Protein AF-Q1MZN0-F1 (afdb_monomer)

Organism: NCBI:txid207949

Radius of gyration: 33.82 Å; Cα contacts (8 Å, |Δi|>4): 1324; chains: 1; bounding box: 73×63×107 Å

Mean predicted aligned error: 15.31 Å

Nearest PDB structures (foldseek):
  4o5p-assembly2_B  TM=6.117E-01  e=3.936E-14  Pseudomonas aeruginosa PAO1
  6sjl-assembly1_D  TM=5.998E-01  e=4.149E-12  Escherichia coli
  5i6r-assembly1_A-2  TM=2.725E-01  e=4.801E+00  Homo sapiens

pLDDT: mean 81.29, std 17.34, range [29.73, 98.81]

InterPro domains:
  IPR018712 T6SS, Phospholipase effector Tle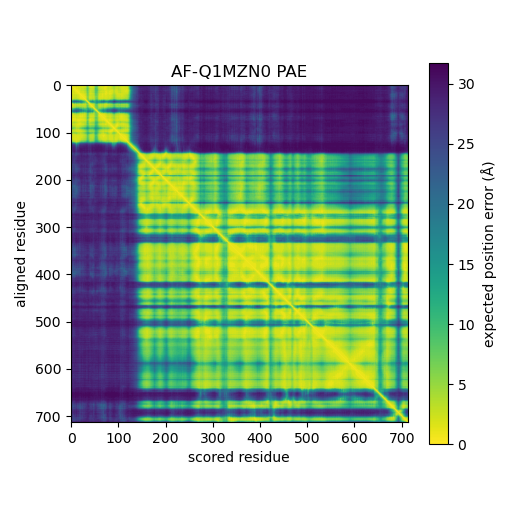1-like, catalytic domain [PF09994] (270-386)
  IPR018712 T6SS, Phospholipase effector Tle1-like, catalytic domain [PF09994] (397-523)

Sequence (713 aa):
MLKLKFPNELEWHDLKSIELPRNALRTIERIHGSKFTTEFIYNAHRHALPNLNNTVHNGYGTIQKQLEDGQVFFINPRTQSPLIDTLELKSDGHVHWTLRAHANDMLRNSLRMAILHTQKPRAYVASSKPTNNQASQSSAQTNKVIEKHQFKIQYKTEPKTEVPKDYQVNLTVFDTTDNRICMRQVVDVYQAGASRVFKLEKGHDFKVYPVREHMMDVREDLSKNRNLNASEANKRIKPLTIESNEKIQGDVTLHTITVHIPPILRMGCFFDGTENDATDPSKYTNVYYLSKSYDDQLTKLKLPESYHSHYVRGVGSEGDPWWSKKINAATGWGAIDRIAGMVFQLEEACKNYLDKYRVYPEIVCLDVFGFSRGATTARHFMNVLKQGYYGFNDASFQKFITPKTFLFSFVGLFDSVGSYGLAGDNDDHGYNFHVQESWMADNGKLVHFVAMNEYRAYFDLQTLFREQRSDFPLDKTKGKLSEIALIGAHSDVGGGYEADTQGVKNTSKNPTQLSVMALHKMYDIAKTNGVPLSPLSVPNIEPGLKNNYQIVEKHIAKKEIRKLWVKWVQFKKYREIIEYKINYYKKWNEEKNASFIRHYENKLPRNNKDIQSLSNKLKALLLDDYDAFVSAWEYLDDYYIHESHGPFNDSIGASADYDETFNHSFIERNVFFKPAVDFDKVNDEKDRVIYRDGRRHTIDIDEFEFVLAKEFK

Secondary structure (DSSP, 8-state):
-EEEE-GGG--TTTGGGBBPHHHHHHHHHHHHSSS--S--EETGGGTTPPPTT---TTHHHHHHHHHHTTSSEEE-TT-SSBSEEEEEE-TTS-EEEEESS---HHHHHHHHHHHHHS-PPPP---------------------PEEEEEEEEEEEE-TT----SS-EEEEEEEETTTTEEEEEEEEETTT--BPPPEEEETT--EEEEEE-TT-HHHHHHHHHHSS-HHHHHTTS--PPPEEEEEEETTTEEEEEEEEEEPPPEEEEEEE--TT--SS-GGG-BHHHHHHHHHHHHHHHTT--TTEEEEEEPPTT-TTS-HHHHHHHHHH-TTHHHHHHHHHHHHHHHHHHHHHHHSS--S-EEEEEEEETHHHHHHHHHHHHHHHT-EE-SSHHHHHHS-TTTEEEEEEEEES-B--SSSTTS---TT------GGGEEEEEEEEEEEESS---TT--EE-SSS--BSS----EEETTEEEEEESS-HHHHHB-PPTT-TT-TT--SSS-HHHHHHHHHHHHHHHHTT---PPP--PPPPHHHHHHHHHHHHHHTSHHHHHHHHHHHHHHHHHHHHHHHHHHHHHHHTTTTHHHHHHHHTTHHHHHHHHHHHHHHHHHHHGGGHHHHHHHHHHHHHHTPPP-STTS---SS------TT--TT--SPPEE-PPP--HHHHHHHH-EEEEETTEEEEE---SSPPEE-----

Structure (mmCIF, N/CA/C/O backbone):
data_AF-Q1MZN0-F1
#
_entry.id   AF-Q1MZN0-F1
#
loop_
_atom_site.group_PDB
_atom_site.id
_atom_site.type_symbol
_atom_site.label_atom_id
_atom_site.label_alt_id
_atom_site.label_comp_id
_atom_site.label_asym_id
_atom_site.label_entity_id
_atom_site.label_seq_id
_atom_site.pdbx_PDB_ins_code
_atom_site.Cartn_x
_atom_site.Cartn_y
_atom_site.Cartn_z
_atom_site.occupancy
_atom_site.B_iso_or_equiv
_atom_site.auth_seq_id
_atom_site.auth_comp_id
_atom_site.auth_asym_id
_atom_site.auth_atom_id
_atom_site.pdbx_PDB_model_num
ATOM 1 N N . MET A 1 1 ? -5.805 6.521 -49.946 1.00 74.06 1 MET A N 1
ATOM 2 C CA . MET A 1 1 ? -6.489 5.418 -49.237 1.00 74.06 1 MET A CA 1
ATOM 3 C C . MET A 1 1 ? -7.088 5.990 -47.967 1.00 74.06 1 MET A C 1
ATOM 5 O O . MET A 1 1 ? -6.422 6.822 -47.363 1.00 74.06 1 MET A O 1
ATOM 9 N N . LEU A 1 2 ? -8.313 5.600 -47.616 1.00 86.88 2 LEU A N 1
ATOM 10 C CA . LEU A 1 2 ? -9.014 6.097 -46.430 1.00 86.88 2 LEU A CA 1
ATOM 11 C C . LEU A 1 2 ? -8.428 5.453 -45.173 1.00 86.88 2 LEU A C 1
ATOM 13 O O . LEU A 1 2 ? -8.181 4.243 -45.168 1.00 86.88 2 LEU A O 1
ATOM 17 N N . LYS A 1 3 ? -8.164 6.244 -44.131 1.00 91.44 3 LYS A N 1
ATOM 18 C CA . LYS A 1 3 ? -7.520 5.752 -42.903 1.00 91.44 3 LYS A CA 1
ATOM 19 C C . LYS A 1 3 ? -8.099 6.424 -41.666 1.00 91.44 3 LYS A C 1
ATOM 21 O O . LYS A 1 3 ? -8.375 7.618 -41.700 1.00 91.44 3 LYS A O 1
ATOM 26 N N . LEU A 1 4 ? -8.197 5.676 -40.574 1.00 89.50 4 LEU A N 1
ATOM 27 C CA . LEU A 1 4 ? -8.342 6.242 -39.235 1.00 89.50 4 LEU A CA 1
ATOM 28 C C . LEU A 1 4 ? -6.968 6.285 -38.561 1.00 89.50 4 LEU A C 1
ATOM 30 O O . LEU A 1 4 ? -6.177 5.339 -38.680 1.00 89.50 4 LEU A O 1
ATOM 34 N N . LYS A 1 5 ? -6.673 7.417 -37.924 1.00 93.12 5 LYS A N 1
ATOM 35 C CA . LYS A 1 5 ? -5.420 7.670 -37.214 1.00 93.12 5 LYS A CA 1
ATOM 36 C C . LYS A 1 5 ? -5.706 8.319 -35.864 1.00 93.12 5 LYS A C 1
ATOM 38 O O . LYS A 1 5 ? -6.548 9.211 -35.775 1.00 93.12 5 LYS A O 1
ATOM 43 N N . PHE A 1 6 ? -4.987 7.900 -34.832 1.00 92.00 6 PHE A N 1
ATOM 44 C CA . PHE A 1 6 ? -4.922 8.642 -33.573 1.00 92.00 6 PHE A CA 1
ATOM 45 C C . PHE A 1 6 ? -4.122 9.950 -33.758 1.00 92.00 6 PHE A C 1
ATOM 47 O O . PHE A 1 6 ? -3.321 10.044 -34.695 1.00 92.00 6 PHE A O 1
ATOM 54 N N . PRO A 1 7 ? -4.284 10.959 -32.879 1.00 88.25 7 PRO A N 1
ATOM 55 C CA . PRO A 1 7 ? -3.594 12.247 -32.994 1.00 88.25 7 PRO A CA 1
ATOM 56 C C . PRO A 1 7 ? -2.069 12.124 -33.128 1.00 88.25 7 PRO A C 1
ATOM 58 O O . PRO A 1 7 ? -1.445 12.854 -33.893 1.00 88.25 7 PRO A O 1
ATOM 61 N N . ASN A 1 8 ? -1.470 11.160 -32.426 1.00 84.00 8 ASN A N 1
ATOM 62 C CA . ASN A 1 8 ? -0.031 10.887 -32.430 1.00 84.00 8 ASN A CA 1
ATOM 63 C C . ASN A 1 8 ? 0.468 10.113 -33.666 1.00 84.00 8 ASN A C 1
ATOM 65 O O . ASN A 1 8 ? 1.674 9.972 -33.847 1.00 84.00 8 ASN A O 1
ATOM 69 N N . GLU A 1 9 ? -0.432 9.605 -34.509 1.00 90.31 9 GLU A N 1
ATOM 70 C CA . GLU A 1 9 ? -0.104 8.907 -35.759 1.00 90.31 9 GLU A CA 1
ATOM 71 C C . GLU A 1 9 ? -0.156 9.840 -36.981 1.00 90.31 9 GLU A C 1
ATOM 73 O O . GLU A 1 9 ? 0.158 9.416 -38.102 1.00 90.31 9 GLU A O 1
ATOM 78 N N . LEU A 1 10 ? -0.601 11.089 -36.791 1.00 91.62 10 LEU A N 1
ATOM 79 C CA . LEU A 1 10 ? -0.727 12.077 -37.855 1.00 91.62 10 LEU A CA 1
ATOM 80 C C . LEU A 1 10 ? 0.644 12.531 -38.358 1.00 91.62 10 LEU A C 1
ATOM 82 O O . LEU A 1 10 ? 1.523 12.933 -37.596 1.00 91.62 10 LEU A O 1
ATOM 86 N N . GLU A 1 11 ? 0.800 12.517 -39.677 1.00 91.81 11 GLU A N 1
ATOM 87 C CA . GLU A 1 11 ? 1.952 13.078 -40.375 1.00 91.81 11 GLU A CA 1
ATOM 88 C C . GLU A 1 11 ? 1.571 14.432 -40.988 1.00 91.81 11 GLU A C 1
ATOM 90 O O . GLU A 1 11 ? 0.397 14.720 -41.225 1.00 91.81 11 GLU A O 1
ATOM 95 N N . TRP A 1 12 ? 2.554 15.286 -41.288 1.00 91.00 12 TRP A N 1
ATOM 96 C CA . TRP A 1 12 ? 2.275 16.642 -41.781 1.00 91.00 12 TRP A CA 1
ATOM 97 C C . TRP A 1 12 ? 1.414 16.674 -43.055 1.00 91.00 12 TRP A C 1
ATOM 99 O O . TRP A 1 12 ? 0.574 17.557 -43.219 1.00 91.00 12 TRP A O 1
ATOM 109 N N . HIS A 1 13 ? 1.583 15.701 -43.955 1.00 89.31 13 HIS A N 1
ATOM 110 C CA . HIS A 1 13 ? 0.761 15.600 -45.165 1.00 89.31 13 HIS A CA 1
ATOM 111 C C . HIS A 1 13 ? -0.687 15.167 -44.887 1.00 89.31 13 HIS A C 1
ATOM 113 O O . HIS A 1 13 ? -1.569 15.457 -45.696 1.00 89.31 13 HIS A O 1
ATOM 119 N N . ASP A 1 14 ? -0.954 14.508 -43.756 1.00 94.25 14 ASP A N 1
ATOM 120 C CA . ASP A 1 14 ? -2.302 14.063 -43.394 1.00 94.25 14 ASP A CA 1
ATOM 121 C C . ASP A 1 14 ? -3.188 15.229 -42.975 1.00 94.25 14 ASP A C 1
ATOM 123 O O . ASP A 1 14 ? -4.385 15.200 -43.242 1.00 94.25 14 ASP A O 1
ATOM 127 N N . LEU A 1 15 ? -2.603 16.273 -42.377 1.00 93.44 15 LEU A N 1
ATOM 128 C CA . LEU A 1 15 ? -3.320 17.422 -41.816 1.00 93.44 15 LEU A CA 1
ATOM 129 C C . LEU A 1 15 ? -4.264 18.087 -42.830 1.00 93.44 15 LEU A C 1
ATOM 131 O O . LEU A 1 15 ? -5.399 18.421 -42.499 1.00 93.44 15 LEU A O 1
ATOM 135 N N . LYS A 1 16 ? -3.833 18.211 -44.092 1.00 91.25 16 LYS A N 1
ATOM 136 C CA . LYS A 1 16 ? -4.647 18.783 -45.185 1.00 91.25 16 LYS A CA 1
ATOM 137 C C . LYS A 1 16 ? -5.747 17.848 -45.697 1.00 91.25 16 LYS A C 1
ATOM 139 O O . LYS A 1 16 ? -6.594 18.269 -46.474 1.00 91.25 16 LYS A O 1
ATOM 144 N N . SER A 1 17 ? -5.708 16.585 -45.289 1.00 94.75 17 SER A N 1
ATOM 145 C CA . SER A 1 17 ? -6.628 15.525 -45.705 1.00 94.75 17 SER A CA 1
ATOM 146 C C . SER A 1 17 ? -7.545 15.061 -44.568 1.00 94.75 17 SER A C 1
ATOM 148 O O . SER A 1 17 ? -8.294 14.103 -44.757 1.00 94.75 17 SER A O 1
ATOM 150 N N . ILE A 1 18 ? -7.490 15.697 -43.389 1.00 95.50 18 ILE A N 1
ATOM 151 C CA . ILE A 1 18 ? -8.414 15.409 -42.286 1.00 95.50 18 ILE A CA 1
ATOM 152 C C . ILE A 1 18 ? -9.803 15.871 -42.707 1.00 95.50 18 ILE A C 1
ATOM 154 O O . ILE A 1 18 ? -10.010 17.049 -42.984 1.00 95.50 18 ILE A O 1
ATOM 158 N N . GLU A 1 19 ? -10.758 14.956 -42.767 1.00 93.94 19 GLU A N 1
ATOM 159 C CA . GLU A 1 19 ? -12.134 15.271 -43.138 1.00 93.94 19 GLU A CA 1
ATOM 160 C C . GLU A 1 19 ? -12.920 15.810 -41.932 1.00 93.94 19 GLU A C 1
ATOM 162 O O . GLU A 1 19 ? -12.687 15.401 -40.795 1.00 93.94 19 GLU A O 1
ATOM 167 N N . LEU A 1 20 ? -13.858 16.737 -42.165 1.00 92.56 20 LEU A N 1
ATOM 168 C CA . LEU A 1 20 ? -14.744 17.249 -41.111 1.00 92.56 20 LEU A CA 1
ATOM 169 C C . LEU A 1 20 ? -15.467 16.092 -40.389 1.00 92.56 20 LEU A C 1
ATOM 171 O O . LEU A 1 20 ? -16.028 15.252 -41.093 1.00 92.56 20 LEU A O 1
ATOM 175 N N . PRO A 1 21 ? -15.564 16.068 -39.042 1.00 91.62 21 PRO A N 1
ATOM 176 C CA . PRO A 1 21 ? -16.130 14.941 -38.284 1.00 91.62 21 PRO A CA 1
ATOM 177 C C . PRO A 1 21 ? -17.491 14.447 -38.792 1.00 91.62 21 PRO A C 1
ATOM 179 O O . PRO A 1 21 ? -17.692 13.254 -39.008 1.00 91.62 21 PRO A O 1
ATOM 182 N N . ARG A 1 22 ? -18.405 15.373 -39.108 1.00 87.19 22 ARG A N 1
ATOM 183 C CA . ARG A 1 22 ? -19.729 15.047 -39.664 1.00 87.19 22 ARG A CA 1
ATOM 184 C C . ARG A 1 22 ? -19.661 14.384 -41.046 1.00 87.19 22 ARG A C 1
ATOM 186 O O . ARG A 1 22 ? -20.478 13.520 -41.358 1.00 87.19 22 ARG A O 1
ATOM 193 N N . ASN A 1 23 ? -18.716 14.798 -41.886 1.00 89.50 23 ASN A N 1
ATOM 194 C CA . ASN A 1 23 ? -18.515 14.221 -43.217 1.00 89.50 23 ASN A CA 1
ATOM 195 C C . ASN A 1 23 ? -17.752 12.896 -43.128 1.00 89.50 23 ASN A C 1
ATOM 197 O O . ASN A 1 23 ? -18.126 11.942 -43.803 1.00 89.50 23 ASN A O 1
ATOM 201 N N . ALA A 1 24 ? -16.765 12.808 -42.234 1.00 90.56 24 ALA A N 1
ATOM 202 C CA . ALA A 1 24 ? -16.055 11.581 -41.909 1.00 90.56 24 ALA A CA 1
ATOM 203 C C . ALA A 1 24 ? -17.027 10.487 -41.456 1.00 90.56 24 ALA A C 1
ATOM 205 O O . ALA A 1 24 ? -17.003 9.400 -42.025 1.00 90.56 24 ALA A O 1
ATOM 206 N N . LEU A 1 25 ? -17.940 10.787 -40.523 1.00 88.06 25 LEU A N 1
ATOM 207 C CA . LEU A 1 25 ? -18.962 9.840 -40.071 1.00 88.06 25 LEU A CA 1
ATOM 208 C C . LEU A 1 25 ? -19.849 9.368 -41.229 1.00 88.06 25 LEU A C 1
ATOM 210 O O . LEU A 1 25 ? -19.981 8.167 -41.432 1.00 88.06 25 LEU A O 1
ATOM 214 N N . ARG A 1 26 ? -20.370 10.284 -42.057 1.00 84.06 26 ARG A N 1
ATOM 215 C CA . ARG A 1 26 ? -21.167 9.925 -43.248 1.00 84.06 26 ARG A CA 1
ATOM 216 C C . ARG A 1 26 ? -20.389 9.061 -44.240 1.00 84.06 26 ARG A C 1
ATOM 218 O O . ARG A 1 26 ? -20.946 8.144 -44.839 1.00 84.06 26 ARG A O 1
ATOM 225 N N . THR A 1 27 ? -19.107 9.357 -44.442 1.00 83.75 27 THR A N 1
ATOM 226 C CA . THR A 1 27 ? -18.225 8.585 -45.322 1.00 83.75 27 THR A CA 1
ATOM 227 C C . THR A 1 27 ? -17.976 7.189 -44.750 1.00 83.75 27 THR A C 1
ATOM 229 O O . THR A 1 27 ? -18.067 6.211 -45.489 1.00 83.75 27 THR A O 1
ATOM 232 N N . ILE A 1 28 ? -17.743 7.079 -43.441 1.00 84.06 28 ILE A N 1
ATOM 233 C CA . ILE A 1 28 ? -17.583 5.814 -42.720 1.00 84.06 28 ILE A CA 1
ATOM 234 C C . ILE A 1 28 ? -18.880 4.995 -42.772 1.00 84.06 28 ILE A C 1
ATOM 236 O O . ILE A 1 28 ? -18.839 3.830 -43.149 1.00 84.06 28 ILE A O 1
ATOM 240 N N . GLU A 1 29 ? -20.038 5.583 -42.481 1.00 78.38 29 GLU A N 1
ATOM 241 C CA . GLU A 1 29 ? -21.351 4.929 -42.574 1.00 78.38 29 GLU A CA 1
ATOM 242 C C . GLU A 1 29 ? -21.649 4.439 -43.993 1.00 78.38 29 GLU A C 1
ATOM 244 O O . GLU A 1 29 ? -22.089 3.308 -44.175 1.00 78.38 29 GLU A O 1
ATOM 249 N N . ARG A 1 30 ? -21.348 5.242 -45.021 1.00 75.50 30 ARG A N 1
ATOM 250 C CA . ARG A 1 30 ? -21.547 4.862 -46.429 1.00 75.50 30 ARG A CA 1
ATOM 251 C C . ARG A 1 30 ? -20.663 3.691 -46.862 1.00 75.50 30 ARG A C 1
ATOM 253 O O . ARG A 1 30 ? -21.090 2.890 -47.688 1.00 75.50 30 ARG A O 1
ATOM 260 N N . ILE A 1 31 ? -19.430 3.629 -46.363 1.00 72.38 31 ILE A N 1
ATOM 261 C CA . ILE A 1 31 ? -18.429 2.628 -46.762 1.00 72.38 31 ILE A CA 1
ATOM 262 C C . ILE A 1 31 ? -18.555 1.342 -45.941 1.00 72.38 31 ILE A C 1
ATOM 264 O O . ILE A 1 31 ? -18.344 0.255 -46.473 1.00 72.38 31 ILE A O 1
ATOM 268 N N . HIS A 1 32 ? -18.917 1.463 -44.662 1.00 67.00 32 HIS A N 1
ATOM 269 C CA . HIS A 1 32 ? -19.000 0.359 -43.704 1.00 67.00 32 HIS A CA 1
ATOM 270 C C . HIS A 1 32 ? -20.438 -0.165 -43.505 1.00 67.00 32 HIS A C 1
ATOM 272 O O . HIS A 1 32 ? -20.629 -1.271 -43.003 1.00 67.00 32 HIS A O 1
ATOM 278 N N . GLY A 1 33 ? -21.460 0.605 -43.894 1.00 55.25 33 GLY A N 1
ATOM 279 C CA . GLY A 1 33 ? -22.874 0.264 -43.746 1.00 55.25 33 GLY A CA 1
ATOM 280 C C . GLY A 1 33 ? -23.406 -0.569 -44.911 1.00 55.25 33 GLY A C 1
ATOM 281 O O . GLY A 1 33 ? -23.912 -0.025 -45.882 1.00 55.25 33 GLY A O 1
ATOM 282 N N . SER A 1 34 ? -23.333 -1.897 -44.792 1.00 49.75 34 SER A N 1
ATOM 283 C CA . SER A 1 34 ? -24.041 -2.948 -45.568 1.00 49.75 34 SER A CA 1
ATOM 284 C C . SER A 1 34 ? -24.072 -2.909 -47.115 1.00 49.75 34 SER A C 1
ATOM 286 O O . SER A 1 34 ? -24.557 -3.863 -47.721 1.00 49.75 34 SER A O 1
ATOM 288 N N . LYS A 1 35 ? -23.516 -1.903 -47.797 1.00 46.31 35 LYS A N 1
ATOM 289 C CA . LYS A 1 35 ? -23.318 -1.903 -49.254 1.00 46.31 35 LYS A CA 1
ATOM 290 C C . LYS A 1 35 ? -21.837 -2.076 -49.562 1.00 46.31 35 LYS A C 1
ATOM 292 O O . LYS A 1 35 ? -21.018 -1.277 -49.123 1.00 46.31 35 LYS A O 1
ATOM 297 N N . PHE A 1 36 ? -21.513 -3.120 -50.328 1.00 46.53 36 PHE A N 1
ATOM 298 C CA . PHE A 1 36 ? -20.169 -3.406 -50.833 1.00 46.53 36 PHE A CA 1
ATOM 299 C C . PHE A 1 36 ? -19.638 -2.211 -51.635 1.00 46.53 36 PHE A C 1
ATOM 301 O O . PHE A 1 36 ? -19.894 -2.077 -52.831 1.00 46.53 36 PHE A O 1
ATOM 308 N N . THR A 1 37 ? -18.897 -1.329 -50.970 1.00 50.34 37 THR A N 1
ATOM 309 C CA . THR A 1 37 ? -18.019 -0.370 -51.637 1.00 50.34 37 THR A CA 1
ATOM 310 C C . THR A 1 37 ? -16.631 -1.002 -51.751 1.00 50.34 37 THR A C 1
ATOM 312 O O . THR A 1 37 ? -16.175 -1.692 -50.844 1.00 50.34 37 THR A O 1
ATOM 315 N N . THR A 1 38 ? -15.952 -0.813 -52.881 1.00 52.66 38 THR A N 1
ATOM 316 C CA . THR A 1 38 ? -14.620 -1.389 -53.145 1.00 52.66 38 THR A CA 1
ATOM 317 C C . THR A 1 38 ? -13.485 -0.677 -52.393 1.00 52.66 38 THR A C 1
ATOM 319 O O . THR A 1 38 ? -12.319 -1.015 -52.584 1.00 52.66 38 THR A O 1
ATOM 322 N N . GLU A 1 39 ? -13.788 0.328 -51.564 1.00 58.97 39 GLU A N 1
ATOM 323 C CA . GLU A 1 39 ? -12.802 1.105 -50.806 1.00 58.97 39 GLU A CA 1
ATOM 324 C C . GLU A 1 39 ? -12.769 0.659 -49.335 1.00 58.97 39 GLU A C 1
ATOM 326 O O . GLU A 1 39 ? -13.761 0.749 -48.623 1.00 58.97 39 GLU A O 1
ATOM 331 N N . PHE A 1 40 ? -11.609 0.195 -48.861 1.00 66.06 40 PHE A N 1
ATOM 332 C CA . PHE A 1 40 ? -11.404 -0.229 -47.471 1.00 66.06 40 PHE A CA 1
ATOM 333 C C . PHE A 1 40 ? -10.891 0.923 -46.590 1.00 66.06 40 PHE A C 1
ATOM 335 O O . PHE A 1 40 ? -10.023 1.694 -47.017 1.00 66.06 40 PHE A O 1
ATOM 342 N N . ILE A 1 41 ? -11.375 1.004 -45.342 1.00 77.50 41 ILE A N 1
ATOM 343 C CA . ILE A 1 41 ? -10.865 1.936 -44.323 1.00 77.50 41 ILE A CA 1
ATOM 344 C C . ILE A 1 41 ? -9.754 1.253 -43.526 1.00 77.50 41 ILE A C 1
ATOM 346 O O . ILE A 1 41 ? -9.992 0.351 -42.722 1.00 77.50 41 ILE A O 1
ATOM 350 N N . TYR A 1 42 ? -8.520 1.711 -43.719 1.00 74.06 42 TYR A N 1
ATOM 351 C CA . TYR A 1 42 ? -7.379 1.188 -42.977 1.00 74.06 42 TYR A CA 1
ATOM 352 C C . TYR A 1 42 ? -7.489 1.524 -41.479 1.00 74.06 42 TYR A C 1
ATOM 354 O O . TYR A 1 42 ? -7.935 2.615 -41.121 1.00 74.06 42 TYR A O 1
ATOM 362 N N . ASN A 1 43 ? -7.047 0.595 -40.622 1.00 74.75 43 ASN A N 1
ATOM 363 C CA . ASN A 1 43 ? -7.132 0.640 -39.152 1.00 74.75 43 ASN A CA 1
ATOM 364 C C . ASN A 1 43 ? -8.538 0.581 -38.531 1.00 74.75 43 ASN A C 1
ATOM 366 O O . ASN A 1 43 ? -8.623 0.614 -37.310 1.00 74.75 43 ASN A O 1
ATOM 370 N N . ALA A 1 44 ? -9.625 0.414 -39.293 1.00 71.81 44 ALA A N 1
ATOM 371 C CA . ALA A 1 44 ? -10.998 0.424 -38.759 1.00 71.81 44 ALA A CA 1
ATOM 372 C C . ALA A 1 44 ? -11.225 -0.463 -37.510 1.00 71.81 44 ALA A C 1
ATOM 374 O O . ALA A 1 44 ? -11.883 -0.044 -36.560 1.00 71.81 44 ALA A O 1
ATOM 375 N N . HIS A 1 45 ? -10.600 -1.645 -37.467 1.00 67.38 45 HIS A N 1
ATOM 376 C CA . HIS A 1 45 ? -10.661 -2.585 -36.340 1.00 67.38 45 HIS A CA 1
ATOM 377 C C . HIS A 1 45 ? -10.103 -2.037 -35.008 1.00 67.38 45 HIS A C 1
ATOM 379 O O . HIS A 1 45 ? -10.446 -2.560 -33.954 1.00 67.38 45 HIS A O 1
ATOM 385 N N . ARG A 1 46 ? -9.256 -0.997 -35.036 1.00 74.19 46 ARG A N 1
ATOM 386 C CA . ARG A 1 46 ? -8.648 -0.363 -33.848 1.00 74.19 46 ARG A CA 1
ATOM 387 C C . ARG A 1 46 ? -9.533 0.716 -33.218 1.00 74.19 46 ARG A C 1
ATOM 389 O O . ARG A 1 46 ? -9.219 1.181 -32.130 1.00 74.19 46 ARG A O 1
ATOM 396 N N . HIS A 1 47 ? -10.609 1.122 -33.895 1.00 72.62 47 HIS A N 1
ATOM 397 C CA . HIS A 1 47 ? -11.405 2.305 -33.544 1.00 72.62 47 HIS A CA 1
ATOM 398 C C . HIS A 1 47 ? -12.885 1.970 -33.314 1.00 72.62 47 HIS A C 1
ATOM 400 O O . HIS A 1 47 ? -13.763 2.759 -33.637 1.00 72.62 47 HIS A O 1
ATOM 406 N N . ALA A 1 48 ? -13.168 0.770 -32.797 1.00 64.88 48 ALA A N 1
ATOM 407 C CA . ALA A 1 48 ? -14.514 0.336 -32.408 1.00 64.88 48 ALA A CA 1
ATOM 408 C C . ALA A 1 48 ? -15.593 0.412 -33.517 1.00 64.88 48 ALA A C 1
ATOM 410 O O . ALA A 1 48 ? -16.787 0.448 -33.217 1.00 64.88 48 ALA A O 1
ATOM 411 N N . LEU A 1 49 ? -15.202 0.390 -34.800 1.00 65.12 49 LEU A N 1
ATOM 412 C CA . LEU A 1 49 ? -16.160 0.308 -35.904 1.00 65.12 49 LEU A CA 1
ATOM 413 C C . LEU A 1 49 ? -16.835 -1.078 -35.946 1.00 65.12 49 LEU A C 1
ATOM 415 O O . LEU A 1 49 ? -16.150 -2.085 -35.736 1.00 65.12 49 LEU A O 1
ATOM 419 N N . PRO A 1 50 ? -18.152 -1.167 -36.234 1.00 55.94 50 PRO A N 1
ATOM 420 C CA . PRO A 1 50 ? -18.857 -2.446 -36.284 1.00 55.94 50 PRO A CA 1
ATOM 421 C C . PRO A 1 50 ? -18.231 -3.378 -37.329 1.00 55.94 50 PRO A C 1
ATOM 423 O O . PRO A 1 50 ? -18.071 -2.991 -38.485 1.00 55.94 50 PRO A O 1
ATOM 426 N N . ASN A 1 51 ? -17.898 -4.615 -36.954 1.00 54.84 51 ASN A N 1
ATOM 427 C CA . ASN A 1 51 ? -17.543 -5.658 -37.920 1.00 54.84 51 ASN A CA 1
ATOM 428 C C . ASN A 1 51 ? -18.819 -6.402 -38.376 1.00 54.84 51 ASN A C 1
ATOM 430 O O . ASN A 1 51 ? -19.838 -6.354 -37.691 1.00 54.84 51 ASN A O 1
ATOM 434 N N . LEU A 1 52 ? -18.774 -7.092 -39.525 1.00 48.44 52 LEU A N 1
ATOM 435 C CA . LEU A 1 52 ? -19.931 -7.792 -40.125 1.00 48.44 52 LEU A CA 1
ATOM 436 C C . LEU A 1 52 ? -20.603 -8.841 -39.207 1.00 48.44 52 LEU A C 1
ATOM 438 O O . LEU A 1 52 ? -21.693 -9.299 -39.531 1.00 48.44 52 LEU A O 1
ATOM 442 N N . ASN A 1 53 ? -19.986 -9.194 -38.071 1.00 47.56 53 ASN A N 1
ATOM 443 C CA . ASN A 1 53 ? -20.422 -10.269 -37.178 1.00 47.56 53 ASN A CA 1
ATOM 444 C C . ASN A 1 53 ? -20.784 -9.808 -35.750 1.00 47.56 53 ASN A C 1
ATOM 446 O O . ASN A 1 53 ? -21.143 -10.654 -34.935 1.00 47.56 53 ASN A O 1
ATOM 450 N N . ASN A 1 54 ? -20.705 -8.512 -35.419 1.00 46.47 54 ASN A N 1
ATOM 451 C CA . ASN A 1 54 ? -20.968 -8.023 -34.061 1.00 46.47 54 ASN A CA 1
ATOM 452 C C . ASN A 1 54 ? -22.286 -7.246 -33.960 1.00 46.47 54 ASN A C 1
ATOM 454 O O . ASN A 1 54 ? -22.454 -6.181 -34.549 1.00 46.47 54 ASN A O 1
ATOM 458 N N . THR A 1 55 ? -23.176 -7.718 -33.089 1.00 46.03 55 THR A N 1
ATOM 459 C CA . THR A 1 55 ? -24.408 -7.043 -32.651 1.00 46.03 55 THR A CA 1
ATOM 460 C C . THR A 1 55 ? -24.130 -5.979 -31.575 1.00 46.03 55 THR A C 1
ATOM 462 O O . THR A 1 55 ? -24.731 -6.000 -30.502 1.00 46.03 55 THR A O 1
ATOM 465 N N . VAL A 1 56 ? -23.192 -5.051 -31.811 1.00 46.84 56 VAL A N 1
ATOM 466 C CA . VAL A 1 56 ? -23.005 -3.890 -30.917 1.00 46.84 56 VAL A CA 1
ATOM 467 C C . VAL A 1 56 ? -24.005 -2.810 -31.316 1.00 46.84 56 VAL A C 1
ATOM 469 O O . VAL A 1 56 ? -23.902 -2.216 -32.386 1.00 46.84 56 VAL A O 1
ATOM 472 N N . HIS A 1 57 ? -24.973 -2.545 -30.441 1.00 49.97 57 HIS A N 1
ATOM 473 C CA . HIS A 1 57 ? -26.165 -1.750 -30.748 1.00 49.97 57 HIS A CA 1
ATOM 474 C C . HIS A 1 57 ? -25.928 -0.224 -30.898 1.00 49.97 57 HIS A C 1
ATOM 476 O O . HIS A 1 57 ? -26.900 0.508 -31.068 1.00 49.97 57 HIS A O 1
ATOM 482 N N . ASN A 1 58 ? -24.677 0.279 -30.859 1.00 56.66 58 ASN A N 1
ATOM 483 C CA . ASN A 1 58 ? -24.372 1.713 -31.052 1.00 56.66 58 ASN A CA 1
ATOM 484 C C . ASN A 1 58 ? -22.918 2.045 -31.501 1.00 56.66 58 ASN A C 1
ATOM 486 O O . ASN A 1 58 ? -22.326 3.018 -31.038 1.00 56.66 58 ASN A O 1
ATOM 490 N N . GLY A 1 59 ? -22.293 1.250 -32.382 1.00 57.84 59 GLY A N 1
ATOM 491 C CA . GLY A 1 59 ? -20.891 1.492 -32.794 1.00 57.84 59 GLY A CA 1
ATOM 492 C C . GLY A 1 59 ? -20.649 2.824 -33.529 1.00 57.84 59 GLY A C 1
ATOM 493 O O . GLY A 1 59 ? -19.576 3.415 -33.413 1.00 57.84 59 GLY A O 1
ATOM 494 N N . TYR A 1 60 ? -21.661 3.344 -34.234 1.00 72.62 60 TYR A N 1
ATOM 495 C CA . TYR A 1 60 ? -21.571 4.640 -34.915 1.00 72.62 60 TYR A CA 1
ATOM 496 C C . TYR A 1 60 ? -21.615 5.833 -33.946 1.00 72.62 60 TYR A C 1
ATOM 498 O O . TYR A 1 60 ? -20.929 6.820 -34.190 1.00 72.62 60 TYR A O 1
ATOM 506 N N . GLY A 1 61 ? -22.310 5.722 -32.806 1.00 73.12 61 GLY A N 1
ATOM 507 C CA . GLY A 1 61 ? -22.293 6.757 -31.767 1.00 73.12 61 GLY A CA 1
ATOM 508 C C . GLY A 1 61 ? -20.932 6.884 -31.073 1.00 73.12 61 GLY A C 1
ATOM 509 O O . GLY A 1 61 ? -20.468 7.991 -30.806 1.00 73.12 61 GLY A O 1
ATOM 510 N N . THR A 1 62 ? -20.239 5.764 -30.837 1.00 73.06 62 THR A N 1
ATOM 511 C CA . THR A 1 62 ? -18.893 5.772 -30.238 1.00 73.06 62 THR A CA 1
ATOM 512 C C . THR A 1 62 ? -17.863 6.422 -31.159 1.00 73.06 62 THR A C 1
ATOM 514 O O . THR A 1 62 ? -17.123 7.299 -30.715 1.00 73.06 62 THR A O 1
ATOM 517 N N . ILE A 1 63 ? -17.826 6.045 -32.444 1.00 82.31 63 ILE A N 1
ATOM 518 C CA . ILE A 1 63 ? -16.893 6.673 -33.392 1.00 82.31 63 ILE A CA 1
ATOM 519 C C . ILE A 1 63 ? -17.273 8.131 -33.679 1.00 82.31 63 ILE A C 1
ATOM 521 O O . ILE A 1 63 ? -16.383 8.954 -33.874 1.00 82.31 63 ILE A O 1
ATOM 525 N N . GLN A 1 64 ? -18.566 8.480 -33.653 1.00 87.31 64 GLN A N 1
ATOM 526 C CA . GLN A 1 64 ? -19.012 9.866 -33.773 1.00 87.31 64 GLN A CA 1
ATOM 527 C C . GLN A 1 64 ? -18.385 10.734 -32.680 1.00 87.31 64 GLN A C 1
ATOM 529 O O . GLN A 1 64 ? -17.722 11.713 -33.013 1.00 87.31 64 GLN A O 1
ATOM 534 N N . LYS A 1 65 ? -18.504 10.335 -31.405 1.00 83.00 65 LYS A N 1
ATOM 535 C CA . LYS A 1 65 ? -17.901 11.075 -30.285 1.00 83.00 65 LYS A CA 1
ATOM 536 C C . LYS A 1 65 ? -16.374 11.170 -30.423 1.00 83.00 65 LYS A C 1
ATOM 538 O O . LYS A 1 65 ? -15.805 12.243 -30.281 1.00 83.00 65 LYS A O 1
ATOM 543 N N . GLN A 1 66 ? -15.703 10.080 -30.806 1.00 87.75 66 GLN A N 1
ATOM 544 C CA . GLN A 1 66 ? -14.246 10.082 -31.011 1.00 87.75 66 GLN A CA 1
ATOM 545 C C . GLN A 1 66 ? -13.779 11.030 -32.128 1.00 87.75 66 GLN A C 1
ATOM 547 O O . GLN A 1 66 ? -12.713 11.636 -32.005 1.00 87.75 66 GLN A O 1
ATOM 552 N N . LEU A 1 67 ? -14.549 11.153 -33.213 1.00 91.06 67 LEU A N 1
ATOM 553 C CA . LEU A 1 67 ? -14.275 12.097 -34.301 1.00 91.06 67 LEU A CA 1
ATOM 554 C C . LEU A 1 67 ? -14.588 13.542 -33.884 1.00 91.06 67 LEU A C 1
ATOM 556 O O . LEU A 1 67 ? -13.855 14.454 -34.261 1.00 91.06 67 LEU A O 1
ATOM 560 N N . GLU A 1 68 ? -15.669 13.753 -33.129 1.00 89.81 68 GLU A N 1
ATOM 561 C CA . GLU A 1 68 ? -16.103 15.069 -32.644 1.00 89.81 68 GLU A CA 1
ATOM 562 C C . GLU A 1 68 ? -15.163 15.650 -31.582 1.00 89.81 68 GLU A C 1
ATOM 564 O O . GLU A 1 68 ? -14.931 16.853 -31.618 1.00 89.81 68 GLU A O 1
ATOM 569 N N . ASP A 1 69 ? -14.570 14.816 -30.720 1.00 88.81 69 ASP A N 1
ATOM 570 C CA . ASP A 1 69 ? -13.641 15.228 -29.653 1.00 88.81 69 ASP A CA 1
ATOM 571 C C . ASP A 1 69 ? -12.165 15.187 -30.088 1.00 88.81 69 ASP A C 1
ATOM 573 O O . ASP A 1 69 ? -11.261 15.544 -29.332 1.00 88.81 69 ASP A O 1
ATOM 577 N N . GLY A 1 70 ? -11.888 14.740 -31.317 1.00 88.62 70 GLY A N 1
ATOM 578 C CA . GLY A 1 70 ? -10.530 14.644 -31.854 1.00 88.62 70 GLY A CA 1
ATOM 579 C C . GLY A 1 70 ? -9.690 13.527 -31.239 1.00 88.62 70 GLY A C 1
ATOM 580 O O . GLY A 1 70 ? -8.465 13.600 -31.276 1.00 88.62 70 GLY A O 1
ATOM 581 N N . GLN A 1 71 ? -10.312 12.485 -30.687 1.00 90.00 71 GLN A N 1
ATOM 582 C CA . GLN A 1 71 ? -9.614 11.277 -30.232 1.00 90.00 71 GLN A CA 1
ATOM 583 C C . GLN A 1 71 ? -9.144 10.420 -31.414 1.00 90.00 71 GLN A C 1
ATOM 585 O O . GLN A 1 71 ? -8.164 9.685 -31.305 1.00 90.00 71 GLN A O 1
ATOM 590 N N . VAL A 1 72 ? -9.835 10.514 -32.553 1.00 92.75 72 VAL A N 1
ATOM 591 C CA . VAL A 1 72 ? -9.485 9.853 -33.813 1.00 92.75 72 VAL A CA 1
ATOM 592 C C . VAL A 1 72 ? -9.720 10.833 -34.961 1.00 92.75 72 VAL A C 1
ATOM 594 O O . VAL A 1 72 ? -10.698 11.573 -34.967 1.00 92.75 72 VAL A O 1
ATOM 597 N N . PHE A 1 73 ? -8.846 10.815 -35.965 1.00 94.50 73 PHE A N 1
ATOM 598 C CA . PHE A 1 73 ? -8.979 11.602 -37.187 1.00 94.50 73 PHE A CA 1
ATOM 599 C C . PHE A 1 73 ? -9.165 10.691 -38.398 1.00 94.50 73 PHE A C 1
ATOM 601 O O . PHE A 1 73 ? -8.442 9.707 -38.584 1.00 94.50 73 PHE A O 1
ATOM 608 N N . PHE A 1 74 ? -10.127 11.040 -39.252 1.00 94.62 74 PHE A N 1
ATOM 609 C CA . PHE A 1 74 ? -10.352 10.350 -40.516 1.00 94.62 74 PHE A CA 1
ATOM 610 C C . PHE A 1 74 ? -9.619 11.057 -41.654 1.00 94.62 74 PHE A C 1
ATOM 612 O O . PHE A 1 74 ? -9.881 12.221 -41.960 1.00 94.62 74 PHE A O 1
ATOM 619 N N . ILE A 1 75 ? -8.692 10.336 -42.281 1.00 95.62 75 ILE A N 1
ATOM 620 C CA . ILE A 1 75 ? -7.852 10.838 -43.364 1.00 95.62 75 ILE A CA 1
ATOM 621 C C . ILE A 1 75 ? -8.454 10.416 -44.693 1.00 95.62 75 ILE A C 1
ATOM 623 O O . ILE A 1 75 ? -8.421 9.239 -45.072 1.00 95.62 75 ILE A O 1
ATOM 627 N N . ASN A 1 76 ? -8.952 11.406 -45.425 1.00 93.69 76 ASN A N 1
ATOM 628 C CA . ASN A 1 76 ? -9.482 11.252 -46.764 1.00 93.69 76 ASN A CA 1
ATOM 629 C C . ASN A 1 76 ? -8.702 12.148 -47.738 1.00 93.69 76 ASN A C 1
ATOM 631 O O . ASN A 1 76 ? -9.013 13.330 -47.875 1.00 93.69 76 ASN A O 1
ATOM 635 N N . PRO A 1 77 ? -7.723 11.591 -48.480 1.00 89.25 77 PRO A N 1
ATOM 636 C CA . PRO A 1 77 ? -6.924 12.352 -49.446 1.00 89.25 77 PRO A CA 1
ATOM 637 C C . PRO A 1 77 ? -7.724 12.987 -50.593 1.00 89.25 77 PRO A C 1
ATOM 639 O O . PRO A 1 77 ? -7.166 13.764 -51.361 1.00 89.25 77 PRO A O 1
ATOM 642 N N . ARG A 1 78 ? -9.004 12.622 -50.757 1.00 87.94 78 ARG A N 1
ATOM 643 C CA . ARG A 1 78 ? -9.917 13.184 -51.763 1.00 87.94 78 ARG A CA 1
ATOM 644 C C . ARG A 1 78 ? -10.976 14.107 -51.147 1.00 87.94 78 ARG A C 1
ATOM 646 O O . ARG A 1 78 ? -11.939 14.444 -51.834 1.00 87.94 78 ARG A O 1
ATOM 653 N N . THR A 1 79 ? -10.853 14.482 -49.869 1.00 88.69 79 THR A N 1
ATOM 654 C CA . THR A 1 79 ? -11.839 15.357 -49.224 1.00 88.69 79 THR A CA 1
ATOM 655 C C . THR A 1 79 ? -11.917 16.709 -49.935 1.00 88.69 79 THR A C 1
ATOM 657 O O . THR A 1 79 ? -10.909 17.376 -50.151 1.00 88.69 79 THR A O 1
ATOM 660 N N . GLN A 1 80 ? -13.132 17.127 -50.292 1.00 84.62 80 GLN A N 1
ATOM 661 C CA . GLN A 1 80 ? -13.410 18.476 -50.804 1.00 84.62 80 GLN A CA 1
ATOM 662 C C . GLN A 1 80 ? -13.719 19.465 -49.667 1.00 84.62 80 GLN A C 1
ATOM 664 O O . GLN A 1 80 ? -13.972 20.645 -49.898 1.00 84.62 80 GLN A O 1
ATOM 669 N N . SER A 1 81 ? -13.759 18.984 -48.422 1.00 85.75 81 SER A N 1
ATOM 670 C CA . SER A 1 81 ? -14.060 19.775 -47.228 1.00 85.75 81 SER A CA 1
ATOM 671 C C . SER A 1 81 ? -13.175 19.314 -46.068 1.00 85.75 81 SER A C 1
ATOM 673 O O . SER A 1 81 ? -13.654 18.612 -45.168 1.00 85.75 81 SER A O 1
ATOM 675 N N . PRO A 1 82 ? -11.873 19.647 -46.108 1.00 93.00 82 PRO A N 1
ATOM 676 C CA . PRO A 1 82 ? -10.974 19.353 -45.005 1.00 93.00 82 PRO A CA 1
ATOM 677 C C . PRO A 1 82 ? -11.380 20.136 -43.749 1.00 93.00 82 PRO A C 1
ATOM 679 O O . PRO A 1 82 ? -11.942 21.229 -43.831 1.00 93.00 82 PRO A O 1
ATOM 682 N N . LEU A 1 83 ? -11.108 19.560 -42.578 1.00 94.19 83 LEU A N 1
ATOM 683 C CA . LEU A 1 83 ? -11.337 20.188 -41.278 1.00 94.19 83 LEU A CA 1
ATOM 684 C C . LEU A 1 83 ? -10.493 21.461 -41.128 1.00 94.19 83 LEU A C 1
ATOM 686 O O . LEU A 1 83 ? -11.003 22.490 -40.683 1.00 94.19 83 LEU A O 1
ATOM 690 N N . ILE A 1 84 ? -9.224 21.390 -41.536 1.00 94.06 84 ILE A N 1
ATOM 691 C CA . ILE A 1 84 ? -8.315 22.535 -41.582 1.00 94.06 84 ILE A CA 1
ATOM 692 C C . ILE A 1 84 ? -8.550 23.298 -42.884 1.00 94.06 84 ILE A C 1
ATOM 694 O O . ILE A 1 84 ? -8.427 22.723 -43.965 1.00 94.06 84 ILE A O 1
ATOM 698 N N . ASP A 1 85 ? -8.870 24.584 -42.771 1.00 90.94 85 ASP A N 1
ATOM 699 C CA . ASP A 1 85 ? -9.112 25.451 -43.925 1.00 90.94 85 ASP A CA 1
ATOM 700 C C . ASP A 1 85 ? -7.801 26.038 -44.454 1.00 90.94 85 ASP A C 1
ATOM 702 O O . ASP A 1 85 ? -7.411 25.790 -45.595 1.00 90.94 85 ASP A O 1
ATOM 706 N N . THR A 1 86 ? -7.057 26.716 -43.580 1.00 89.88 86 THR A N 1
ATOM 707 C CA . THR A 1 86 ? -5.716 27.226 -43.872 1.00 89.88 86 THR A CA 1
ATOM 708 C C . THR A 1 86 ? -4.688 26.444 -43.064 1.00 89.88 86 THR A C 1
ATOM 710 O O . THR A 1 86 ? -4.889 26.214 -41.876 1.00 89.88 86 THR A O 1
ATOM 713 N N . LEU A 1 87 ? -3.575 26.047 -43.689 1.00 92.06 87 LEU A N 1
ATOM 714 C CA . LEU A 1 87 ? -2.406 25.464 -43.018 1.00 92.06 87 LEU A CA 1
ATOM 715 C C . LEU A 1 87 ? -1.132 26.018 -43.656 1.00 92.06 87 LEU A C 1
ATOM 717 O O . LEU A 1 87 ? -0.708 25.564 -44.725 1.00 92.06 87 LEU A O 1
ATOM 721 N N . GLU A 1 88 ? -0.525 26.990 -42.987 1.00 88.38 88 GLU A N 1
ATOM 722 C CA . GLU A 1 88 ? 0.655 27.716 -43.441 1.00 88.38 88 GLU A CA 1
ATOM 723 C C . GLU A 1 88 ? 1.805 27.556 -42.450 1.00 88.38 88 GLU A C 1
ATOM 725 O O . GLU A 1 88 ? 1.681 27.877 -41.269 1.00 88.38 88 GLU A O 1
ATOM 730 N N . LEU A 1 89 ? 2.953 27.101 -42.947 1.00 86.50 89 LEU A N 1
ATOM 731 C CA . LEU A 1 89 ? 4.208 27.136 -42.206 1.00 86.50 89 LEU A CA 1
ATOM 732 C C . LEU A 1 89 ? 4.896 28.476 -42.487 1.00 86.50 89 LEU A C 1
ATOM 734 O O . LEU A 1 89 ? 5.311 28.728 -43.618 1.00 86.50 89 LEU A O 1
ATOM 738 N N . LYS A 1 90 ? 4.985 29.339 -41.476 1.00 82.56 90 LYS A N 1
ATOM 739 C CA . LYS A 1 90 ? 5.684 30.624 -41.557 1.00 82.56 90 LYS A CA 1
ATOM 740 C C . LYS A 1 90 ? 7.202 30.408 -41.516 1.00 82.56 90 LYS A C 1
ATOM 742 O O . LYS A 1 90 ? 7.696 29.374 -41.064 1.00 82.56 90 LYS A O 1
ATOM 747 N N . SER A 1 91 ? 7.951 31.388 -42.018 1.00 72.12 91 SER A N 1
ATOM 748 C CA . SER A 1 91 ? 9.418 31.341 -42.138 1.00 72.12 91 SER A CA 1
ATOM 749 C C . SER A 1 91 ? 10.154 31.248 -40.797 1.00 72.12 91 SER A C 1
ATOM 751 O O . SER A 1 91 ? 11.291 30.795 -40.758 1.00 72.12 91 SER A O 1
ATOM 753 N N . ASP A 1 92 ? 9.505 31.653 -39.709 1.00 70.38 92 ASP A N 1
ATOM 754 C CA . ASP A 1 92 ? 9.978 31.556 -38.322 1.00 70.38 92 ASP A CA 1
ATOM 755 C C . ASP A 1 92 ? 9.673 30.189 -37.668 1.00 70.38 92 ASP A C 1
ATOM 757 O O . ASP A 1 92 ? 9.994 29.965 -36.504 1.00 70.38 92 ASP A O 1
ATOM 761 N N . GLY A 1 93 ? 9.064 29.256 -38.410 1.00 71.00 93 GLY A N 1
ATOM 762 C CA . GLY A 1 93 ? 8.699 27.924 -37.928 1.00 71.00 93 GLY A CA 1
ATOM 763 C C . GLY A 1 93 ? 7.335 27.848 -37.236 1.00 71.00 93 GLY A C 1
ATOM 764 O O . GLY A 1 93 ? 6.892 26.740 -36.906 1.00 71.00 93 GLY A O 1
ATOM 765 N N . HIS A 1 94 ? 6.635 28.974 -37.060 1.00 78.56 94 HIS A N 1
ATOM 766 C CA . HIS A 1 94 ? 5.270 28.978 -36.544 1.00 78.56 94 HIS A CA 1
ATOM 767 C C . HIS A 1 94 ? 4.281 28.462 -37.593 1.00 78.56 94 HIS A C 1
ATOM 769 O O . HIS A 1 94 ? 4.380 28.748 -38.785 1.00 78.56 94 HIS A O 1
ATOM 775 N N . VAL A 1 95 ? 3.293 27.685 -37.144 1.00 85.81 95 VAL A N 1
ATOM 776 C CA . VAL A 1 95 ? 2.233 27.166 -38.015 1.00 85.81 95 VAL A CA 1
ATOM 777 C C . VAL A 1 95 ? 0.975 27.978 -37.792 1.00 85.81 95 VAL A C 1
ATOM 779 O O . VAL A 1 95 ? 0.378 27.919 -36.718 1.00 85.81 95 VAL A O 1
ATOM 782 N N . HIS A 1 96 ? 0.565 28.716 -38.815 1.00 87.56 96 HIS A N 1
ATOM 783 C CA . HIS A 1 96 ? -0.735 29.360 -38.841 1.00 87.56 96 HIS A CA 1
ATOM 784 C C . HIS A 1 96 ? -1.760 28.395 -39.431 1.00 87.56 96 HIS A C 1
ATOM 786 O O . HIS A 1 96 ? -1.553 27.847 -40.514 1.00 87.56 96 HIS A O 1
ATOM 792 N N . TRP A 1 97 ? -2.866 28.185 -38.725 1.00 93.19 97 TRP A N 1
ATOM 793 C CA . TRP A 1 97 ? -3.959 27.373 -39.232 1.00 93.19 97 TRP A CA 1
ATOM 794 C C . TRP A 1 97 ? -5.317 27.875 -38.761 1.00 93.19 97 TRP A C 1
ATOM 796 O O . TRP A 1 97 ? -5.437 28.498 -37.706 1.00 93.19 97 TRP A O 1
ATOM 806 N N . THR A 1 98 ? -6.339 27.588 -39.557 1.00 90.25 98 THR A N 1
ATOM 807 C CA . THR A 1 98 ? -7.740 27.915 -39.277 1.00 90.25 98 THR A CA 1
ATOM 808 C C . THR A 1 98 ? -8.617 26.696 -39.539 1.00 90.25 98 THR A C 1
ATOM 810 O O . THR A 1 98 ? -8.216 25.759 -40.233 1.00 90.25 98 THR A O 1
ATOM 813 N N . LEU A 1 99 ? -9.820 26.685 -38.969 1.00 90.88 99 LEU A N 1
ATOM 814 C CA . LEU A 1 99 ? -10.785 25.604 -39.155 1.00 90.88 99 LEU A CA 1
ATOM 815 C C . LEU A 1 99 ? -11.909 26.035 -40.079 1.00 90.88 99 LEU A C 1
ATOM 817 O O . LEU A 1 99 ? -12.410 27.152 -39.976 1.00 90.88 99 LEU A O 1
ATOM 821 N N . ARG A 1 100 ? -12.347 25.105 -40.926 1.00 84.38 100 ARG A N 1
ATOM 822 C CA . ARG A 1 100 ? -13.451 25.323 -41.865 1.00 84.38 100 ARG A CA 1
ATOM 823 C C . ARG A 1 100 ? -14.823 25.327 -41.183 1.00 84.38 100 ARG A C 1
ATOM 825 O O . ARG A 1 100 ? -15.793 25.829 -41.742 1.00 84.38 100 ARG A O 1
ATOM 832 N N . ALA A 1 101 ? -14.919 24.759 -39.983 1.00 81.88 101 ALA A N 1
ATOM 833 C CA . ALA A 1 101 ? -16.139 24.704 -39.188 1.00 81.88 101 ALA A CA 1
ATOM 834 C C . ALA A 1 101 ? -15.832 24.930 -37.704 1.00 81.88 101 ALA A C 1
ATOM 836 O O . ALA A 1 101 ? -14.687 24.808 -37.265 1.00 81.88 101 ALA A O 1
ATOM 837 N N . HIS A 1 102 ? -16.870 25.239 -36.928 1.00 75.00 102 HIS A N 1
ATOM 838 C CA . HIS A 1 102 ? -16.753 25.295 -35.477 1.00 75.00 102 HIS A CA 1
ATOM 839 C C . HIS A 1 102 ? -16.343 23.916 -34.931 1.00 75.00 102 HIS A C 1
ATOM 841 O O . HIS A 1 102 ? -16.968 22.909 -35.262 1.00 75.00 102 HIS A O 1
ATOM 847 N N . ALA A 1 103 ? -15.293 23.890 -34.114 1.00 79.50 103 ALA A N 1
ATOM 848 C CA . ALA A 1 103 ? -14.817 22.717 -33.388 1.00 79.50 103 ALA A CA 1
ATOM 849 C C . ALA A 1 103 ? -14.902 22.998 -31.890 1.00 79.50 103 ALA A C 1
ATOM 851 O O . ALA A 1 103 ? -14.589 24.122 -31.473 1.00 79.50 103 ALA A O 1
ATOM 852 N N . ASN A 1 104 ? -15.293 21.978 -31.120 1.00 81.62 104 ASN A N 1
ATOM 853 C CA . ASN A 1 104 ? -15.237 22.024 -29.663 1.00 81.62 104 ASN A CA 1
ATOM 854 C C . ASN A 1 104 ? -13.777 22.144 -29.184 1.00 81.62 104 ASN A C 1
ATOM 856 O O . ASN A 1 104 ? -12.825 21.961 -29.957 1.00 81.62 104 ASN A O 1
ATOM 860 N N . ASP A 1 105 ? -13.598 22.486 -27.912 1.00 77.44 105 ASP A N 1
ATOM 861 C CA . ASP A 1 105 ? -12.267 22.753 -27.368 1.00 77.44 105 ASP A CA 1
ATOM 862 C C . ASP A 1 105 ? -11.390 21.497 -27.341 1.00 77.44 105 ASP A C 1
ATOM 864 O O . ASP A 1 105 ? -10.193 21.593 -27.611 1.00 77.44 105 ASP A O 1
ATOM 868 N N . MET A 1 106 ? -11.978 20.311 -27.149 1.00 71.38 106 MET A N 1
ATOM 869 C CA . MET A 1 106 ? -11.264 19.028 -27.194 1.00 71.38 106 MET A CA 1
ATOM 870 C C . MET A 1 106 ? -10.659 18.754 -28.576 1.00 71.38 106 MET A C 1
ATOM 872 O O . MET A 1 106 ? -9.452 18.541 -28.690 1.00 71.38 106 MET A O 1
ATOM 876 N N . LEU A 1 107 ? -11.450 18.861 -29.645 1.00 86.50 107 LEU A N 1
ATOM 877 C CA . LEU A 1 107 ? -10.995 18.686 -31.024 1.00 86.50 107 LEU A CA 1
ATOM 878 C C . LEU A 1 107 ? -9.964 19.742 -31.408 1.00 86.50 107 LEU A C 1
ATOM 880 O O . LEU A 1 107 ? -8.968 19.429 -32.065 1.00 86.50 107 LEU A O 1
ATOM 884 N N . ARG A 1 108 ? -10.169 20.994 -30.983 1.00 82.00 108 ARG A N 1
ATOM 885 C CA . ARG A 1 108 ? -9.232 22.089 -31.250 1.00 82.00 108 ARG A CA 1
ATOM 886 C C . ARG A 1 108 ? -7.899 21.870 -30.530 1.00 82.00 108 ARG A C 1
ATOM 888 O O . ARG A 1 108 ? -6.852 22.068 -31.147 1.00 82.00 108 ARG A O 1
ATOM 895 N N . ASN A 1 109 ? -7.925 21.430 -29.273 1.00 74.19 109 ASN A N 1
ATOM 896 C CA . ASN A 1 109 ? -6.734 21.113 -28.486 1.00 74.19 109 ASN A CA 1
ATOM 897 C C . ASN A 1 109 ? -6.016 19.882 -29.035 1.00 74.19 109 ASN A C 1
ATOM 899 O O . ASN A 1 109 ? -4.813 19.946 -29.279 1.00 74.19 109 ASN A O 1
ATOM 903 N N . SER A 1 110 ? -6.742 18.803 -29.326 1.00 87.00 110 SER A N 1
ATOM 904 C CA . SER A 1 110 ? -6.181 17.597 -29.936 1.00 87.00 110 SER A CA 1
ATOM 905 C C . SER A 1 110 ? -5.501 17.911 -31.270 1.00 87.00 110 SER A C 1
ATOM 907 O O . SER A 1 110 ? -4.349 17.536 -31.492 1.00 87.00 110 SER A O 1
ATOM 909 N N . LEU A 1 111 ? -6.152 18.697 -32.134 1.00 88.12 111 LEU A N 1
ATOM 910 C CA . LEU A 1 111 ? -5.574 19.101 -33.411 1.00 88.12 111 LEU A CA 1
ATOM 911 C C . LEU A 1 111 ? -4.373 20.040 -33.235 1.00 88.12 111 LEU A C 1
ATOM 913 O O . LEU A 1 111 ? -3.377 19.899 -33.943 1.00 88.12 111 LEU A O 1
ATOM 917 N N . ARG A 1 112 ? -4.419 20.963 -32.266 1.00 84.88 112 ARG A N 1
ATOM 918 C CA . ARG A 1 112 ? -3.284 21.827 -31.911 1.00 84.88 112 ARG A CA 1
ATOM 919 C C . ARG A 1 112 ? -2.072 20.999 -31.489 1.00 84.88 112 ARG A C 1
ATOM 921 O O . ARG A 1 112 ? -0.971 21.260 -31.973 1.00 84.88 112 ARG A O 1
ATOM 928 N N . MET A 1 113 ? -2.276 19.999 -30.634 1.00 79.31 113 MET A N 1
ATOM 929 C CA . MET A 1 113 ? -1.220 19.091 -30.185 1.00 79.31 113 MET A CA 1
ATOM 930 C C . MET A 1 113 ? -0.708 18.227 -31.338 1.00 79.31 113 MET A C 1
ATOM 932 O O . MET A 1 113 ? 0.501 18.121 -31.533 1.00 79.31 113 MET A O 1
ATOM 936 N N . ALA A 1 114 ? -1.599 17.685 -32.169 1.00 85.50 114 ALA A N 1
ATOM 937 C CA . ALA A 1 114 ? -1.209 16.926 -33.351 1.00 85.50 114 ALA A CA 1
ATOM 938 C C . ALA A 1 114 ? -0.345 17.767 -34.306 1.00 85.50 114 ALA A C 1
ATOM 940 O O . ALA A 1 114 ? 0.750 17.347 -34.672 1.00 85.50 114 ALA A O 1
ATOM 941 N N . ILE A 1 115 ? -0.763 18.992 -34.646 1.00 86.75 115 ILE A N 1
ATOM 942 C CA . ILE A 1 115 ? 0.010 19.912 -35.500 1.00 86.75 115 ILE A CA 1
ATOM 943 C C . ILE A 1 115 ? 1.368 20.246 -34.866 1.00 86.75 115 ILE A C 1
ATOM 945 O O . ILE A 1 115 ? 2.382 20.300 -35.569 1.00 86.75 115 ILE A O 1
ATOM 949 N N . LEU A 1 116 ? 1.419 20.441 -33.545 1.00 79.06 116 LEU A N 1
ATOM 950 C CA . LEU A 1 116 ? 2.663 20.709 -32.825 1.00 79.06 116 LEU A CA 1
ATOM 951 C C . LEU A 1 116 ? 3.660 19.547 -32.962 1.00 79.06 116 LEU A C 1
ATOM 953 O O . LEU A 1 116 ? 4.835 19.795 -33.248 1.00 79.06 116 LEU A O 1
ATOM 957 N N . HIS A 1 117 ? 3.177 18.311 -32.807 1.00 74.62 117 HIS A N 1
ATOM 958 C CA . HIS A 1 117 ? 3.980 17.085 -32.800 1.00 74.62 117 HIS A CA 1
ATOM 959 C C . HIS A 1 117 ? 4.257 16.494 -34.187 1.00 74.62 117 HIS A C 1
ATOM 961 O O . HIS A 1 117 ? 5.207 15.724 -34.339 1.00 74.62 117 HIS A O 1
ATOM 967 N N . THR A 1 118 ? 3.480 16.861 -35.208 1.00 85.06 118 THR A N 1
ATOM 968 C CA . THR A 1 118 ? 3.762 16.446 -36.586 1.00 85.06 118 THR A CA 1
ATOM 969 C C . THR A 1 118 ? 5.098 17.017 -37.070 1.00 85.06 118 THR A C 1
ATOM 971 O O . THR A 1 118 ? 5.428 18.194 -36.873 1.00 85.06 118 THR A O 1
ATOM 974 N N . GLN A 1 119 ? 5.893 16.177 -37.734 1.00 84.44 119 GLN A N 1
ATOM 975 C CA . GLN A 1 119 ? 7.174 16.592 -38.296 1.00 84.44 119 GLN A CA 1
ATOM 976 C C . GLN A 1 119 ? 6.956 17.500 -39.515 1.00 84.44 119 GLN A C 1
ATOM 978 O O . GLN A 1 119 ? 6.533 17.044 -40.576 1.00 84.44 119 GLN A O 1
ATOM 983 N N . LYS A 1 120 ? 7.269 18.790 -39.361 1.00 85.75 120 LYS A N 1
ATOM 984 C CA . LYS A 1 120 ? 7.093 19.826 -40.390 1.00 85.75 120 LYS A CA 1
ATOM 985 C C . LYS A 1 120 ? 8.092 19.637 -41.549 1.00 85.75 120 LYS A C 1
ATOM 987 O O . LYS A 1 120 ? 9.238 19.247 -41.301 1.00 85.75 120 LYS A O 1
ATOM 992 N N . PRO A 1 121 ? 7.711 19.926 -42.806 1.00 77.38 121 PRO A N 1
ATOM 993 C CA . PRO A 1 121 ? 8.606 19.839 -43.953 1.00 77.38 121 PRO A CA 1
ATOM 994 C C . PRO A 1 121 ? 9.711 20.890 -43.821 1.00 77.38 121 PRO A C 1
ATOM 996 O O . PRO A 1 121 ? 9.441 22.058 -43.548 1.00 77.38 121 PRO A O 1
ATOM 999 N N . ARG A 1 122 ? 10.969 20.481 -44.006 1.00 64.81 122 ARG A N 1
ATOM 1000 C CA . ARG A 1 122 ? 12.104 21.412 -44.051 1.00 64.81 122 ARG A CA 1
ATOM 1001 C C . ARG A 1 122 ? 12.123 22.112 -45.410 1.00 64.81 122 ARG A C 1
ATOM 1003 O O . ARG A 1 122 ? 11.922 21.459 -46.433 1.00 64.81 122 ARG A O 1
ATOM 1010 N N . ALA A 1 123 ? 12.389 23.419 -45.424 1.00 49.00 123 ALA A N 1
ATOM 1011 C CA . ALA A 1 123 ? 12.676 24.136 -46.661 1.00 49.00 123 ALA A CA 1
ATOM 1012 C C . ALA A 1 123 ? 13.893 23.485 -47.335 1.00 49.00 123 ALA A C 1
ATOM 1014 O O . ALA A 1 123 ? 14.970 23.403 -46.741 1.00 49.00 123 ALA A O 1
ATOM 1015 N N . TYR A 1 124 ? 13.720 22.991 -48.561 1.00 41.53 124 TYR A N 1
ATOM 1016 C CA . TYR A 1 124 ? 14.847 22.585 -49.389 1.00 41.53 124 TYR A CA 1
ATOM 1017 C C . TYR A 1 124 ? 15.620 23.848 -49.773 1.00 41.53 124 TYR A C 1
ATOM 1019 O O . TYR A 1 124 ? 15.238 24.565 -50.693 1.00 41.53 124 TYR A O 1
ATOM 1027 N N . VAL A 1 125 ? 16.715 24.124 -49.067 1.00 36.12 125 VAL A N 1
ATOM 1028 C CA . VAL A 1 125 ? 17.773 24.974 -49.612 1.00 36.12 125 VAL A CA 1
ATOM 1029 C C . VAL A 1 125 ? 18.495 24.114 -50.639 1.00 36.12 125 VAL A C 1
ATOM 1031 O O . VAL A 1 125 ? 19.106 23.102 -50.291 1.00 36.12 125 VAL A O 1
ATOM 1034 N N . ALA A 1 126 ? 18.370 24.474 -51.913 1.00 36.94 126 ALA A N 1
ATOM 1035 C CA . ALA A 1 126 ? 19.147 23.865 -52.978 1.00 36.94 126 ALA A CA 1
ATOM 1036 C C . ALA A 1 126 ? 20.633 24.152 -52.717 1.00 36.94 126 ALA A C 1
ATOM 1038 O O . ALA A 1 126 ? 21.126 25.233 -53.026 1.00 36.94 126 ALA A O 1
ATOM 1039 N N . SER A 1 127 ? 21.353 23.197 -52.126 1.00 32.28 127 SER A N 1
ATOM 1040 C CA . SER A 1 127 ? 22.806 23.196 -52.217 1.00 32.28 127 SER A CA 1
ATOM 1041 C C . SER A 1 127 ? 23.178 22.600 -53.570 1.00 32.28 127 SER A C 1
ATOM 1043 O O . SER A 1 127 ? 22.900 21.439 -53.878 1.00 32.28 127 SER A O 1
ATOM 1045 N N . SER A 1 128 ? 23.775 23.430 -54.418 1.00 37.53 128 SER A N 1
ATOM 1046 C CA . SER A 1 128 ? 24.468 22.987 -55.619 1.00 37.53 128 SER A CA 1
ATOM 1047 C C . SER A 1 128 ? 25.611 22.060 -55.200 1.00 37.53 128 SER A C 1
ATOM 1049 O O . SER A 1 128 ? 26.662 22.517 -54.751 1.00 37.53 128 SER A O 1
ATOM 1051 N N . LYS A 1 129 ? 25.412 20.745 -55.318 1.00 30.31 129 LYS A N 1
ATOM 1052 C CA . LYS A 1 129 ? 26.530 19.800 -55.328 1.00 30.31 129 LYS A CA 1
ATOM 1053 C C . LYS A 1 129 ? 27.281 19.967 -56.653 1.00 30.31 129 LYS A C 1
ATOM 1055 O O . LYS A 1 129 ? 26.624 19.967 -57.694 1.00 30.31 129 LYS A O 1
ATOM 1060 N N . PRO A 1 130 ? 28.621 20.059 -56.658 1.00 32.91 130 PRO A N 1
ATOM 1061 C CA . PRO A 1 130 ? 29.362 19.898 -57.893 1.00 32.91 130 PRO A CA 1
ATOM 1062 C C . PRO A 1 130 ? 29.164 18.463 -58.396 1.00 32.91 130 PRO A C 1
ATOM 1064 O O . PRO A 1 130 ? 29.273 17.492 -57.643 1.00 32.91 130 PRO A O 1
ATOM 1067 N N . THR A 1 131 ? 28.828 18.343 -59.675 1.00 30.23 131 THR A N 1
ATOM 1068 C CA . THR A 1 131 ? 28.809 17.092 -60.430 1.00 30.23 131 THR A CA 1
ATOM 1069 C C . THR A 1 131 ? 30.212 16.500 -60.466 1.00 30.23 131 THR A C 1
ATOM 1071 O O . THR A 1 131 ? 31.027 16.879 -61.303 1.00 30.23 131 THR A O 1
ATOM 1074 N N . ASN A 1 132 ? 30.484 15.532 -59.592 1.00 29.73 132 ASN A N 1
ATOM 1075 C CA . ASN A 1 132 ? 31.507 14.537 -59.875 1.00 29.73 132 ASN A CA 1
ATOM 1076 C C . ASN A 1 132 ? 30.868 13.446 -60.734 1.00 29.73 132 ASN A C 1
ATOM 1078 O O . ASN A 1 132 ? 30.179 12.560 -60.232 1.00 29.73 132 ASN A O 1
ATOM 1082 N N . ASN A 1 133 ? 31.118 13.527 -62.040 1.00 33.66 133 ASN A N 1
ATOM 1083 C CA . ASN A 1 133 ? 31.081 12.365 -62.915 1.00 33.66 133 ASN A CA 1
ATOM 1084 C C . ASN A 1 133 ? 32.145 11.379 -62.419 1.00 33.66 133 ASN A C 1
ATOM 1086 O O . ASN A 1 133 ? 33.309 11.472 -62.800 1.00 33.66 133 ASN A O 1
ATOM 1090 N N . GLN A 1 134 ? 31.759 10.434 -61.565 1.00 32.09 134 GLN A N 1
ATOM 1091 C CA . GLN A 1 134 ? 32.473 9.169 -61.485 1.00 32.09 134 GLN A CA 1
ATOM 1092 C C . GLN A 1 134 ? 31.695 8.161 -62.311 1.00 32.09 134 GLN A C 1
ATOM 1094 O O . GLN A 1 134 ? 30.567 7.789 -61.993 1.00 32.09 134 GLN A O 1
ATOM 1099 N N . ALA A 1 135 ? 32.320 7.792 -63.425 1.00 30.30 135 ALA A N 1
ATOM 1100 C CA . ALA A 1 135 ? 31.926 6.680 -64.255 1.00 30.30 135 ALA A CA 1
ATOM 1101 C C . ALA A 1 135 ? 31.640 5.457 -63.380 1.00 30.30 135 ALA A C 1
ATOM 1103 O O . ALA A 1 135 ? 32.416 5.116 -62.486 1.00 30.30 135 ALA A O 1
ATOM 1104 N N . SER A 1 136 ? 30.538 4.780 -63.683 1.00 33.47 136 SER A N 1
ATOM 1105 C CA . SER A 1 136 ? 30.292 3.407 -63.277 1.00 33.47 136 SER A CA 1
ATOM 1106 C C . SER A 1 136 ? 31.394 2.519 -63.858 1.00 33.47 136 SER A C 1
ATOM 1108 O O . SER A 1 136 ? 31.258 1.970 -64.950 1.00 33.47 136 SER A O 1
ATOM 1110 N N . GLN A 1 137 ? 32.507 2.401 -63.139 1.00 32.25 137 GLN A N 1
ATOM 1111 C CA . GLN A 1 137 ? 33.385 1.253 -63.267 1.00 32.25 137 GLN A CA 1
ATOM 1112 C C . GLN A 1 137 ? 32.734 0.117 -62.489 1.00 32.25 137 GLN A C 1
ATOM 1114 O O . GLN A 1 137 ? 32.537 0.203 -61.278 1.00 32.25 137 GLN A O 1
ATOM 1119 N N . SER A 1 138 ? 32.375 -0.944 -63.208 1.00 35.62 138 SER A N 1
ATOM 1120 C CA . SER A 1 138 ? 32.118 -2.252 -62.626 1.00 35.62 138 SER A CA 1
ATOM 1121 C C . SER A 1 138 ? 33.334 -2.648 -61.788 1.00 35.62 138 SER A C 1
ATOM 1123 O O . SER A 1 138 ? 34.371 -3.032 -62.335 1.00 35.62 138 SER A O 1
ATOM 1125 N N . SER A 1 139 ? 33.237 -2.522 -60.467 1.00 33.16 139 SER A N 1
ATOM 1126 C CA . SER A 1 139 ? 34.206 -3.138 -59.577 1.00 33.16 139 SER A CA 1
ATOM 1127 C C . SER A 1 139 ? 34.004 -4.646 -59.660 1.00 33.16 139 SER A C 1
ATOM 1129 O O . SER A 1 139 ? 32.901 -5.169 -59.489 1.00 33.16 139 SER A O 1
ATOM 1131 N N . ALA A 1 140 ? 35.084 -5.340 -60.002 1.00 34.28 140 ALA A N 1
ATOM 1132 C CA . ALA A 1 140 ? 35.158 -6.786 -59.962 1.00 34.28 140 ALA A CA 1
ATOM 1133 C C . ALA A 1 140 ? 34.632 -7.293 -58.609 1.00 34.28 140 ALA A C 1
ATOM 1135 O O . ALA A 1 140 ? 35.011 -6.768 -57.560 1.00 34.28 140 ALA A O 1
ATOM 1136 N N . GLN A 1 141 ? 33.770 -8.313 -58.636 1.00 39.19 141 GLN A N 1
ATOM 1137 C CA . GLN A 1 141 ? 33.416 -9.096 -57.456 1.00 39.19 141 GLN A CA 1
ATOM 1138 C C . GLN A 1 141 ? 34.696 -9.712 -56.884 1.00 39.19 141 GLN A C 1
ATOM 1140 O O . GLN A 1 141 ? 35.137 -10.782 -57.296 1.00 39.19 141 GLN A O 1
ATOM 1145 N N . THR A 1 142 ? 35.306 -9.034 -55.920 1.00 41.69 142 THR A N 1
ATOM 1146 C CA . THR A 1 142 ? 36.160 -9.697 -54.948 1.00 41.69 142 THR A CA 1
ATOM 1147 C C . THR A 1 142 ? 35.241 -10.563 -54.094 1.00 41.69 142 THR A C 1
ATOM 1149 O O . THR A 1 142 ? 34.234 -10.091 -53.565 1.00 41.69 142 THR A O 1
ATOM 1152 N N . ASN A 1 143 ? 35.535 -11.861 -54.005 1.00 48.06 143 ASN A N 1
ATOM 1153 C CA . ASN A 1 143 ? 34.823 -12.771 -53.111 1.00 48.06 143 ASN A CA 1
ATOM 1154 C C . ASN A 1 143 ? 35.005 -12.278 -51.668 1.00 48.06 143 ASN A C 1
ATOM 1156 O O . ASN A 1 143 ? 36.014 -12.573 -51.027 1.00 48.06 143 ASN A O 1
ATOM 1160 N N . LYS A 1 144 ? 34.049 -11.489 -51.170 1.00 70.75 144 LYS A N 1
ATOM 1161 C CA . LYS A 1 144 ? 34.009 -11.030 -49.781 1.00 70.75 144 LYS A CA 1
ATOM 1162 C C . LYS A 1 144 ? 33.889 -12.262 -48.886 1.00 70.75 144 LYS A C 1
ATO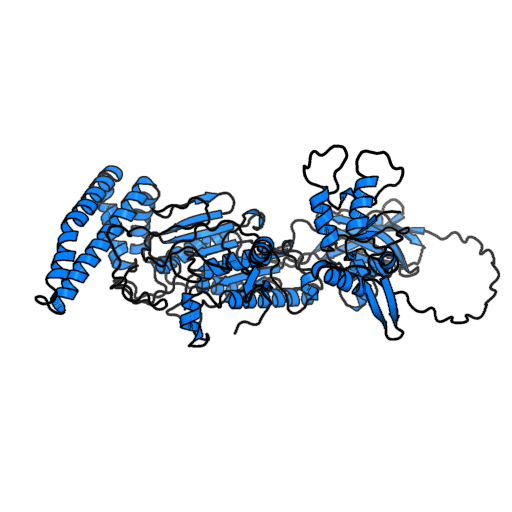M 1164 O O . LYS A 1 144 ? 32.911 -13.005 -48.968 1.00 70.75 144 LYS A O 1
ATOM 1169 N N . VAL A 1 145 ? 34.909 -12.512 -48.069 1.00 82.94 145 VAL A N 1
ATOM 1170 C CA . VAL A 1 145 ? 34.908 -13.627 -47.115 1.00 82.94 145 VAL A CA 1
ATOM 1171 C C . VAL A 1 145 ? 33.931 -13.280 -45.995 1.00 82.94 145 VAL A C 1
ATOM 1173 O O . VAL A 1 145 ? 34.062 -12.230 -45.372 1.00 82.94 145 VAL A O 1
ATOM 1176 N N . ILE A 1 146 ? 32.941 -14.143 -45.762 1.00 90.06 146 ILE A N 1
ATOM 1177 C CA . ILE A 1 146 ? 31.901 -13.941 -44.747 1.00 90.06 146 ILE A CA 1
ATOM 1178 C C . ILE A 1 146 ? 32.215 -14.797 -43.523 1.00 90.06 146 ILE A C 1
ATOM 1180 O O . ILE A 1 146 ? 32.331 -16.017 -43.634 1.00 90.06 146 ILE A O 1
ATOM 1184 N N . GLU A 1 147 ? 32.263 -14.168 -42.356 1.00 92.56 147 GLU A N 1
ATOM 1185 C CA . GLU A 1 147 ? 32.388 -14.824 -41.059 1.00 92.56 147 GLU A CA 1
ATOM 1186 C C . GLU A 1 147 ? 31.007 -15.006 -40.414 1.00 92.56 147 GLU A C 1
ATOM 1188 O O . GLU A 1 147 ? 30.076 -14.214 -40.611 1.00 92.56 147 GLU A O 1
ATOM 1193 N N . LYS A 1 148 ? 30.842 -16.108 -39.676 1.00 94.81 148 LYS A N 1
ATOM 1194 C CA . LYS A 1 148 ? 29.607 -16.438 -38.958 1.00 94.81 148 LYS A CA 1
ATOM 1195 C C . LYS A 1 148 ? 29.824 -16.246 -37.468 1.00 94.81 148 LYS A C 1
ATOM 1197 O O . LYS A 1 148 ? 30.795 -16.750 -36.912 1.00 94.81 148 LYS A O 1
ATOM 1202 N N . HIS A 1 149 ? 28.870 -15.590 -36.828 1.00 96.12 149 HIS A N 1
ATOM 1203 C CA . HIS A 1 149 ? 28.947 -15.210 -35.427 1.00 96.12 149 HIS A CA 1
ATOM 1204 C C . HIS A 1 149 ? 27.665 -15.604 -34.701 1.00 96.12 149 HIS A C 1
ATOM 1206 O O . HIS A 1 149 ? 26.581 -15.608 -35.289 1.00 96.12 149 HIS A O 1
ATOM 1212 N N . GLN A 1 150 ? 27.777 -15.920 -33.420 1.00 95.56 150 GLN A N 1
ATOM 1213 C CA . GLN A 1 150 ? 26.654 -16.250 -32.548 1.00 95.56 150 GLN A CA 1
ATOM 1214 C C . GLN A 1 150 ? 26.956 -15.760 -31.133 1.00 95.56 150 GLN A C 1
ATOM 1216 O O . GLN A 1 150 ? 28.122 -15.650 -30.771 1.00 95.56 150 GLN A O 1
ATOM 1221 N N . PHE A 1 151 ? 25.937 -15.486 -30.320 1.00 96.12 151 PHE A N 1
ATOM 1222 C CA . PHE A 1 151 ? 26.122 -15.141 -28.912 1.00 96.12 151 PHE A CA 1
ATOM 1223 C C . PHE A 1 151 ? 25.675 -16.265 -27.991 1.00 96.12 151 PHE A C 1
ATOM 1225 O O . PHE A 1 151 ? 24.573 -16.779 -28.152 1.00 96.12 151 PHE A O 1
ATOM 1232 N N . LYS A 1 152 ? 26.486 -16.578 -26.984 1.00 94.94 152 LYS A N 1
ATOM 1233 C CA . LYS A 1 152 ? 26.054 -17.255 -25.762 1.00 94.94 152 LYS A CA 1
ATOM 1234 C C . LYS A 1 152 ? 25.667 -16.181 -24.753 1.00 94.94 152 LYS A C 1
ATOM 1236 O O . LYS A 1 152 ? 26.464 -15.283 -24.482 1.00 94.94 152 LYS A O 1
ATOM 1241 N N . ILE A 1 153 ? 24.444 -16.247 -24.238 1.00 94.75 153 ILE A N 1
ATOM 1242 C CA . ILE A 1 153 ? 23.873 -15.181 -23.409 1.00 94.75 153 ILE A CA 1
ATOM 1243 C C . ILE A 1 153 ? 23.910 -15.627 -21.952 1.00 94.75 153 ILE A C 1
ATOM 1245 O O . ILE A 1 153 ? 23.410 -16.689 -21.602 1.00 94.75 153 ILE A O 1
ATOM 1249 N N . GLN A 1 154 ? 24.531 -14.812 -21.113 1.00 92.88 154 GLN A N 1
ATOM 1250 C CA . GLN A 1 154 ? 24.536 -14.950 -19.664 1.00 92.88 154 GLN A CA 1
ATOM 1251 C C . GLN A 1 154 ? 23.865 -13.733 -19.037 1.00 92.88 154 GLN A C 1
ATOM 1253 O O . GLN A 1 154 ? 23.646 -12.717 -19.704 1.00 92.88 154 GLN A O 1
ATOM 1258 N N . TYR A 1 155 ? 23.567 -13.813 -17.743 1.00 92.62 155 TYR A N 1
ATOM 1259 C CA . TYR A 1 155 ? 23.000 -12.692 -17.013 1.00 92.62 155 TYR A CA 1
ATOM 1260 C C . TYR A 1 155 ? 23.625 -12.504 -15.638 1.00 92.62 155 TYR A C 1
ATOM 1262 O O . TYR A 1 155 ? 24.139 -13.440 -15.027 1.00 92.62 155 TYR A O 1
ATOM 1270 N N . LYS A 1 156 ? 23.574 -11.259 -15.161 1.00 92.00 156 LYS A N 1
ATOM 1271 C CA . LYS A 1 156 ? 23.966 -10.872 -13.802 1.00 92.00 156 LYS A CA 1
ATOM 1272 C C . LYS A 1 156 ? 22.903 -9.959 -13.202 1.00 92.00 156 LYS A C 1
ATOM 1274 O O . LYS A 1 156 ? 22.353 -9.104 -13.896 1.00 92.00 156 LYS A O 1
ATOM 1279 N N . THR A 1 157 ? 22.664 -10.128 -11.908 1.00 91.12 157 THR A N 1
ATOM 1280 C CA . THR A 1 157 ? 21.778 -9.294 -11.087 1.00 91.12 157 THR A CA 1
ATOM 1281 C C . THR A 1 157 ? 22.584 -8.655 -9.959 1.00 91.12 157 THR A C 1
ATOM 1283 O O . THR A 1 157 ? 23.670 -9.130 -9.611 1.00 91.12 157 THR A O 1
ATOM 1286 N N . GLU A 1 158 ? 22.068 -7.577 -9.373 1.00 88.19 158 GLU A N 1
ATOM 1287 C CA . GLU A 1 158 ? 22.660 -7.004 -8.163 1.00 88.19 158 GLU A CA 1
ATOM 1288 C C . GLU A 1 158 ? 22.294 -7.873 -6.939 1.00 88.19 158 GLU A C 1
ATOM 1290 O O . GLU A 1 158 ? 21.141 -8.300 -6.808 1.00 88.19 158 GLU A O 1
ATOM 1295 N N . PRO A 1 159 ? 23.239 -8.189 -6.035 1.00 84.56 159 PRO A N 1
ATOM 1296 C CA . PRO A 1 159 ? 22.936 -8.964 -4.835 1.00 84.56 159 PRO A CA 1
ATOM 1297 C C . PRO A 1 159 ? 21.876 -8.286 -3.958 1.00 84.56 159 PRO A C 1
ATOM 1299 O O . PRO A 1 159 ? 21.847 -7.064 -3.853 1.00 84.56 159 PRO A O 1
ATOM 1302 N N . LYS A 1 160 ? 21.052 -9.086 -3.264 1.00 80.44 160 LYS A N 1
ATOM 1303 C CA . LYS A 1 160 ? 19.996 -8.601 -2.348 1.00 80.44 160 LYS A CA 1
ATOM 1304 C C . LYS A 1 160 ? 18.973 -7.659 -3.008 1.00 80.44 160 LYS A C 1
ATOM 1306 O O . LYS A 1 160 ? 18.378 -6.834 -2.321 1.00 80.44 160 LYS A O 1
ATOM 1311 N N . THR A 1 161 ? 18.767 -7.791 -4.316 1.00 84.12 161 THR A N 1
ATOM 1312 C CA . THR A 1 161 ? 17.684 -7.111 -5.028 1.00 84.12 161 THR A CA 1
ATOM 1313 C C . THR A 1 161 ? 16.608 -8.084 -5.469 1.00 84.12 161 THR A C 1
ATOM 1315 O O . THR A 1 161 ? 16.883 -9.239 -5.799 1.00 84.12 161 THR A O 1
ATOM 1318 N N . GLU A 1 162 ? 15.378 -7.591 -5.516 1.00 87.69 162 GLU A N 1
ATOM 1319 C CA . GLU A 1 162 ? 14.321 -8.206 -6.304 1.00 87.69 162 GLU A CA 1
ATOM 1320 C C . GLU A 1 162 ? 14.477 -7.814 -7.775 1.00 87.69 162 GLU A C 1
ATOM 1322 O O . GLU A 1 162 ? 14.743 -6.658 -8.109 1.00 87.69 162 GLU A O 1
ATOM 1327 N N . VAL A 1 163 ? 14.297 -8.790 -8.660 1.00 89.31 163 VAL A N 1
ATOM 1328 C CA . VAL A 1 163 ? 14.389 -8.619 -10.112 1.00 89.31 163 VAL A CA 1
ATOM 1329 C C . VAL A 1 163 ? 13.074 -9.036 -10.772 1.00 89.31 163 VAL A C 1
ATOM 1331 O O . VAL A 1 163 ? 12.325 -9.823 -10.184 1.00 89.31 163 VAL A O 1
ATOM 1334 N N . PRO A 1 164 ? 12.770 -8.527 -11.979 1.00 86.44 164 PRO A N 1
ATOM 1335 C CA . PRO A 1 164 ? 11.618 -8.986 -12.748 1.00 86.44 164 PRO A CA 1
ATOM 1336 C C . PRO A 1 164 ? 11.630 -10.511 -12.931 1.00 86.44 164 PRO A C 1
ATOM 1338 O O . PRO A 1 164 ? 12.686 -11.096 -13.146 1.00 86.44 164 PRO A O 1
ATOM 1341 N N . LYS A 1 165 ? 10.463 -11.163 -12.851 1.00 84.00 165 LYS A N 1
ATOM 1342 C CA . LYS A 1 165 ? 10.354 -12.625 -13.039 1.00 84.00 165 LYS A CA 1
ATOM 1343 C C . LYS A 1 165 ? 10.683 -13.059 -14.467 1.00 84.00 165 LYS A C 1
ATOM 1345 O O . LYS A 1 165 ? 11.285 -14.108 -14.658 1.00 84.00 165 LYS A O 1
ATOM 1350 N N . ASP A 1 166 ? 10.318 -12.214 -15.425 1.00 85.94 166 ASP A N 1
ATOM 1351 C CA . ASP A 1 166 ? 10.604 -12.376 -16.842 1.00 85.94 166 ASP A CA 1
ATOM 1352 C C . ASP A 1 166 ? 11.391 -11.155 -17.310 1.00 85.94 166 ASP A C 1
ATOM 1354 O O . ASP A 1 166 ? 11.123 -10.029 -16.879 1.00 85.94 166 ASP A O 1
ATOM 1358 N N . TYR A 1 167 ? 12.370 -11.359 -18.192 1.00 89.12 167 TYR A N 1
ATOM 1359 C CA . TYR A 1 167 ? 13.198 -10.259 -18.671 1.00 89.12 167 TYR A CA 1
ATOM 1360 C C . TYR A 1 167 ? 13.613 -10.462 -20.125 1.00 89.12 167 TYR A C 1
ATOM 1362 O O . TYR A 1 167 ? 14.550 -11.199 -20.439 1.00 89.12 167 TYR A O 1
ATOM 1370 N N . GLN A 1 168 ? 12.897 -9.793 -21.031 1.00 91.06 168 GLN A N 1
ATOM 1371 C CA . GLN A 1 168 ? 13.131 -9.892 -22.468 1.00 91.06 168 GLN A CA 1
ATOM 1372 C C . GLN A 1 168 ? 13.914 -8.693 -23.002 1.00 91.06 168 GLN A C 1
ATOM 1374 O O . GLN A 1 168 ? 13.612 -7.534 -22.715 1.00 91.06 168 GLN A O 1
ATOM 1379 N N . VAL A 1 169 ? 14.904 -8.972 -23.850 1.00 91.94 169 VAL A N 1
ATOM 1380 C CA . VAL A 1 169 ? 15.678 -7.944 -24.557 1.00 91.94 169 VAL A CA 1
ATOM 1381 C C . VAL A 1 169 ? 15.679 -8.221 -26.056 1.00 91.94 169 VAL A C 1
ATOM 1383 O O . VAL A 1 169 ? 15.736 -9.367 -26.496 1.00 91.94 169 VAL A O 1
ATOM 1386 N N . ASN A 1 170 ? 15.660 -7.170 -26.870 1.00 93.56 170 ASN A N 1
ATOM 1387 C CA . ASN A 1 170 ? 15.932 -7.256 -28.299 1.00 93.56 170 ASN A CA 1
ATOM 1388 C C . ASN A 1 170 ? 17.434 -7.059 -28.529 1.00 93.56 170 ASN A C 1
ATOM 1390 O O . ASN A 1 170 ? 17.919 -5.926 -28.621 1.00 93.56 170 ASN A O 1
ATOM 1394 N N . LEU A 1 171 ? 18.173 -8.168 -28.618 1.00 94.12 171 LEU A N 1
ATOM 1395 C CA . LEU A 1 171 ? 19.588 -8.154 -28.969 1.00 94.12 171 LEU A CA 1
ATOM 1396 C C . LEU A 1 171 ? 19.752 -7.612 -30.383 1.00 94.12 171 LEU A C 1
ATOM 1398 O O . LEU A 1 171 ? 19.416 -8.272 -31.371 1.00 94.12 171 LEU A O 1
ATOM 1402 N N . THR A 1 172 ? 20.268 -6.391 -30.457 1.00 94.50 172 THR A N 1
ATOM 1403 C CA . THR A 1 172 ? 20.473 -5.657 -31.701 1.00 94.50 172 THR A CA 1
ATOM 1404 C C . THR A 1 172 ? 21.966 -5.561 -31.980 1.00 94.50 172 THR A C 1
ATOM 1406 O O . THR A 1 172 ? 22.702 -4.956 -31.204 1.00 94.50 172 THR A O 1
ATOM 1409 N N . VAL A 1 173 ? 22.408 -6.165 -33.081 1.00 94.81 173 VAL A N 1
ATOM 1410 C CA . VAL A 1 173 ? 23.808 -6.167 -33.519 1.00 94.81 173 VAL A CA 1
ATOM 1411 C C . VAL A 1 173 ? 23.979 -5.186 -34.660 1.00 94.81 173 VAL A C 1
ATOM 1413 O O . VAL A 1 173 ? 23.263 -5.261 -35.662 1.00 94.81 173 VAL A O 1
ATOM 1416 N N . PHE A 1 174 ? 24.959 -4.312 -34.504 1.00 92.75 174 PHE A N 1
ATOM 1417 C CA . PHE A 1 174 ? 25.329 -3.266 -35.436 1.00 92.75 174 PHE A CA 1
ATOM 1418 C C . PHE A 1 174 ? 26.722 -3.515 -35.981 1.00 92.75 174 PHE A C 1
ATOM 1420 O O . PHE A 1 174 ? 27.667 -3.559 -35.205 1.00 92.75 174 PHE A O 1
ATOM 1427 N N . ASP A 1 175 ? 26.834 -3.635 -37.299 1.00 92.06 175 ASP A N 1
ATOM 1428 C CA . ASP A 1 175 ? 28.104 -3.517 -38.011 1.00 92.06 175 ASP A CA 1
ATOM 1429 C C . ASP A 1 175 ? 28.516 -2.045 -37.986 1.00 92.06 175 ASP A C 1
ATOM 1431 O O . ASP A 1 175 ? 27.822 -1.186 -38.542 1.00 92.06 175 ASP A O 1
ATOM 1435 N N . THR A 1 176 ? 29.597 -1.751 -37.268 1.00 88.31 176 THR A N 1
ATOM 1436 C CA . THR A 1 176 ? 30.094 -0.384 -37.089 1.00 88.31 176 THR A CA 1
ATOM 1437 C C . THR A 1 176 ? 30.902 0.102 -38.283 1.00 88.31 176 THR A C 1
ATOM 1439 O O . THR A 1 176 ? 31.093 1.307 -38.421 1.00 88.31 176 THR A O 1
ATOM 1442 N N . THR A 1 177 ? 31.342 -0.808 -39.151 1.00 88.25 177 THR A N 1
ATOM 1443 C CA . THR A 1 177 ? 32.082 -0.492 -40.373 1.00 88.25 177 THR A CA 1
ATOM 1444 C C . THR A 1 177 ? 31.124 -0.024 -41.471 1.00 88.25 177 THR A C 1
ATOM 1446 O O . THR A 1 177 ? 31.338 1.031 -42.064 1.00 88.25 177 THR A O 1
ATOM 1449 N N . ASP A 1 178 ? 30.014 -0.741 -41.671 1.00 85.19 178 ASP A N 1
ATOM 1450 C CA . ASP A 1 178 ? 29.001 -0.431 -42.697 1.00 85.19 178 ASP A CA 1
ATOM 1451 C C . ASP A 1 178 ? 27.800 0.375 -42.174 1.00 85.19 178 ASP A C 1
ATOM 1453 O O . ASP A 1 178 ? 26.886 0.708 -42.934 1.00 85.19 178 ASP A O 1
ATOM 1457 N N . ASN A 1 179 ? 27.761 0.664 -40.871 1.00 82.56 179 ASN A N 1
ATOM 1458 C CA . ASN A 1 179 ? 26.661 1.355 -40.195 1.00 82.56 179 ASN A CA 1
ATOM 1459 C C . ASN A 1 179 ? 25.283 0.726 -40.496 1.00 82.56 179 ASN A C 1
ATOM 1461 O O . ASN A 1 179 ? 24.328 1.400 -40.899 1.00 82.56 179 ASN A O 1
ATOM 1465 N N . ARG A 1 180 ? 25.180 -0.598 -40.321 1.00 87.69 180 ARG A N 1
ATOM 1466 C CA . ARG A 1 180 ? 23.951 -1.363 -40.585 1.00 87.69 180 ARG A CA 1
ATOM 1467 C C . ARG A 1 180 ? 23.639 -2.369 -39.487 1.00 87.69 180 ARG A C 1
ATOM 1469 O O . ARG A 1 180 ? 24.517 -2.888 -38.806 1.00 87.69 180 ARG A O 1
ATOM 1476 N N . ILE A 1 181 ? 22.358 -2.693 -39.352 1.00 90.31 181 ILE A N 1
ATOM 1477 C CA . ILE A 1 181 ? 21.888 -3.723 -38.423 1.00 90.31 181 ILE A CA 1
ATOM 1478 C C . ILE A 1 181 ? 22.112 -5.101 -39.051 1.00 90.31 181 ILE A C 1
ATOM 1480 O O . ILE A 1 181 ? 21.542 -5.409 -40.098 1.00 90.31 181 ILE A O 1
ATOM 1484 N N . CYS A 1 182 ? 22.888 -5.951 -38.385 1.00 90.56 182 CYS A N 1
ATOM 1485 C CA . CYS A 1 182 ? 23.159 -7.327 -38.817 1.00 90.56 182 CYS A CA 1
ATOM 1486 C C . CYS A 1 182 ? 22.220 -8.344 -38.170 1.00 90.56 182 CYS A C 1
ATOM 1488 O O . CYS A 1 182 ? 21.928 -9.392 -38.749 1.00 90.56 182 CYS A O 1
ATOM 1490 N N . MET A 1 183 ? 21.714 -8.044 -36.974 1.00 92.94 183 MET A N 1
ATOM 1491 C CA . MET A 1 183 ? 20.794 -8.920 -36.263 1.00 92.94 183 MET A CA 1
ATOM 1492 C C . MET A 1 183 ? 19.872 -8.130 -35.343 1.00 92.94 183 MET A C 1
ATOM 1494 O O . MET A 1 183 ? 20.306 -7.195 -34.681 1.00 92.94 183 MET A O 1
ATOM 1498 N N . ARG A 1 184 ? 18.608 -8.559 -35.273 1.00 92.94 184 ARG A N 1
ATOM 1499 C CA . ARG A 1 184 ? 17.665 -8.231 -34.201 1.00 92.94 184 ARG A CA 1
ATOM 1500 C C . ARG A 1 184 ? 16.959 -9.503 -33.780 1.00 92.94 184 ARG A C 1
ATOM 1502 O O . ARG A 1 184 ? 16.398 -10.192 -34.635 1.00 92.94 184 ARG A O 1
ATOM 1509 N N . GLN A 1 185 ? 17.016 -9.818 -32.498 1.00 93.44 185 GLN A N 1
ATOM 1510 C CA . GLN A 1 185 ? 16.387 -11.004 -31.938 1.00 93.44 185 GLN A CA 1
ATOM 1511 C C . GLN A 1 185 ? 15.874 -10.692 -30.538 1.00 93.44 185 GLN A C 1
ATOM 1513 O O . GLN A 1 185 ? 16.641 -10.249 -29.689 1.00 93.44 185 GLN A O 1
ATOM 1518 N N . VAL A 1 186 ? 14.591 -10.958 -30.296 1.00 93.00 186 VAL A N 1
ATOM 1519 C CA . VAL A 1 186 ? 14.044 -10.975 -28.937 1.00 93.00 186 VAL A CA 1
ATOM 1520 C C . VAL A 1 186 ? 14.523 -12.248 -28.248 1.00 93.00 186 VAL A C 1
ATOM 1522 O O . VAL A 1 186 ? 14.391 -13.337 -28.809 1.00 93.00 186 VAL A O 1
ATOM 1525 N N . VAL A 1 187 ? 15.106 -12.100 -27.066 1.00 90.62 187 VAL A N 1
ATOM 1526 C CA . VAL A 1 187 ? 15.564 -13.204 -26.223 1.00 90.62 187 VAL A CA 1
ATOM 1527 C C . VAL A 1 187 ? 15.021 -13.017 -24.813 1.00 90.62 187 VAL A C 1
ATOM 1529 O O . VAL A 1 187 ? 15.048 -11.905 -24.283 1.00 90.62 187 VAL A O 1
ATOM 1532 N N . ASP A 1 188 ? 14.539 -14.104 -24.219 1.00 90.06 188 ASP A N 1
ATOM 1533 C CA . ASP A 1 188 ? 14.306 -14.188 -22.779 1.00 90.06 188 ASP A CA 1
ATOM 1534 C C . ASP A 1 188 ? 15.644 -14.473 -22.101 1.00 90.06 188 ASP A C 1
ATOM 1536 O O . ASP A 1 188 ? 16.248 -15.521 -22.323 1.00 90.06 188 ASP A O 1
ATOM 1540 N N . VAL A 1 189 ? 16.130 -13.523 -21.311 1.00 90.62 189 VAL A N 1
ATOM 1541 C CA . VAL A 1 189 ? 17.470 -13.566 -20.722 1.00 90.62 189 VAL A CA 1
ATOM 1542 C C . VAL A 1 189 ? 17.627 -14.714 -19.717 1.00 90.62 189 VAL A C 1
ATOM 1544 O O . VAL A 1 189 ? 18.733 -15.236 -19.587 1.00 90.62 189 VAL A O 1
ATOM 1547 N N . TYR A 1 190 ? 16.549 -15.154 -19.058 1.00 87.56 190 TYR A N 1
ATOM 1548 C CA . TYR A 1 190 ? 16.604 -16.271 -18.107 1.00 87.56 190 TYR A CA 1
ATOM 1549 C C . TYR A 1 190 ? 16.688 -17.634 -18.797 1.00 87.56 190 TYR A C 1
ATOM 1551 O O . TYR A 1 190 ? 17.258 -18.573 -18.245 1.00 87.56 190 TYR A O 1
ATOM 1559 N N . GLN A 1 191 ? 16.128 -17.744 -20.003 1.00 84.62 191 GLN A N 1
ATOM 1560 C CA . GLN A 1 191 ? 16.021 -19.006 -20.743 1.00 84.62 191 GLN A CA 1
ATOM 1561 C C . GLN A 1 191 ? 16.963 -19.080 -21.954 1.00 84.62 191 GLN A C 1
ATOM 1563 O O . GLN A 1 191 ? 17.059 -20.116 -22.615 1.00 84.62 191 GLN A O 1
ATOM 1568 N N . ALA A 1 192 ? 17.652 -17.988 -22.287 1.00 74.94 192 ALA A N 1
ATOM 1569 C CA . ALA A 1 192 ? 18.473 -17.910 -23.484 1.00 74.94 192 ALA A CA 1
ATOM 1570 C C . ALA A 1 192 ? 19.725 -18.794 -23.385 1.00 74.94 192 ALA A C 1
ATOM 1572 O O . ALA A 1 192 ? 20.619 -18.547 -22.583 1.00 74.94 192 ALA A O 1
ATOM 1573 N N . GLY A 1 193 ? 19.829 -19.786 -24.276 1.00 74.88 193 GLY A N 1
ATOM 1574 C CA . GLY A 1 193 ? 21.065 -20.548 -24.489 1.00 74.88 193 GLY A CA 1
ATOM 1575 C C . GLY A 1 193 ? 22.021 -19.841 -25.454 1.00 74.88 193 GLY A C 1
ATOM 1576 O O . GLY A 1 193 ? 23.124 -19.437 -25.083 1.00 74.88 193 GLY A O 1
ATOM 1577 N N . ALA A 1 194 ? 21.589 -19.662 -26.704 1.00 86.00 194 ALA A N 1
ATOM 1578 C CA . ALA A 1 194 ? 22.360 -18.963 -27.726 1.00 86.00 194 ALA A CA 1
ATOM 1579 C C . ALA A 1 194 ? 21.460 -18.122 -28.644 1.00 86.00 194 ALA A C 1
ATOM 1581 O O . ALA A 1 194 ? 20.299 -18.459 -28.886 1.00 86.00 194 ALA A O 1
ATOM 1582 N N . SER A 1 195 ? 22.000 -17.031 -29.188 1.00 92.31 195 SER A N 1
ATOM 1583 C CA . SER A 1 195 ? 21.340 -16.252 -30.236 1.00 92.31 195 SER A CA 1
ATOM 1584 C C . SER A 1 195 ? 21.270 -17.042 -31.545 1.00 92.31 195 SER A C 1
ATOM 1586 O O . SER A 1 195 ? 21.919 -18.072 -31.717 1.00 92.31 195 SER A O 1
ATOM 1588 N N . ARG A 1 196 ? 20.541 -16.528 -32.535 1.00 92.88 196 ARG A N 1
ATOM 1589 C CA . ARG A 1 196 ? 20.686 -16.978 -33.922 1.00 92.88 196 ARG A CA 1
ATOM 1590 C C . ARG A 1 196 ? 22.063 -16.585 -34.467 1.00 92.88 196 ARG A C 1
ATOM 1592 O O . ARG A 1 196 ? 22.675 -15.626 -33.992 1.00 92.88 196 ARG A O 1
ATOM 1599 N N . VAL A 1 197 ? 22.521 -17.310 -35.483 1.00 93.25 197 VAL A N 1
ATOM 1600 C CA . VAL A 1 197 ? 23.756 -16.983 -36.205 1.00 93.25 197 VAL A CA 1
ATOM 1601 C C . VAL A 1 197 ? 23.538 -15.735 -37.064 1.00 93.25 197 VAL A C 1
ATOM 1603 O O . VAL A 1 197 ? 22.521 -15.618 -37.753 1.00 93.25 197 VAL A O 1
ATOM 1606 N N . PHE A 1 198 ? 24.504 -14.822 -37.060 1.00 94.56 198 PHE A N 1
ATOM 1607 C CA . PHE A 1 198 ? 24.566 -13.671 -37.957 1.00 94.56 198 PHE A CA 1
ATOM 1608 C C . PHE A 1 198 ? 25.879 -13.666 -38.746 1.00 94.56 198 PHE A C 1
ATOM 1610 O O . PHE A 1 198 ? 26.806 -14.418 -38.446 1.00 94.56 198 PHE A O 1
ATOM 1617 N N . LYS A 1 199 ? 25.917 -12.874 -39.818 1.00 93.75 199 LYS A N 1
ATOM 1618 C CA . LYS A 1 199 ? 27.012 -12.856 -40.792 1.00 93.75 199 LYS A CA 1
ATOM 1619 C C . LYS A 1 199 ? 27.621 -11.461 -40.880 1.00 93.75 199 LYS A C 1
ATOM 1621 O O . LYS A 1 199 ? 26.872 -10.487 -40.976 1.00 93.75 199 LYS A O 1
ATOM 1626 N N . LEU A 1 200 ? 28.946 -11.397 -40.905 1.00 93.06 200 LEU A N 1
ATOM 1627 C CA . LEU A 1 200 ? 29.738 -10.183 -41.100 1.00 93.06 200 LEU A CA 1
ATOM 1628 C C . LEU A 1 200 ? 30.798 -10.426 -42.168 1.00 93.06 200 LEU A C 1
ATOM 1630 O O . LEU A 1 200 ? 31.208 -11.563 -42.398 1.00 93.06 200 LEU A O 1
ATOM 1634 N N . GLU A 1 201 ? 31.217 -9.366 -42.848 1.00 91.56 201 GLU A N 1
ATOM 1635 C CA . GLU A 1 201 ? 32.381 -9.449 -43.724 1.00 91.56 201 GLU A CA 1
ATOM 1636 C C . GLU A 1 201 ? 33.648 -9.527 -42.869 1.00 91.56 201 GLU A C 1
ATOM 1638 O O . GLU A 1 201 ? 33.742 -8.911 -41.807 1.00 91.56 201 GLU A O 1
ATOM 1643 N N . LYS A 1 202 ? 34.621 -10.322 -43.315 1.00 88.00 202 LYS A N 1
ATOM 1644 C CA . LYS A 1 202 ? 35.871 -10.526 -42.588 1.00 88.00 202 LYS A CA 1
ATOM 1645 C C . LYS A 1 202 ? 36.581 -9.191 -42.340 1.00 88.00 202 LYS A C 1
ATOM 1647 O O . LYS A 1 202 ? 36.888 -8.472 -43.287 1.00 88.00 202 LYS A O 1
ATOM 1652 N N . GLY A 1 203 ? 36.889 -8.912 -41.073 1.00 85.44 203 GLY A N 1
ATOM 1653 C CA . GLY A 1 203 ? 37.544 -7.675 -40.636 1.00 85.44 203 GLY A CA 1
ATOM 1654 C C . GLY A 1 203 ? 36.594 -6.518 -40.312 1.00 85.44 203 GLY A C 1
ATOM 1655 O O . GLY A 1 203 ? 37.077 -5.445 -39.968 1.00 85.44 203 GLY A O 1
ATOM 1656 N N . HIS A 1 204 ? 35.273 -6.712 -40.411 1.00 92.50 204 HIS A N 1
ATOM 1657 C CA . HIS A 1 204 ? 34.303 -5.736 -39.913 1.00 92.50 204 HIS A CA 1
ATOM 1658 C C . HIS A 1 204 ? 34.162 -5.830 -38.395 1.00 92.50 204 HIS A C 1
ATOM 1660 O O . HIS A 1 204 ? 34.146 -6.922 -37.821 1.00 92.50 204 HIS A O 1
ATOM 1666 N N . ASP A 1 205 ? 33.974 -4.672 -37.770 1.00 92.00 205 ASP A N 1
ATOM 1667 C CA . ASP A 1 205 ? 33.693 -4.568 -36.346 1.00 92.00 205 ASP A CA 1
ATOM 1668 C C . ASP A 1 205 ? 32.189 -4.490 -36.093 1.00 92.00 205 ASP A C 1
ATOM 1670 O O . ASP A 1 205 ? 31.401 -4.035 -36.930 1.00 92.00 205 ASP A O 1
ATOM 1674 N N . PHE A 1 206 ? 31.772 -4.916 -34.902 1.00 94.38 206 PHE A N 1
ATOM 1675 C CA . PHE A 1 206 ? 30.382 -4.808 -34.495 1.00 94.38 206 PHE A CA 1
ATOM 1676 C C . PHE A 1 206 ? 30.214 -4.463 -33.019 1.00 94.38 206 PHE A C 1
ATOM 1678 O O . PHE A 1 206 ? 31.053 -4.755 -32.170 1.00 94.38 206 PHE A O 1
ATOM 1685 N N . LYS A 1 207 ? 29.050 -3.892 -32.710 1.00 95.25 207 LYS A N 1
ATOM 1686 C CA . LYS A 1 207 ? 28.543 -3.694 -31.350 1.00 95.25 207 LYS A CA 1
ATOM 1687 C C . LYS A 1 207 ? 27.221 -4.433 -31.180 1.00 95.25 207 LYS A C 1
ATOM 1689 O O . LYS A 1 207 ? 26.427 -4.525 -32.115 1.00 95.25 207 LYS A O 1
ATOM 1694 N N . VAL A 1 208 ? 26.953 -4.933 -29.978 1.00 95.12 208 VAL A N 1
ATOM 1695 C CA . VAL A 1 208 ? 25.679 -5.575 -29.625 1.00 95.12 208 VAL A CA 1
ATOM 1696 C C . VAL A 1 208 ? 25.031 -4.841 -28.456 1.00 95.12 208 VAL A C 1
ATOM 1698 O O . VAL A 1 208 ? 25.698 -4.510 -27.482 1.00 95.12 208 VAL A O 1
ATOM 1701 N N . TYR A 1 209 ? 23.731 -4.572 -28.556 1.00 94.75 209 TYR A N 1
ATOM 1702 C CA . TYR A 1 209 ? 22.975 -3.785 -27.583 1.00 94.75 209 TYR A CA 1
ATOM 1703 C C . TYR A 1 209 ? 21.733 -4.551 -27.097 1.00 94.75 209 TYR A C 1
ATOM 1705 O O . TYR A 1 209 ? 21.023 -5.131 -27.927 1.00 94.75 209 TYR A O 1
ATOM 1713 N N . PRO A 1 210 ? 21.417 -4.529 -25.787 1.00 93.19 210 PRO A N 1
ATOM 1714 C CA . PRO A 1 210 ? 20.207 -5.131 -25.234 1.00 93.19 210 PRO A CA 1
ATOM 1715 C C . PRO A 1 210 ? 19.065 -4.101 -25.240 1.00 93.19 210 PRO A C 1
ATOM 1717 O O . PRO A 1 210 ? 18.787 -3.450 -24.234 1.00 93.19 210 PRO A O 1
ATOM 1720 N N . VAL A 1 211 ? 18.412 -3.899 -26.388 1.00 91.44 211 VAL A N 1
ATOM 1721 C CA . VAL A 1 211 ? 17.351 -2.883 -26.511 1.00 91.44 211 VAL A CA 1
ATOM 1722 C C . VAL A 1 211 ? 16.042 -3.433 -25.946 1.00 91.44 211 VAL A C 1
ATOM 1724 O O . VAL A 1 211 ? 15.533 -4.433 -26.445 1.00 91.44 211 VAL A O 1
ATOM 1727 N N . ARG A 1 212 ? 15.467 -2.783 -24.934 1.00 88.19 212 ARG A N 1
ATOM 1728 C CA . ARG A 1 212 ? 14.201 -3.217 -24.315 1.00 88.19 212 ARG A CA 1
ATOM 1729 C C . ARG A 1 212 ? 12.989 -2.497 -24.892 1.00 88.19 212 ARG A C 1
ATOM 1731 O O . ARG A 1 212 ? 13.119 -1.459 -25.542 1.00 88.19 212 ARG A O 1
ATOM 1738 N N . GLU A 1 213 ? 11.804 -3.059 -24.672 1.00 81.62 213 GLU A N 1
ATOM 1739 C CA . GLU A 1 213 ? 10.560 -2.520 -25.223 1.00 81.62 213 GLU A CA 1
ATOM 1740 C C . GLU A 1 213 ? 10.225 -1.129 -24.663 1.00 81.62 213 GLU A C 1
ATOM 1742 O O . GLU A 1 213 ? 9.901 -0.216 -25.424 1.00 81.62 213 GLU A O 1
ATOM 1747 N N . HIS A 1 214 ? 10.372 -0.934 -23.359 1.00 76.75 214 HIS A N 1
ATOM 1748 C CA . HIS A 1 214 ? 10.101 0.321 -22.648 1.00 76.75 214 HIS A CA 1
ATOM 1749 C C . HIS A 1 214 ? 11.201 1.381 -22.798 1.00 76.75 214 HIS A C 1
ATOM 1751 O O . HIS A 1 214 ? 10.998 2.522 -22.390 1.00 76.75 214 HIS A O 1
ATOM 1757 N N . MET A 1 215 ? 12.350 1.056 -23.406 1.00 84.12 215 MET A N 1
ATOM 1758 C CA . MET A 1 215 ? 13.380 2.043 -23.764 1.00 84.12 215 MET A CA 1
ATOM 1759 C C . MET A 1 215 ? 12.933 2.852 -24.993 1.00 84.12 215 MET A C 1
ATOM 1761 O O . MET A 1 215 ? 13.513 2.749 -26.075 1.00 84.12 215 MET A O 1
ATOM 1765 N N . MET A 1 216 ? 11.836 3.603 -24.869 1.00 80.62 216 MET A N 1
ATOM 1766 C CA . MET A 1 216 ? 11.182 4.242 -26.016 1.00 80.62 216 MET A CA 1
ATOM 1767 C C . MET A 1 216 ? 12.070 5.266 -26.714 1.00 80.62 216 MET A C 1
ATOM 1769 O O . MET A 1 216 ? 12.055 5.331 -27.936 1.00 80.62 216 MET A O 1
ATOM 1773 N N . ASP A 1 217 ? 12.855 6.027 -25.961 1.00 83.31 217 ASP A N 1
ATOM 1774 C CA . ASP A 1 217 ? 13.836 6.977 -26.485 1.00 83.31 217 ASP A CA 1
ATOM 1775 C C . ASP A 1 217 ? 14.946 6.276 -27.286 1.00 83.31 217 ASP A C 1
ATOM 1777 O O . ASP A 1 217 ? 15.268 6.693 -28.397 1.00 83.31 217 ASP A O 1
ATOM 1781 N N . VAL A 1 218 ? 15.450 5.144 -26.786 1.00 88.56 218 VAL A N 1
ATOM 1782 C CA . VAL A 1 218 ? 16.439 4.315 -27.499 1.00 88.56 218 VAL A CA 1
ATOM 1783 C C . VAL A 1 218 ? 15.840 3.696 -28.765 1.00 88.56 218 VAL A C 1
ATOM 1785 O O . VAL A 1 218 ? 16.469 3.648 -29.822 1.00 88.56 218 VAL A O 1
ATOM 1788 N N . ARG A 1 219 ? 14.592 3.222 -28.691 1.00 88.62 219 ARG A N 1
ATOM 1789 C CA . ARG A 1 219 ? 13.870 2.674 -29.848 1.00 88.62 219 ARG A CA 1
ATOM 1790 C C . ARG A 1 219 ? 13.557 3.745 -30.888 1.00 88.62 219 ARG A C 1
ATOM 1792 O O . ARG A 1 219 ? 13.539 3.438 -32.079 1.00 88.62 219 ARG A O 1
ATOM 1799 N N . GLU A 1 220 ? 13.299 4.969 -30.452 1.00 87.25 220 GLU A N 1
ATOM 1800 C CA . GLU A 1 220 ? 13.059 6.118 -31.314 1.00 87.25 220 GLU A CA 1
ATOM 1801 C C . GLU A 1 220 ? 14.331 6.513 -32.074 1.00 87.25 220 GLU A C 1
ATOM 1803 O O . GLU A 1 220 ? 14.263 6.666 -33.294 1.00 87.25 220 GLU A O 1
ATOM 1808 N N . ASP A 1 221 ? 15.487 6.570 -31.402 1.00 88.56 221 ASP A N 1
ATOM 1809 C CA . ASP A 1 221 ? 16.805 6.743 -32.038 1.00 88.56 221 ASP A CA 1
ATOM 1810 C C . ASP A 1 221 ? 17.051 5.652 -33.092 1.00 88.56 221 ASP A C 1
ATOM 1812 O O . ASP A 1 221 ? 17.270 5.940 -34.272 1.00 88.56 221 ASP A O 1
ATOM 1816 N N . LEU A 1 222 ? 16.848 4.389 -32.707 1.00 87.06 222 LEU A N 1
ATOM 1817 C CA . LEU A 1 222 ? 16.981 3.242 -33.601 1.00 87.06 222 LEU A CA 1
ATOM 1818 C C . LEU A 1 222 ? 16.062 3.328 -34.827 1.00 87.06 222 LEU A C 1
ATOM 1820 O O . LEU A 1 222 ? 16.474 3.008 -35.941 1.00 87.06 222 LEU A O 1
ATOM 1824 N N . SER A 1 223 ? 14.808 3.737 -34.636 1.00 86.38 223 SER A N 1
ATOM 1825 C CA . SER A 1 223 ? 13.818 3.818 -35.711 1.00 86.38 223 SER A CA 1
ATOM 1826 C C . SER A 1 223 ? 14.072 4.995 -36.652 1.00 86.38 223 SER A C 1
ATOM 1828 O O . SER A 1 223 ? 13.902 4.849 -37.862 1.00 86.38 223 SER A O 1
ATOM 1830 N N . LYS A 1 224 ? 14.445 6.161 -36.113 1.00 86.94 224 LYS A N 1
ATOM 1831 C CA . LYS A 1 224 ? 14.618 7.397 -36.889 1.00 86.94 224 LYS A CA 1
ATOM 1832 C C . LYS A 1 224 ? 15.984 7.463 -37.561 1.00 86.94 224 LYS A C 1
ATOM 1834 O O . LYS A 1 224 ? 16.068 7.808 -38.736 1.00 86.94 224 LYS A O 1
ATOM 1839 N N . ASN A 1 225 ? 17.038 7.095 -36.838 1.00 83.19 225 ASN A N 1
ATOM 1840 C CA . ASN A 1 225 ? 18.421 7.280 -37.273 1.00 83.19 225 ASN A CA 1
ATOM 1841 C C . ASN A 1 225 ? 19.063 5.991 -37.798 1.00 83.19 225 ASN A C 1
ATOM 1843 O O . ASN A 1 225 ? 20.149 6.039 -38.375 1.00 83.19 225 ASN A O 1
ATOM 1847 N N . ARG A 1 226 ? 18.400 4.837 -37.617 1.00 84.19 226 ARG A N 1
ATOM 1848 C CA . ARG A 1 226 ? 18.923 3.503 -37.964 1.00 84.19 226 ARG A CA 1
ATOM 1849 C C . ARG A 1 226 ? 20.266 3.182 -37.297 1.00 84.19 226 ARG A C 1
ATOM 1851 O O . ARG A 1 226 ? 21.002 2.353 -37.811 1.00 84.19 226 ARG A O 1
ATOM 1858 N N . ASN A 1 227 ? 20.575 3.821 -36.170 1.00 86.25 227 ASN A N 1
ATOM 1859 C CA . ASN A 1 227 ? 21.742 3.579 -35.320 1.00 86.25 227 ASN A CA 1
ATOM 1860 C C . ASN A 1 227 ? 21.387 3.917 -33.858 1.00 86.25 227 ASN A C 1
ATOM 1862 O O . ASN A 1 227 ? 20.234 4.235 -33.576 1.00 86.25 227 ASN A O 1
ATOM 1866 N N . LEU A 1 228 ? 22.347 3.798 -32.939 1.00 88.31 228 LEU A N 1
ATOM 1867 C CA . LEU A 1 228 ? 22.161 4.062 -31.503 1.00 88.31 228 LEU A CA 1
ATOM 1868 C C . LEU A 1 228 ? 23.131 5.125 -30.961 1.00 88.31 228 LEU A C 1
ATOM 1870 O O . LEU A 1 228 ? 23.379 5.184 -29.756 1.00 88.31 228 LEU A O 1
ATOM 1874 N N . ASN A 1 229 ? 23.714 5.951 -31.834 1.00 88.12 229 ASN A N 1
ATOM 1875 C CA . ASN A 1 229 ? 24.787 6.869 -31.452 1.00 88.12 229 ASN A CA 1
ATOM 1876 C C . ASN A 1 229 ? 24.296 7.950 -30.481 1.00 88.12 229 ASN A C 1
ATOM 1878 O O . ASN A 1 229 ? 25.006 8.282 -29.533 1.00 88.12 229 ASN A O 1
ATOM 1882 N N . ALA A 1 230 ? 23.083 8.481 -30.679 1.00 88.62 230 ALA A N 1
ATOM 1883 C CA . ALA A 1 230 ? 22.514 9.476 -29.770 1.00 88.62 230 ALA A CA 1
ATOM 1884 C C . ALA A 1 230 ? 22.179 8.851 -28.407 1.00 88.62 230 ALA A C 1
ATOM 1886 O O . ALA A 1 230 ? 22.455 9.444 -27.364 1.00 88.62 230 ALA A O 1
ATOM 1887 N N . SER A 1 231 ? 21.650 7.628 -28.407 1.00 91.00 231 SER A N 1
ATOM 1888 C CA . SER A 1 231 ? 21.357 6.868 -27.188 1.00 91.00 231 SER A CA 1
ATOM 1889 C C . SER A 1 231 ? 22.621 6.531 -26.393 1.00 91.00 231 SER A C 1
ATOM 1891 O O . SER A 1 231 ? 22.614 6.624 -25.166 1.00 91.00 231 SER A O 1
ATOM 1893 N N . GLU A 1 232 ? 23.712 6.166 -27.072 1.00 90.31 232 GLU A N 1
ATOM 1894 C CA . GLU A 1 232 ? 25.017 5.906 -26.450 1.00 90.31 232 GLU A CA 1
ATOM 1895 C C . GLU A 1 232 ? 25.638 7.203 -25.901 1.00 90.31 232 GLU A C 1
ATOM 1897 O O . GLU A 1 232 ? 26.070 7.232 -24.748 1.00 90.31 232 GLU A O 1
ATOM 1902 N N . ALA A 1 233 ? 25.598 8.302 -26.665 1.00 89.44 233 ALA A N 1
ATOM 1903 C CA . ALA A 1 233 ? 26.103 9.612 -26.237 1.00 89.44 233 ALA A CA 1
ATOM 1904 C C . ALA A 1 233 ? 25.367 10.152 -24.998 1.00 89.44 233 ALA A C 1
ATOM 1906 O O . ALA A 1 233 ? 25.995 10.657 -24.067 1.00 89.44 233 ALA A O 1
ATOM 1907 N N . ASN A 1 234 ? 24.047 9.964 -24.943 1.00 86.06 234 ASN A N 1
ATOM 1908 C CA . ASN A 1 234 ? 23.213 10.337 -23.799 1.00 86.06 234 ASN A CA 1
ATOM 1909 C C . ASN A 1 234 ? 23.247 9.301 -22.661 1.00 86.06 234 ASN A C 1
ATOM 1911 O O . ASN A 1 234 ? 22.467 9.401 -21.715 1.00 86.06 234 ASN A O 1
ATOM 1915 N N . LYS A 1 235 ? 24.129 8.291 -22.744 1.00 86.50 235 LYS A N 1
ATOM 1916 C CA . LYS A 1 235 ? 24.299 7.222 -21.745 1.00 86.50 235 LYS A CA 1
ATOM 1917 C C . LYS A 1 235 ? 23.007 6.452 -21.439 1.00 86.50 235 LYS A C 1
ATOM 1919 O O . LYS A 1 235 ? 22.862 5.910 -20.348 1.00 86.50 235 LYS A O 1
ATOM 1924 N N . ARG A 1 236 ? 22.067 6.393 -22.387 1.00 87.44 236 ARG A N 1
ATOM 1925 C CA . ARG A 1 236 ? 20.784 5.672 -22.269 1.00 87.44 236 ARG A CA 1
ATOM 1926 C C . ARG A 1 236 ? 20.923 4.183 -22.567 1.00 87.44 236 ARG A C 1
ATOM 1928 O O . ARG A 1 236 ? 20.113 3.379 -22.118 1.00 87.44 236 ARG A O 1
ATOM 1935 N N . ILE A 1 237 ? 21.954 3.812 -23.322 1.00 89.69 237 ILE A N 1
ATOM 1936 C CA . ILE A 1 237 ? 22.323 2.424 -23.584 1.00 89.69 237 ILE A CA 1
ATOM 1937 C C . ILE A 1 237 ? 23.839 2.309 -23.756 1.00 89.69 237 ILE A C 1
ATOM 1939 O O . ILE A 1 237 ? 24.504 3.267 -24.145 1.00 89.69 237 ILE A O 1
ATOM 1943 N N . LYS A 1 238 ? 24.387 1.126 -23.480 1.00 90.62 238 LYS A N 1
ATOM 1944 C CA . LYS A 1 238 ? 25.799 0.796 -23.689 1.00 90.62 238 LYS A CA 1
ATOM 1945 C C . LYS A 1 238 ? 25.903 -0.508 -24.487 1.00 90.62 238 LYS A C 1
ATOM 1947 O O . LYS A 1 238 ? 25.072 -1.395 -24.263 1.00 90.62 238 LYS A O 1
ATOM 1952 N N . PRO A 1 239 ? 26.886 -0.656 -25.394 1.00 93.12 239 PRO A N 1
ATOM 1953 C CA . PRO A 1 239 ? 27.161 -1.953 -25.998 1.00 93.12 239 PRO A CA 1
ATOM 1954 C C . PRO A 1 239 ? 27.572 -2.972 -24.925 1.00 93.12 239 PRO A C 1
ATOM 1956 O O . PRO A 1 239 ? 28.283 -2.632 -23.974 1.00 93.12 239 PRO A O 1
ATOM 1959 N N . LEU A 1 240 ? 27.128 -4.220 -25.073 1.00 94.44 240 LEU A N 1
ATOM 1960 C CA . LEU A 1 240 ? 27.565 -5.308 -24.203 1.00 94.44 240 LEU A CA 1
ATOM 1961 C C . LEU A 1 240 ? 29.034 -5.621 -24.473 1.00 94.44 240 LEU A C 1
ATOM 1963 O O . LEU A 1 240 ? 29.485 -5.627 -25.621 1.00 94.44 240 LEU A O 1
ATOM 1967 N N . THR A 1 241 ? 29.761 -5.923 -23.404 1.00 93.19 241 THR A N 1
ATOM 1968 C CA . THR A 1 241 ? 31.128 -6.423 -23.499 1.00 93.19 241 THR A CA 1
ATOM 1969 C C . THR A 1 241 ? 31.101 -7.887 -23.924 1.00 93.19 241 THR A C 1
ATOM 1971 O O . THR A 1 241 ? 30.355 -8.687 -23.359 1.00 93.19 241 THR A O 1
ATOM 1974 N N . ILE A 1 242 ? 31.935 -8.234 -24.901 1.00 93.88 242 ILE A N 1
ATOM 1975 C CA . ILE A 1 242 ? 32.214 -9.625 -25.253 1.00 93.88 242 ILE A CA 1
ATOM 1976 C C . ILE A 1 242 ? 33.260 -10.143 -24.264 1.00 93.88 242 ILE A C 1
ATOM 1978 O O . ILE A 1 242 ? 34.381 -9.641 -24.231 1.00 93.88 242 ILE A O 1
ATOM 1982 N N . GLU A 1 243 ? 32.878 -11.107 -23.431 1.00 93.44 243 GLU A N 1
ATOM 1983 C CA . GLU A 1 243 ? 33.726 -11.639 -22.358 1.00 93.44 243 GLU A CA 1
ATOM 1984 C C . GLU A 1 243 ? 34.708 -12.700 -22.869 1.00 93.44 243 GLU A C 1
ATOM 1986 O O . GLU A 1 243 ? 35.842 -12.784 -22.401 1.00 93.44 243 GLU A O 1
ATOM 1991 N N . SER A 1 244 ? 34.287 -13.512 -23.840 1.00 94.00 244 SER A N 1
ATOM 1992 C CA . SER A 1 244 ? 35.122 -14.546 -24.449 1.00 94.00 244 SER A CA 1
ATOM 1993 C C . SER A 1 244 ? 34.653 -14.891 -25.857 1.00 94.00 244 SER A C 1
ATOM 1995 O O . SER A 1 244 ? 33.506 -14.628 -26.228 1.00 94.00 244 SER A O 1
ATOM 1997 N N . ASN A 1 245 ? 35.556 -15.493 -26.633 1.00 94.69 245 ASN A N 1
ATOM 1998 C CA . ASN A 1 245 ? 35.305 -15.963 -27.990 1.00 94.69 245 ASN A CA 1
ATOM 1999 C C . ASN A 1 245 ? 35.805 -17.400 -28.131 1.00 94.69 245 ASN A C 1
ATOM 2001 O O . ASN A 1 245 ? 36.944 -17.684 -27.760 1.00 94.69 245 ASN A O 1
ATOM 2005 N N . GLU A 1 246 ? 35.002 -18.278 -28.720 1.00 93.81 246 GLU A N 1
ATOM 2006 C CA . GLU A 1 246 ? 35.417 -19.640 -29.061 1.00 93.81 246 GLU A CA 1
ATOM 2007 C C . GLU A 1 246 ? 34.914 -20.049 -30.447 1.00 93.81 246 GLU A C 1
ATOM 2009 O O . GLU A 1 246 ? 33.890 -19.562 -30.928 1.00 93.81 246 GLU A O 1
ATOM 2014 N N . LYS A 1 247 ? 35.648 -20.935 -31.123 1.00 92.06 247 LYS A N 1
ATOM 2015 C CA . LYS A 1 247 ? 35.217 -21.512 -32.400 1.00 92.06 247 LYS A CA 1
ATOM 2016 C C . LYS A 1 247 ? 34.403 -22.772 -32.132 1.00 92.06 247 LYS A C 1
ATOM 2018 O O . LYS A 1 247 ? 34.896 -23.694 -31.489 1.00 92.06 247 LYS A O 1
ATOM 2023 N N . ILE A 1 248 ? 33.181 -22.818 -32.657 1.00 90.69 248 ILE A N 1
ATOM 2024 C CA . ILE A 1 248 ? 32.284 -23.975 -32.550 1.00 90.69 248 ILE A CA 1
ATOM 2025 C C . ILE A 1 248 ? 32.071 -24.640 -33.919 1.00 90.69 248 ILE A C 1
ATOM 2027 O O . ILE A 1 248 ? 32.556 -24.169 -34.953 1.00 90.69 248 ILE A O 1
ATOM 2031 N N . GLN A 1 249 ? 31.347 -25.763 -33.932 1.00 83.00 249 GLN A N 1
ATOM 2032 C CA . GLN A 1 249 ? 31.086 -26.550 -35.139 1.00 83.00 249 GLN A CA 1
ATOM 2033 C C . GLN A 1 249 ? 30.523 -25.681 -36.283 1.00 83.00 249 GLN A C 1
ATOM 2035 O O . GLN A 1 249 ? 29.604 -24.887 -36.091 1.00 83.00 249 GLN A O 1
ATOM 2040 N N . GLY A 1 250 ? 31.069 -25.847 -37.493 1.00 78.25 250 GLY A N 1
ATOM 2041 C CA . GLY A 1 250 ? 30.643 -25.093 -38.680 1.00 78.25 250 GLY A CA 1
ATOM 2042 C C . GLY A 1 250 ? 31.330 -23.734 -38.885 1.00 78.25 250 GLY A C 1
ATOM 2043 O O . GLY A 1 250 ? 30.793 -22.912 -39.634 1.00 78.25 250 GLY A O 1
ATOM 2044 N N . ASP A 1 251 ? 32.488 -23.520 -38.243 1.00 86.06 251 ASP A N 1
ATOM 2045 C CA . ASP A 1 251 ? 33.318 -22.300 -38.308 1.00 86.06 251 ASP A CA 1
ATOM 2046 C C . ASP A 1 251 ? 32.577 -21.028 -37.853 1.00 86.06 251 ASP A C 1
ATOM 2048 O O . ASP A 1 251 ? 32.749 -19.929 -38.382 1.00 86.06 251 ASP A O 1
ATOM 2052 N N . VAL A 1 252 ? 31.708 -21.189 -36.852 1.00 93.69 252 VAL A N 1
ATOM 2053 C CA . VAL A 1 252 ? 31.013 -20.080 -36.192 1.00 93.69 252 VAL A CA 1
ATOM 2054 C C . VAL A 1 252 ? 31.851 -19.621 -35.002 1.00 93.69 252 VAL A C 1
ATOM 2056 O O . VAL A 1 252 ? 32.294 -20.438 -34.194 1.00 93.69 252 VAL A O 1
ATOM 2059 N N . THR A 1 253 ? 32.066 -18.315 -34.883 1.00 95.00 253 THR A N 1
ATOM 2060 C CA . THR A 1 253 ? 32.636 -17.706 -33.679 1.00 95.00 253 THR A CA 1
ATOM 2061 C C . THR A 1 253 ? 31.511 -17.470 -32.671 1.00 95.00 253 THR A C 1
ATOM 2063 O O . THR A 1 253 ? 30.588 -16.695 -32.932 1.00 95.00 253 THR A O 1
ATOM 2066 N N . LEU A 1 254 ? 31.559 -18.155 -31.531 1.00 95.69 254 LEU A N 1
ATOM 2067 C CA . LEU A 1 254 ? 30.635 -17.969 -30.420 1.00 95.69 254 LEU A CA 1
ATOM 2068 C C . LEU A 1 254 ? 31.203 -16.924 -29.455 1.00 95.69 254 LEU A C 1
ATOM 2070 O O . LEU A 1 254 ? 32.291 -17.093 -28.911 1.00 95.69 254 LEU A O 1
ATOM 2074 N N . HIS A 1 255 ? 30.452 -15.850 -29.251 1.00 96.50 255 HIS A N 1
ATOM 2075 C CA . HIS A 1 255 ? 30.773 -14.733 -28.371 1.00 96.50 255 HIS A CA 1
ATOM 2076 C C . HIS A 1 255 ? 29.988 -14.873 -27.065 1.00 96.50 255 HIS A C 1
ATOM 2078 O O . HIS A 1 255 ? 28.757 -14.912 -27.093 1.00 96.50 255 HIS A O 1
ATOM 2084 N N . THR A 1 256 ? 30.652 -14.910 -25.914 1.00 95.94 256 THR A N 1
ATOM 2085 C CA . THR A 1 256 ? 29.945 -14.876 -24.623 1.00 95.94 256 THR A CA 1
ATOM 2086 C C . THR A 1 256 ? 29.676 -13.431 -24.223 1.00 95.94 256 THR A C 1
ATOM 2088 O O . THR A 1 256 ? 30.598 -12.617 -24.181 1.00 95.94 256 THR A O 1
ATOM 2091 N N . ILE A 1 257 ? 28.414 -13.110 -23.937 1.00 95.56 257 ILE A N 1
ATOM 2092 C CA . ILE A 1 257 ? 27.974 -11.789 -23.473 1.00 95.56 257 ILE A CA 1
ATOM 2093 C C . ILE A 1 257 ? 27.167 -11.925 -22.188 1.00 95.56 257 ILE A C 1
ATOM 2095 O O . ILE A 1 257 ? 26.407 -12.880 -22.023 1.00 95.56 257 ILE A O 1
ATOM 2099 N N . THR A 1 258 ? 27.269 -10.922 -21.321 1.00 93.69 258 THR A N 1
ATOM 2100 C CA . THR A 1 258 ? 26.469 -10.836 -20.097 1.00 93.69 258 THR A CA 1
ATOM 2101 C C . THR A 1 258 ? 25.489 -9.675 -20.178 1.00 93.69 258 THR A C 1
ATOM 2103 O O . THR A 1 258 ? 25.887 -8.523 -20.354 1.00 93.69 258 THR A O 1
ATOM 2106 N N . VAL A 1 259 ? 24.200 -9.964 -20.005 1.00 92.12 259 VAL A N 1
ATOM 2107 C CA . VAL A 1 259 ? 23.146 -8.959 -19.855 1.00 92.12 259 VAL A CA 1
ATOM 2108 C C . VAL A 1 259 ? 22.945 -8.655 -18.372 1.00 92.12 259 VAL A C 1
ATOM 2110 O O . VAL A 1 259 ? 22.686 -9.544 -17.563 1.00 92.12 259 VAL A O 1
ATOM 2113 N N . HIS A 1 260 ? 23.046 -7.381 -18.007 1.00 90.25 260 HIS A N 1
ATOM 2114 C CA . HIS A 1 260 ? 22.718 -6.933 -16.658 1.00 90.25 260 HIS A CA 1
ATOM 2115 C C . HIS A 1 260 ? 21.210 -6.718 -16.538 1.00 90.25 260 HIS A C 1
ATOM 2117 O O . HIS A 1 260 ? 20.629 -5.932 -17.292 1.00 90.25 260 HIS A O 1
ATOM 2123 N N . ILE A 1 261 ? 20.589 -7.423 -15.596 1.00 91.38 261 ILE A N 1
ATOM 2124 C CA . ILE A 1 261 ? 19.174 -7.262 -15.267 1.00 91.38 261 ILE A CA 1
ATOM 2125 C C . ILE A 1 261 ? 19.094 -6.257 -14.112 1.00 91.38 261 ILE A C 1
ATOM 2127 O O . ILE A 1 261 ? 19.609 -6.551 -13.028 1.00 91.38 261 ILE A O 1
ATOM 2131 N N . PRO A 1 262 ? 18.518 -5.062 -14.328 1.00 91.25 262 PRO A N 1
ATOM 2132 C CA . PRO A 1 262 ? 18.354 -4.081 -13.277 1.00 91.25 262 PRO A CA 1
ATOM 2133 C C . PRO A 1 262 ? 17.257 -4.548 -12.307 1.00 91.25 262 PRO A C 1
ATOM 2135 O O . PRO A 1 262 ? 16.317 -5.239 -12.715 1.00 91.25 262 PRO A O 1
ATOM 2138 N N . PRO A 1 263 ? 17.365 -4.182 -11.024 1.00 94.00 263 PRO A N 1
ATOM 2139 C CA . PRO A 1 263 ? 16.381 -4.561 -10.020 1.00 94.00 263 PRO A CA 1
ATOM 2140 C C . PRO A 1 263 ? 15.052 -3.834 -10.222 1.00 94.00 263 PRO A C 1
ATOM 2142 O O . PRO A 1 263 ? 14.990 -2.840 -10.942 1.00 94.00 263 PRO A O 1
ATOM 2145 N N . ILE A 1 264 ? 13.984 -4.278 -9.566 1.00 94.25 264 ILE A N 1
ATOM 2146 C CA . ILE A 1 264 ? 12.763 -3.466 -9.466 1.00 94.25 264 ILE A CA 1
ATOM 2147 C C . ILE A 1 264 ? 13.026 -2.229 -8.593 1.00 94.25 264 ILE A C 1
ATOM 2149 O O . ILE A 1 264 ? 13.885 -2.265 -7.710 1.00 94.25 264 ILE A O 1
ATOM 2153 N N . LEU A 1 265 ? 12.268 -1.151 -8.803 1.00 96.81 265 LEU A N 1
ATOM 2154 C CA . LEU A 1 265 ? 12.197 -0.060 -7.829 1.00 96.81 265 LEU A CA 1
ATOM 2155 C C . LEU A 1 265 ? 11.173 -0.454 -6.759 1.00 96.81 265 LEU A C 1
ATOM 2157 O O . LEU A 1 265 ? 10.038 -0.776 -7.104 1.00 96.81 265 LEU A O 1
ATOM 2161 N N . ARG A 1 266 ? 11.547 -0.447 -5.478 1.00 96.69 266 ARG A N 1
ATOM 2162 C CA . ARG A 1 266 ? 10.631 -0.742 -4.368 1.00 96.69 266 ARG A CA 1
ATOM 2163 C C . ARG A 1 266 ? 10.603 0.403 -3.362 1.00 96.69 266 ARG A C 1
ATOM 2165 O O . ARG A 1 266 ? 11.657 0.866 -2.939 1.00 96.69 266 ARG A O 1
ATOM 2172 N N . MET A 1 267 ? 9.417 0.858 -2.964 1.00 97.75 267 MET A N 1
ATOM 2173 C CA . MET A 1 267 ? 9.275 1.996 -2.053 1.00 97.75 267 MET A CA 1
ATOM 2174 C C . MET A 1 267 ? 8.239 1.747 -0.954 1.00 97.75 267 MET A C 1
ATOM 2176 O O . MET A 1 267 ? 7.106 1.364 -1.239 1.00 97.75 267 MET A O 1
ATOM 2180 N N . GLY A 1 268 ? 8.626 2.006 0.298 1.00 98.31 268 GLY A N 1
ATOM 2181 C CA . GLY A 1 268 ? 7.702 2.078 1.430 1.00 98.31 268 GLY A CA 1
ATOM 2182 C C . GLY A 1 268 ? 7.020 3.447 1.506 1.00 98.31 268 GLY A C 1
ATOM 2183 O O . GLY A 1 268 ? 7.699 4.468 1.593 1.00 98.31 268 GLY A O 1
ATOM 2184 N N . CYS A 1 269 ? 5.692 3.482 1.487 1.00 98.50 269 CYS A N 1
ATOM 2185 C CA . CYS A 1 269 ? 4.878 4.697 1.524 1.00 98.50 269 CYS A CA 1
ATOM 2186 C C . CYS A 1 269 ? 4.038 4.711 2.808 1.00 98.50 269 CYS A C 1
ATOM 2188 O O . CYS A 1 269 ? 3.071 3.958 2.910 1.00 98.50 269 CYS A O 1
ATOM 2190 N N . PHE A 1 270 ? 4.381 5.554 3.782 1.00 97.94 270 PHE A N 1
ATOM 2191 C CA . PHE A 1 270 ? 3.757 5.553 5.112 1.00 97.94 270 PHE A CA 1
ATOM 2192 C C . PHE A 1 270 ? 2.935 6.831 5.336 1.00 97.94 270 PHE A C 1
ATOM 2194 O O . PHE A 1 270 ? 3.496 7.922 5.319 1.00 97.94 270 PHE A O 1
ATOM 2201 N N . PHE A 1 271 ? 1.622 6.700 5.548 1.00 95.25 271 PHE A N 1
ATOM 2202 C CA . PHE A 1 271 ? 0.681 7.811 5.748 1.00 95.25 271 PHE A CA 1
ATOM 2203 C C . PHE A 1 271 ? 0.100 7.792 7.167 1.00 95.25 271 PHE A C 1
ATOM 2205 O O . PHE A 1 271 ? -0.727 6.938 7.494 1.00 95.25 271 PHE A O 1
ATOM 2212 N N . ASP A 1 272 ? 0.514 8.725 8.021 1.00 91.69 272 ASP A N 1
ATOM 2213 C CA . ASP A 1 272 ? 0.095 8.717 9.425 1.00 91.69 272 ASP A CA 1
ATOM 2214 C C . ASP A 1 272 ? -1.319 9.290 9.663 1.00 91.69 272 ASP A C 1
ATOM 2216 O O . ASP A 1 272 ? -1.902 9.961 8.805 1.00 91.69 272 ASP A O 1
ATOM 2220 N N . GLY A 1 273 ? -1.891 9.000 10.834 1.00 80.94 273 GLY A N 1
ATOM 2221 C CA . GLY A 1 273 ? -3.218 9.455 11.252 1.00 80.94 273 GLY A CA 1
ATOM 2222 C C . GLY A 1 273 ? -3.252 10.931 11.653 1.00 80.94 273 GLY A C 1
ATOM 2223 O O . GLY A 1 273 ? -2.232 11.496 12.026 1.00 80.94 273 GLY A O 1
ATOM 2224 N N . THR A 1 274 ? -4.434 11.552 11.608 1.00 72.75 274 THR A N 1
ATOM 2225 C CA . THR A 1 274 ? -4.675 12.970 11.951 1.00 72.75 274 THR A CA 1
ATOM 2226 C C . THR A 1 274 ? -3.954 13.409 13.228 1.00 72.75 274 THR A C 1
ATOM 2228 O O . THR A 1 274 ? -4.008 12.706 14.228 1.00 72.75 274 THR A O 1
ATOM 2231 N N . GLU A 1 275 ? -3.274 14.555 13.163 1.00 71.19 275 GLU A N 1
ATOM 2232 C CA . GLU A 1 275 ? -2.471 15.168 14.234 1.00 71.19 275 GLU A CA 1
ATOM 2233 C C . GLU A 1 275 ? -1.294 14.342 14.782 1.00 71.19 275 GLU A C 1
ATOM 2235 O O . GLU A 1 275 ? -0.605 14.798 15.697 1.00 71.19 275 GLU A O 1
ATOM 2240 N N . ASN A 1 276 ? -0.991 13.184 14.185 1.00 76.12 276 ASN A N 1
ATOM 2241 C CA . ASN A 1 276 ? 0.212 12.421 14.502 1.00 76.12 276 ASN A CA 1
ATOM 2242 C C . ASN A 1 276 ? 1.382 12.861 13.622 1.00 76.12 276 ASN A C 1
ATOM 2244 O O . ASN A 1 276 ? 1.239 13.115 12.417 1.00 76.12 276 ASN A O 1
ATOM 2248 N N . ASP A 1 277 ? 2.558 12.948 14.225 1.00 79.25 277 ASP A N 1
ATOM 2249 C CA . ASP A 1 277 ? 3.808 13.183 13.525 1.00 79.25 277 ASP A CA 1
ATOM 2250 C C . ASP A 1 277 ? 4.987 12.528 14.256 1.00 79.25 277 ASP A C 1
ATOM 2252 O O . ASP A 1 277 ? 4.864 11.960 15.339 1.00 79.25 277 ASP A O 1
ATOM 2256 N N . ALA A 1 278 ? 6.153 12.594 13.619 1.00 81.19 278 ALA A N 1
ATOM 2257 C CA . ALA A 1 278 ? 7.392 12.007 14.108 1.00 81.19 278 ALA A CA 1
ATOM 2258 C C . ALA A 1 278 ? 8.137 12.879 15.139 1.00 81.19 278 ALA A C 1
ATOM 2260 O O . ALA A 1 278 ? 9.217 12.483 15.592 1.00 81.19 278 ALA A O 1
ATOM 2261 N N . THR A 1 279 ? 7.625 14.067 15.473 1.00 79.44 279 THR A N 1
ATOM 2262 C CA . THR A 1 279 ? 8.340 15.045 16.307 1.00 79.44 279 THR A CA 1
ATOM 2263 C C . THR A 1 279 ? 8.121 14.815 17.797 1.00 79.44 279 THR A C 1
ATOM 2265 O O . THR A 1 279 ? 9.026 15.084 18.586 1.00 79.44 279 THR A O 1
ATOM 2268 N N . ASP A 1 280 ? 6.980 14.233 18.168 1.00 76.06 280 ASP A N 1
ATOM 2269 C CA . ASP A 1 280 ? 6.629 13.927 19.550 1.00 76.06 280 ASP A CA 1
ATOM 2270 C C . ASP A 1 280 ? 6.531 12.408 19.776 1.00 76.06 280 ASP A C 1
ATOM 2272 O O . ASP A 1 280 ? 5.600 11.768 19.277 1.00 76.06 280 ASP A O 1
ATOM 2276 N N . PRO A 1 281 ? 7.453 11.807 20.556 1.00 77.50 281 PRO A N 1
ATOM 2277 C CA . PRO A 1 281 ? 7.389 10.394 20.908 1.00 77.50 281 PRO A CA 1
ATOM 2278 C C . PRO A 1 281 ? 6.069 9.969 21.551 1.00 77.50 281 PRO A C 1
ATOM 2280 O O . PRO A 1 281 ? 5.693 8.809 21.403 1.00 77.50 281 PRO A O 1
ATOM 2283 N N . SER A 1 282 ? 5.363 10.878 22.239 1.00 71.69 282 SER A N 1
ATOM 2284 C CA . SER A 1 282 ? 4.046 10.630 22.846 1.00 71.69 282 SER A CA 1
ATOM 2285 C C . SER A 1 282 ? 2.955 10.282 21.822 1.00 71.69 282 SER A C 1
ATOM 2287 O O . SER A 1 282 ? 1.991 9.601 22.160 1.00 71.69 282 SER A O 1
ATOM 2289 N N . LYS A 1 283 ? 3.163 10.663 20.555 1.00 74.19 283 LYS A N 1
ATOM 2290 C CA . LYS A 1 283 ? 2.205 10.531 19.447 1.00 74.19 283 LYS A CA 1
ATOM 2291 C C . LYS A 1 283 ? 2.621 9.497 18.406 1.00 74.19 283 LYS A C 1
ATOM 2293 O O . LYS A 1 283 ? 2.043 9.429 17.323 1.00 74.19 283 LYS A O 1
ATOM 2298 N N . TYR A 1 284 ? 3.642 8.691 18.696 1.00 87.19 284 TYR A N 1
ATOM 2299 C CA . TYR A 1 284 ? 4.099 7.677 17.755 1.00 87.19 284 TYR A CA 1
ATOM 2300 C C . TYR A 1 284 ? 3.022 6.622 17.518 1.00 87.19 284 TYR A C 1
ATOM 2302 O O . TYR A 1 284 ? 2.550 5.937 18.428 1.00 87.19 284 TYR A O 1
ATOM 2310 N N . THR A 1 285 ? 2.663 6.470 16.249 1.00 91.75 285 THR A N 1
ATOM 2311 C CA . THR A 1 285 ? 1.706 5.468 15.798 1.00 91.75 285 THR A CA 1
ATOM 2312 C C . THR A 1 285 ? 2.422 4.217 15.305 1.00 91.75 285 THR A C 1
ATOM 2314 O O . THR A 1 285 ? 3.635 4.185 15.068 1.00 91.75 285 THR A O 1
ATOM 2317 N N . ASN A 1 286 ? 1.651 3.164 15.064 1.00 95.25 286 ASN A N 1
ATOM 2318 C CA . ASN A 1 286 ? 2.148 1.940 14.450 1.00 95.25 286 ASN A CA 1
ATOM 2319 C C . ASN A 1 286 ? 2.709 2.186 13.040 1.00 95.25 286 ASN A C 1
ATOM 2321 O O . ASN A 1 286 ? 3.647 1.500 12.631 1.00 95.25 286 ASN A O 1
ATOM 2325 N N . VAL A 1 287 ? 2.199 3.189 12.314 1.00 96.69 287 VAL A N 1
ATOM 2326 C CA . VAL A 1 287 ? 2.732 3.598 11.004 1.00 96.69 287 VAL A CA 1
ATOM 2327 C C . VAL A 1 287 ? 4.151 4.146 11.148 1.00 96.69 287 VAL A C 1
ATOM 2329 O O . VAL A 1 287 ? 5.028 3.747 10.381 1.00 96.69 287 VAL A O 1
ATOM 2332 N N . TYR A 1 288 ? 4.401 4.984 12.157 1.00 94.81 288 TYR A N 1
ATOM 2333 C CA . TYR A 1 288 ? 5.738 5.499 12.455 1.00 94.81 288 TYR A CA 1
ATOM 2334 C C . TYR A 1 288 ? 6.730 4.381 12.820 1.00 94.81 288 TYR A C 1
ATOM 2336 O O . TYR A 1 288 ? 7.835 4.323 12.279 1.00 94.81 288 TYR A O 1
ATOM 2344 N N . TYR A 1 289 ? 6.352 3.440 13.692 1.00 95.31 289 TYR A N 1
ATOM 2345 C CA . TYR A 1 289 ? 7.250 2.332 14.053 1.00 95.31 289 TYR A CA 1
ATOM 2346 C C . TYR A 1 289 ? 7.579 1.424 12.863 1.00 95.31 289 TYR A C 1
ATOM 2348 O O . TYR A 1 289 ? 8.721 0.975 12.724 1.00 95.31 289 TYR A O 1
ATOM 2356 N N . LEU A 1 290 ? 6.606 1.171 11.981 1.00 97.50 290 LEU A N 1
ATOM 2357 C CA . LEU A 1 290 ? 6.835 0.425 10.743 1.00 97.50 290 LEU A CA 1
ATOM 2358 C C . LEU A 1 290 ? 7.743 1.197 9.781 1.00 97.50 290 LEU A C 1
ATOM 2360 O O . LEU A 1 290 ? 8.640 0.587 9.198 1.00 97.50 290 LEU A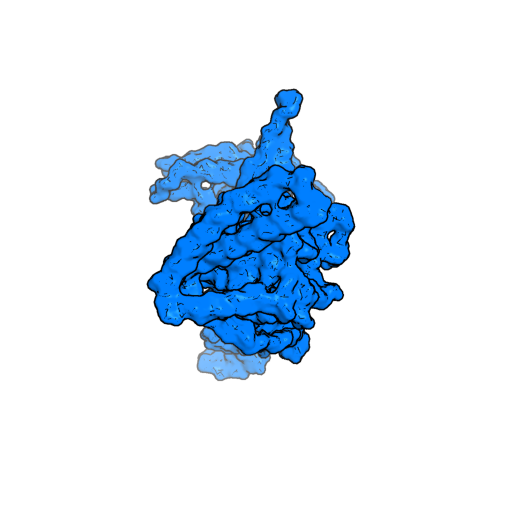 O 1
ATOM 2364 N N . SER A 1 291 ? 7.577 2.519 9.658 1.00 96.75 291 SER A N 1
ATOM 2365 C CA . SER A 1 291 ? 8.450 3.335 8.810 1.00 96.75 291 SER A CA 1
ATOM 2366 C C . SER A 1 291 ? 9.884 3.332 9.332 1.00 96.75 291 SER A C 1
ATOM 2368 O O . SER A 1 291 ? 10.810 3.100 8.563 1.00 96.75 291 SER A O 1
ATOM 2370 N N . LYS A 1 292 ? 10.086 3.465 10.650 1.00 95.38 292 LYS A N 1
ATOM 2371 C CA . LYS A 1 292 ? 11.420 3.370 11.263 1.00 95.38 292 LYS A CA 1
ATOM 2372 C C . LYS A 1 292 ? 12.047 1.996 11.100 1.00 95.38 292 LYS A C 1
ATOM 2374 O O . LYS A 1 292 ? 13.227 1.909 10.778 1.00 95.38 292 LYS A O 1
ATOM 2379 N N . SER A 1 293 ? 11.268 0.929 11.257 1.00 95.81 293 SER A N 1
ATOM 2380 C CA . SER A 1 293 ? 11.735 -0.435 11.001 1.00 95.81 293 SER A CA 1
ATOM 2381 C C . SER A 1 293 ? 12.188 -0.631 9.546 1.00 95.81 293 SER A C 1
ATOM 2383 O O . SER A 1 293 ? 13.202 -1.296 9.305 1.00 95.81 293 SER A O 1
ATOM 2385 N N . TYR A 1 294 ? 11.469 -0.042 8.588 1.00 96.12 294 TYR A N 1
ATOM 2386 C CA . TYR A 1 294 ? 11.814 -0.059 7.167 1.00 96.12 294 TYR A CA 1
ATOM 2387 C C . TYR A 1 294 ? 13.073 0.780 6.881 1.00 96.12 294 TYR A C 1
ATOM 2389 O O . TYR A 1 294 ? 14.013 0.285 6.263 1.00 96.12 294 TYR A O 1
ATOM 2397 N N . ASP A 1 295 ? 13.154 2.014 7.386 1.00 94.12 295 ASP A N 1
ATOM 2398 C CA . ASP A 1 295 ? 14.319 2.903 7.230 1.00 94.12 295 ASP A CA 1
ATOM 2399 C C . ASP A 1 295 ? 15.596 2.279 7.817 1.00 94.12 295 ASP A C 1
ATOM 2401 O O . ASP A 1 295 ? 16.679 2.320 7.221 1.00 94.12 295 ASP A O 1
ATOM 2405 N N . ASP A 1 296 ? 15.473 1.642 8.980 1.00 92.44 296 ASP A N 1
ATOM 2406 C CA . ASP A 1 296 ? 16.552 0.888 9.610 1.00 92.44 296 ASP A CA 1
ATOM 2407 C C . ASP A 1 296 ? 17.004 -0.283 8.734 1.00 92.44 296 ASP A C 1
ATOM 2409 O O . ASP A 1 296 ? 18.198 -0.570 8.653 1.00 92.44 296 ASP A O 1
ATOM 2413 N N . GLN A 1 297 ? 16.081 -0.954 8.042 1.00 89.50 297 GLN A N 1
ATOM 2414 C CA . GLN A 1 297 ? 16.429 -2.010 7.097 1.00 89.50 297 GLN A CA 1
ATOM 2415 C C . GLN A 1 297 ? 17.227 -1.452 5.910 1.00 89.50 297 GLN A C 1
ATOM 2417 O O . GLN A 1 297 ? 18.238 -2.048 5.524 1.00 89.50 297 GLN A O 1
ATOM 2422 N N . LEU A 1 298 ? 16.812 -0.305 5.358 1.00 88.94 298 LEU A N 1
ATOM 2423 C CA . LEU A 1 298 ? 17.523 0.366 4.265 1.00 88.94 298 LEU A CA 1
ATOM 2424 C C . LEU A 1 298 ? 18.956 0.724 4.676 1.00 88.94 298 LEU A C 1
ATOM 2426 O O . LEU A 1 298 ? 19.914 0.381 3.980 1.00 88.94 298 LEU A O 1
ATOM 2430 N N . THR A 1 299 ? 19.106 1.358 5.839 1.00 86.56 299 THR A N 1
ATOM 2431 C CA . THR A 1 299 ? 20.380 1.915 6.313 1.00 86.56 299 THR A CA 1
ATOM 2432 C C . THR A 1 299 ? 21.314 0.865 6.923 1.00 86.56 299 THR A C 1
ATOM 2434 O O . THR A 1 299 ? 22.489 0.795 6.552 1.00 86.56 299 THR A O 1
ATOM 2437 N N . LYS A 1 300 ? 20.824 0.009 7.831 1.00 80.94 300 LYS A N 1
ATOM 2438 C CA . LYS A 1 300 ? 21.652 -0.945 8.596 1.00 80.94 300 LYS A CA 1
ATOM 2439 C C . LYS A 1 300 ? 22.043 -2.172 7.778 1.00 80.94 300 LYS A C 1
ATOM 2441 O O . LYS A 1 300 ? 23.153 -2.678 7.933 1.00 80.94 300 LYS A O 1
ATOM 2446 N N . LEU A 1 301 ? 21.164 -2.648 6.892 1.00 70.00 301 LEU A N 1
ATOM 2447 C CA . LEU A 1 301 ? 21.438 -3.816 6.043 1.00 70.00 301 LEU A CA 1
ATOM 2448 C C . LEU A 1 301 ? 21.900 -3.457 4.628 1.00 70.00 301 LEU A C 1
ATOM 2450 O O . LEU A 1 301 ? 22.194 -4.371 3.846 1.00 70.00 301 LEU A O 1
ATOM 2454 N N . LYS A 1 302 ? 22.064 -2.150 4.362 1.00 79.62 302 LYS A N 1
ATOM 2455 C CA . LYS A 1 302 ? 22.558 -1.573 3.107 1.00 79.62 302 LYS A CA 1
ATOM 2456 C C . LYS A 1 302 ? 21.792 -2.139 1.919 1.00 79.62 302 LYS A C 1
ATOM 2458 O O . LYS A 1 302 ? 22.388 -2.762 1.035 1.00 79.62 302 LYS A O 1
ATOM 2463 N N . LEU A 1 303 ? 20.465 -1.997 1.958 1.00 83.44 303 LEU A N 1
ATOM 2464 C CA . LEU A 1 303 ? 19.668 -2.373 0.800 1.00 83.44 303 LEU A CA 1
ATOM 2465 C C . LEU A 1 303 ? 20.090 -1.521 -0.408 1.00 83.44 303 LEU A C 1
ATOM 2467 O O . LEU A 1 303 ? 20.544 -0.387 -0.232 1.00 83.44 303 LEU A O 1
ATOM 2471 N N . PRO A 1 304 ? 20.003 -2.072 -1.625 1.00 85.88 304 PRO A N 1
ATOM 2472 C CA . PRO A 1 304 ? 20.424 -1.364 -2.827 1.00 85.88 304 PRO A CA 1
ATOM 2473 C C . PRO A 1 304 ? 19.630 -0.074 -3.030 1.00 85.88 304 PRO A C 1
ATOM 2475 O O . PRO A 1 304 ? 18.466 0.001 -2.656 1.00 85.88 304 PRO A O 1
ATOM 2478 N N . GLU A 1 305 ? 20.226 0.910 -3.706 1.00 86.31 305 GLU A N 1
ATOM 2479 C CA . GLU A 1 305 ? 19.597 2.201 -4.062 1.00 86.31 305 GLU A CA 1
ATOM 2480 C C . GLU A 1 305 ? 18.311 2.080 -4.903 1.00 86.31 305 GLU A C 1
ATOM 2482 O O . GLU A 1 305 ? 17.720 3.085 -5.258 1.00 86.31 305 GLU A O 1
ATOM 2487 N N . SER A 1 306 ? 17.875 0.871 -5.267 1.00 93.06 306 SER A N 1
ATOM 2488 C CA . SER A 1 306 ? 16.537 0.640 -5.820 1.00 93.06 306 SER A CA 1
ATOM 2489 C C . SER A 1 306 ? 15.452 0.496 -4.744 1.00 93.06 306 SER A C 1
ATOM 2491 O O . SER A 1 306 ? 14.299 0.253 -5.089 1.00 93.06 306 SER A O 1
ATOM 2493 N N . TYR A 1 307 ? 15.802 0.599 -3.460 1.00 94.88 307 TYR A N 1
ATOM 2494 C CA . TYR A 1 307 ? 14.877 0.575 -2.334 1.00 94.88 307 TYR A CA 1
ATOM 2495 C C . TYR A 1 307 ? 14.811 1.954 -1.676 1.00 94.88 307 TYR A C 1
ATOM 2497 O O . TYR A 1 307 ? 15.833 2.522 -1.297 1.00 94.88 307 TYR A O 1
ATOM 2505 N N . HIS A 1 308 ? 13.596 2.461 -1.502 1.00 96.12 308 HIS A N 1
ATOM 2506 C CA . HIS A 1 308 ? 13.322 3.759 -0.892 1.00 96.12 308 HIS A CA 1
ATOM 2507 C C . HIS A 1 308 ? 12.216 3.647 0.158 1.00 96.12 308 HIS A C 1
ATOM 2509 O O . HIS A 1 308 ? 11.500 2.645 0.245 1.00 96.12 308 HIS A O 1
ATOM 2515 N N . SER A 1 309 ? 12.048 4.698 0.943 1.00 95.88 309 SER A N 1
ATOM 2516 C CA . SER A 1 309 ? 10.920 4.868 1.849 1.00 95.88 309 SER A CA 1
ATOM 2517 C C . SER A 1 309 ? 10.622 6.348 2.022 1.00 95.88 309 SER A C 1
ATOM 2519 O O . SER A 1 309 ? 11.500 7.200 1.870 1.00 95.88 309 SER A O 1
ATOM 2521 N N . HIS A 1 310 ? 9.372 6.654 2.345 1.00 96.19 310 HIS A N 1
ATOM 2522 C CA . HIS A 1 310 ? 9.003 7.977 2.804 1.00 96.19 310 HIS A CA 1
ATOM 2523 C C . HIS A 1 310 ? 7.849 7.914 3.804 1.00 96.19 310 HIS A C 1
ATOM 2525 O O . HIS A 1 310 ? 6.854 7.218 3.586 1.00 96.19 310 HIS A O 1
ATOM 2531 N N . TYR A 1 311 ? 7.998 8.661 4.896 1.00 95.25 311 TYR A N 1
ATOM 2532 C CA . TYR A 1 311 ? 6.978 8.852 5.918 1.00 95.25 311 TYR A CA 1
ATOM 2533 C C . TYR A 1 311 ? 6.337 10.226 5.760 1.00 95.25 311 TYR A C 1
ATOM 2535 O O . TYR A 1 311 ? 7.033 11.237 5.692 1.00 95.25 311 TYR A O 1
ATOM 2543 N N . VAL A 1 312 ? 5.008 10.250 5.749 1.00 90.50 312 VAL A N 1
ATOM 2544 C CA . VAL A 1 312 ? 4.199 11.459 5.662 1.00 90.50 312 VAL A CA 1
ATOM 2545 C C . VAL A 1 312 ? 3.386 11.602 6.943 1.00 90.50 312 VAL A C 1
ATOM 2547 O O . VAL A 1 312 ? 2.555 10.749 7.261 1.00 90.50 312 VAL A O 1
ATOM 2550 N N . ARG A 1 313 ? 3.619 12.706 7.662 1.00 85.06 313 ARG A N 1
ATOM 2551 C CA . ARG A 1 313 ? 2.864 13.078 8.869 1.00 85.06 313 ARG A CA 1
ATOM 2552 C C . ARG A 1 313 ? 1.371 13.250 8.577 1.00 85.06 313 ARG A C 1
ATOM 2554 O O . ARG A 1 313 ? 0.976 13.638 7.472 1.00 85.06 313 ARG A O 1
ATOM 2561 N N . GLY A 1 314 ? 0.539 13.014 9.584 1.00 78.31 314 GLY A N 1
ATOM 2562 C CA . GLY A 1 314 ? -0.913 13.098 9.476 1.00 78.31 314 GLY A CA 1
ATOM 2563 C C . GLY A 1 314 ? -1.451 14.504 9.228 1.00 78.31 314 GLY A C 1
ATOM 2564 O O . GLY A 1 314 ? -0.743 15.499 9.369 1.00 78.31 314 GLY A O 1
ATOM 2565 N N . VAL A 1 315 ? -2.714 14.596 8.802 1.00 72.94 315 VAL A N 1
ATOM 2566 C CA . VAL A 1 315 ? -3.428 15.874 8.591 1.00 72.94 315 VAL A CA 1
ATOM 2567 C C . VAL A 1 315 ? -3.597 16.612 9.919 1.00 72.94 315 VAL A C 1
ATOM 2569 O O . VAL A 1 315 ? -4.037 15.993 10.876 1.00 72.94 315 VAL A O 1
ATOM 2572 N N . GLY A 1 316 ? -3.268 17.908 9.997 1.00 64.69 316 GLY A N 1
ATOM 2573 C CA . GLY A 1 316 ? -3.437 18.720 11.215 1.00 64.69 316 GLY A CA 1
ATOM 2574 C C . GLY A 1 316 ? -2.214 18.784 12.146 1.00 64.69 316 GLY A C 1
ATOM 2575 O O . GLY A 1 316 ? -2.225 19.557 13.106 1.00 64.69 316 GLY A O 1
ATOM 2576 N N . SER A 1 317 ? -1.144 18.037 11.859 1.00 66.19 317 SER A N 1
ATOM 2577 C CA . SER A 1 317 ? 0.064 17.960 12.700 1.00 66.19 317 SER A CA 1
ATOM 2578 C C . SER A 1 317 ? 0.892 19.257 12.727 1.00 66.19 317 SER A C 1
ATOM 2580 O O . SER A 1 317 ? 0.603 20.230 12.020 1.00 66.19 317 SER A O 1
ATOM 2582 N N . GLU A 1 318 ? 1.933 19.312 13.566 1.00 60.06 318 GLU A N 1
ATOM 2583 C CA . GLU A 1 318 ? 2.821 20.479 13.656 1.00 60.06 318 GLU A CA 1
ATOM 2584 C C . GLU A 1 318 ? 3.452 20.817 12.286 1.00 60.06 318 GLU A C 1
ATOM 2586 O O . GLU A 1 318 ? 3.760 19.926 11.497 1.00 60.06 318 GLU A O 1
ATOM 2591 N N . GLY A 1 319 ? 3.522 22.113 11.943 1.00 55.66 319 GLY A N 1
ATOM 2592 C CA . GLY A 1 319 ? 3.891 22.603 10.602 1.00 55.66 319 GLY A CA 1
ATOM 2593 C C . GLY A 1 319 ? 2.720 22.991 9.681 1.00 55.66 319 GLY A C 1
ATOM 2594 O O . GLY A 1 319 ? 2.906 23.826 8.796 1.00 55.66 319 GLY A O 1
ATOM 2595 N N . ASP A 1 320 ? 1.499 22.490 9.915 1.00 59.34 320 ASP A N 1
ATOM 2596 C CA . ASP A 1 320 ? 0.315 22.959 9.172 1.00 59.34 320 ASP A CA 1
ATOM 2597 C C . ASP A 1 320 ? -0.080 24.381 9.640 1.00 59.34 320 ASP A C 1
ATOM 2599 O O . ASP A 1 320 ? -0.128 24.630 10.854 1.00 59.34 320 ASP A O 1
ATOM 2603 N N . PRO A 1 321 ? -0.380 25.337 8.730 1.00 51.78 321 PRO A N 1
ATOM 2604 C CA . PRO A 1 321 ? -0.829 26.676 9.112 1.00 51.78 321 PRO A CA 1
ATOM 2605 C C . PRO A 1 321 ? -1.988 26.619 10.114 1.00 51.78 321 PRO A C 1
ATOM 2607 O O . PRO A 1 321 ? -2.941 25.871 9.911 1.00 51.78 321 PRO A O 1
ATOM 2610 N N . TRP A 1 322 ? -1.950 27.417 11.184 1.00 46.38 322 TRP A N 1
ATOM 2611 C CA . TRP A 1 322 ? -2.926 27.337 12.286 1.00 46.38 322 TRP A CA 1
ATOM 2612 C C . TRP A 1 322 ? -4.395 27.467 11.835 1.00 46.38 322 TRP A C 1
ATOM 2614 O O . TRP A 1 322 ? -5.269 26.799 12.385 1.00 46.38 322 TRP A O 1
ATOM 2624 N N . TRP A 1 323 ? -4.665 28.281 10.807 1.00 42.62 323 TRP A N 1
ATOM 2625 C CA . TRP A 1 323 ? -5.990 28.431 10.193 1.00 42.62 323 TRP A CA 1
ATOM 2626 C C . TRP A 1 323 ? -6.390 27.202 9.367 1.00 42.62 323 TRP A C 1
ATOM 2628 O O . TRP A 1 323 ? -7.566 26.857 9.306 1.00 42.62 323 TRP A O 1
ATOM 2638 N N . SER A 1 324 ? -5.410 26.509 8.786 1.00 47.78 324 SER A N 1
ATOM 2639 C CA . SER A 1 324 ? -5.612 25.268 8.046 1.00 47.78 324 SER A CA 1
ATOM 2640 C C . SER A 1 324 ? -5.803 24.071 8.975 1.00 47.78 324 SER A C 1
ATOM 2642 O O . SER A 1 324 ? -6.597 23.217 8.646 1.00 47.78 324 SER A O 1
ATOM 2644 N N . LYS A 1 325 ? -5.207 24.011 10.176 1.00 48.25 325 LYS A N 1
ATOM 2645 C CA . LYS A 1 325 ? -5.367 22.856 11.088 1.00 48.25 325 LYS A CA 1
ATOM 2646 C C . LYS A 1 325 ? -6.829 22.536 11.417 1.00 48.25 325 LYS A C 1
ATOM 2648 O O . LYS A 1 325 ? -7.247 21.394 11.271 1.00 48.25 325 LYS A O 1
ATOM 2653 N N . LYS A 1 326 ? -7.624 23.552 11.782 1.00 40.38 326 LYS A N 1
ATOM 2654 C CA . LYS A 1 326 ? -9.061 23.385 12.078 1.00 40.38 326 LYS A CA 1
ATOM 2655 C C . LYS A 1 326 ? -9.899 23.056 10.840 1.00 40.38 326 LYS A C 1
ATOM 2657 O O . LYS A 1 326 ? -10.868 22.316 10.949 1.00 40.38 326 LYS A O 1
ATOM 2662 N N . ILE A 1 327 ? -9.534 23.602 9.678 1.00 41.03 327 ILE A N 1
ATOM 2663 C CA . ILE A 1 327 ? -10.249 23.369 8.416 1.00 41.03 327 ILE A CA 1
ATOM 2664 C C . ILE A 1 327 ? -9.883 21.986 7.861 1.00 41.03 327 ILE A C 1
ATOM 2666 O O . ILE A 1 327 ? -10.767 21.180 7.634 1.00 41.03 327 ILE A O 1
ATOM 2670 N N . ASN A 1 328 ? -8.598 21.666 7.751 1.00 47.50 328 ASN A N 1
ATOM 2671 C CA . ASN A 1 328 ? -8.039 20.407 7.258 1.00 47.50 328 ASN A CA 1
ATOM 2672 C C . ASN A 1 328 ? -8.466 19.195 8.099 1.00 47.50 328 ASN A C 1
ATOM 2674 O O . ASN A 1 328 ? -8.781 18.146 7.540 1.00 47.50 328 ASN A O 1
ATOM 2678 N N . ALA A 1 329 ? -8.510 19.324 9.432 1.00 43.06 329 ALA A N 1
ATOM 2679 C CA . ALA A 1 329 ? -8.990 18.257 10.314 1.00 43.06 329 ALA A CA 1
ATOM 2680 C C . ALA A 1 329 ? -10.497 17.979 10.142 1.00 43.06 329 ALA A C 1
ATOM 2682 O O . ALA A 1 329 ? -10.929 16.845 10.333 1.00 43.06 329 ALA A O 1
ATOM 2683 N N . ALA A 1 330 ? -11.290 18.983 9.749 1.00 38.44 330 ALA A N 1
ATOM 2684 C CA . ALA A 1 330 ? -12.725 18.841 9.510 1.00 38.44 330 ALA A CA 1
ATOM 2685 C C . ALA A 1 330 ? -13.038 18.409 8.064 1.00 38.44 330 ALA A C 1
ATOM 2687 O O . ALA A 1 330 ? -13.757 17.443 7.855 1.00 38.44 330 ALA A O 1
ATOM 2688 N N . THR A 1 331 ? -12.447 19.061 7.062 1.00 44.81 331 THR A N 1
ATOM 2689 C CA . THR A 1 331 ? -12.801 18.912 5.640 1.00 44.81 331 THR A CA 1
ATOM 2690 C C . THR A 1 331 ? -11.902 17.945 4.871 1.00 44.81 331 THR A C 1
ATOM 2692 O O . THR A 1 331 ? -12.226 17.563 3.752 1.00 44.81 331 THR A O 1
ATOM 2695 N N . GLY A 1 332 ? -10.760 17.551 5.447 1.00 49.47 332 GLY A N 1
ATOM 2696 C CA . GLY A 1 332 ? -9.767 16.688 4.806 1.00 49.47 332 GLY A CA 1
ATOM 2697 C C . GLY A 1 332 ? -8.921 17.358 3.709 1.00 49.47 332 GLY A C 1
ATOM 2698 O O . GLY A 1 332 ? -8.075 16.705 3.089 1.00 49.47 332 GLY A O 1
ATOM 2699 N N . TRP A 1 333 ? -9.073 18.678 3.540 1.00 52.81 333 TRP A N 1
ATOM 2700 C CA . TRP A 1 333 ? -8.154 19.523 2.775 1.00 52.81 333 TRP A CA 1
ATOM 2701 C C . TRP A 1 333 ? -6.723 19.300 3.306 1.00 52.81 333 TRP A C 1
ATOM 2703 O O . TRP A 1 333 ? -6.492 19.311 4.512 1.00 52.81 333 TRP A O 1
ATOM 2713 N N . GLY A 1 334 ? -5.764 18.986 2.431 1.00 66.56 334 GLY A N 1
ATOM 2714 C CA . GLY A 1 334 ? -4.386 18.633 2.813 1.00 66.56 334 GLY A CA 1
ATOM 2715 C C . GLY A 1 334 ? -4.028 17.141 2.723 1.00 66.56 334 GLY A C 1
ATOM 2716 O O . GLY A 1 334 ? -2.845 16.802 2.790 1.00 66.56 334 GLY A O 1
ATOM 2717 N N . ALA A 1 335 ? -4.986 16.233 2.504 1.00 76.88 335 ALA A N 1
ATOM 2718 C CA . ALA A 1 335 ? -4.646 14.869 2.079 1.00 76.88 335 ALA A CA 1
ATOM 2719 C C . ALA A 1 335 ? -4.042 14.846 0.665 1.00 76.88 335 ALA A C 1
ATOM 2721 O O . ALA A 1 335 ? -3.085 14.116 0.426 1.00 76.88 335 ALA A O 1
ATOM 2722 N N . ILE A 1 336 ? -4.528 15.700 -0.244 1.00 82.12 336 ILE A N 1
ATOM 2723 C CA . ILE A 1 336 ? -3.952 15.849 -1.589 1.00 82.12 336 ILE A CA 1
ATOM 2724 C C . ILE A 1 336 ? -2.504 16.348 -1.523 1.00 82.12 336 ILE A C 1
ATOM 2726 O O . ILE A 1 336 ? -1.655 15.789 -2.207 1.00 82.12 336 ILE A O 1
ATOM 2730 N N . ASP A 1 337 ? -2.171 17.296 -0.639 1.00 83.31 337 ASP A N 1
ATOM 2731 C CA . ASP A 1 337 ? -0.779 17.741 -0.446 1.00 83.31 337 ASP A CA 1
ATOM 2732 C C . ASP A 1 337 ? 0.140 16.602 0.032 1.00 83.31 337 ASP A C 1
ATOM 2734 O O . ASP A 1 337 ? 1.295 16.508 -0.379 1.00 83.31 337 ASP A O 1
ATOM 2738 N N . ARG A 1 338 ? -0.372 15.697 0.873 1.00 88.81 338 ARG A N 1
ATOM 2739 C CA . ARG A 1 338 ? 0.362 14.513 1.360 1.00 88.81 338 ARG A CA 1
ATOM 2740 C C . ARG A 1 338 ? 0.599 13.498 0.246 1.00 88.81 338 ARG A C 1
ATOM 2742 O O . ARG A 1 338 ? 1.684 12.929 0.143 1.00 88.81 338 ARG A O 1
ATOM 2749 N N . ILE A 1 339 ? -0.398 13.307 -0.617 1.00 91.94 339 ILE A N 1
ATOM 2750 C CA . ILE A 1 339 ? -0.281 12.503 -1.838 1.00 91.94 339 ILE A CA 1
ATOM 2751 C C . ILE A 1 339 ? 0.727 13.155 -2.792 1.00 91.94 339 ILE A C 1
ATOM 2753 O O . ILE A 1 339 ? 1.619 12.464 -3.272 1.00 91.94 339 ILE A O 1
ATOM 2757 N N . ALA A 1 340 ? 0.660 14.471 -3.004 1.00 89.19 340 ALA A N 1
ATOM 2758 C CA . ALA A 1 340 ? 1.607 15.228 -3.824 1.00 89.19 340 ALA A CA 1
ATOM 2759 C C . ALA A 1 340 ? 3.051 15.101 -3.314 1.00 89.19 340 ALA A C 1
ATOM 2761 O O . ALA A 1 340 ? 3.965 14.890 -4.114 1.00 89.19 340 ALA A O 1
ATOM 2762 N N . GLY A 1 341 ? 3.239 15.141 -1.990 1.00 92.44 341 GLY A N 1
ATOM 2763 C CA . GLY A 1 341 ? 4.503 14.848 -1.314 1.00 92.44 341 GLY A CA 1
ATOM 2764 C C . GLY A 1 341 ? 5.018 13.441 -1.587 1.00 92.44 341 GLY A C 1
ATOM 2765 O O . GLY A 1 341 ? 6.176 13.261 -1.957 1.00 92.44 341 GLY A O 1
ATOM 2766 N N . MET A 1 342 ? 4.154 12.431 -1.471 1.00 96.69 342 MET A N 1
ATOM 2767 C CA . MET A 1 342 ? 4.528 11.049 -1.778 1.00 96.69 342 MET A CA 1
ATOM 2768 C C . MET A 1 342 ? 4.879 10.864 -3.264 1.00 96.69 342 MET A C 1
ATOM 2770 O O . MET A 1 342 ? 5.853 10.184 -3.580 1.00 96.69 342 MET A O 1
ATOM 2774 N N . VAL A 1 343 ? 4.133 11.493 -4.182 1.00 95.75 343 VAL A N 1
ATOM 2775 C CA . VAL A 1 343 ? 4.421 11.473 -5.629 1.00 95.75 343 VAL A CA 1
ATOM 2776 C C . VAL A 1 343 ? 5.750 12.171 -5.931 1.00 95.75 343 VAL A C 1
ATOM 2778 O O . VAL A 1 343 ? 6.516 11.678 -6.755 1.00 95.75 343 VAL A O 1
ATOM 2781 N N . PHE A 1 344 ? 6.078 13.263 -5.236 1.00 95.38 344 PHE A N 1
ATOM 2782 C CA . PHE A 1 344 ? 7.390 13.905 -5.339 1.00 95.38 344 PHE A CA 1
ATOM 2783 C C . PHE A 1 344 ? 8.522 12.957 -4.932 1.00 95.38 344 PHE A C 1
ATOM 2785 O O . PHE A 1 344 ? 9.495 12.796 -5.660 1.00 95.38 344 PHE A O 1
ATOM 2792 N N . GLN A 1 345 ? 8.377 12.253 -3.812 1.00 97.06 345 GLN A N 1
ATOM 2793 C CA . GLN A 1 345 ? 9.394 11.305 -3.340 1.00 97.06 345 GLN A CA 1
ATOM 2794 C C . GLN A 1 345 ? 9.527 10.089 -4.262 1.00 97.06 345 GLN A C 1
ATOM 2796 O O . GLN A 1 345 ? 10.621 9.560 -4.461 1.00 97.06 345 GLN A O 1
ATOM 2801 N N . LEU A 1 346 ? 8.423 9.685 -4.887 1.00 97.06 346 LEU A N 1
ATOM 2802 C CA . LEU A 1 346 ? 8.412 8.667 -5.926 1.00 97.06 346 LEU A CA 1
ATOM 2803 C C . LEU A 1 346 ? 9.160 9.118 -7.189 1.00 97.06 346 LEU A C 1
ATOM 2805 O O . LEU A 1 346 ? 9.882 8.321 -7.790 1.00 97.06 346 LEU A O 1
ATOM 2809 N N . GLU A 1 347 ? 9.023 10.390 -7.572 1.00 96.06 347 GLU A N 1
ATOM 2810 C CA . GLU A 1 347 ? 9.791 11.003 -8.660 1.00 96.06 347 GLU A CA 1
ATOM 2811 C C . GLU A 1 347 ? 11.293 10.974 -8.358 1.00 96.06 347 GLU A C 1
ATOM 2813 O O . GLU A 1 347 ? 12.082 10.525 -9.189 1.00 96.06 347 GLU A O 1
ATOM 2818 N N . GLU A 1 348 ? 11.688 11.387 -7.153 1.00 96.44 348 GLU A N 1
ATOM 2819 C CA . GLU A 1 348 ? 13.088 11.390 -6.720 1.00 96.44 348 GLU A CA 1
ATOM 2820 C C . GLU A 1 348 ? 13.676 9.971 -6.690 1.00 96.44 348 GLU A C 1
ATOM 2822 O O . GLU A 1 348 ? 14.790 9.741 -7.165 1.00 96.44 348 GLU A O 1
ATOM 2827 N N . ALA A 1 349 ? 12.907 8.981 -6.228 1.00 96.75 349 ALA A N 1
ATOM 2828 C CA . ALA A 1 349 ? 13.291 7.573 -6.306 1.00 96.75 349 ALA A CA 1
ATOM 2829 C C . ALA A 1 349 ? 13.495 7.112 -7.765 1.00 96.75 349 ALA A C 1
ATOM 2831 O O . ALA A 1 349 ? 14.477 6.436 -8.081 1.00 96.75 349 ALA A O 1
ATOM 2832 N N . CYS A 1 350 ? 12.620 7.529 -8.686 1.00 95.44 350 CYS A N 1
ATOM 2833 C CA . CYS A 1 350 ? 12.763 7.226 -10.111 1.00 95.44 350 CYS A CA 1
ATOM 2834 C C . CYS A 1 350 ? 13.986 7.916 -10.746 1.00 95.44 350 CYS A C 1
ATOM 2836 O O . CYS A 1 350 ? 14.647 7.303 -11.590 1.00 95.44 350 CYS A O 1
ATOM 2838 N N . LYS A 1 351 ? 14.318 9.149 -10.341 1.00 94.94 351 LYS A N 1
ATOM 2839 C CA . LYS A 1 351 ? 15.533 9.865 -10.778 1.00 94.94 351 LYS A CA 1
ATOM 2840 C C . LYS A 1 351 ? 16.798 9.158 -10.310 1.00 94.94 351 LYS A C 1
ATOM 2842 O O . LYS A 1 351 ? 17.646 8.837 -11.140 1.00 94.94 351 LYS A O 1
ATOM 2847 N N . ASN A 1 352 ? 16.874 8.814 -9.027 1.00 94.88 352 ASN A N 1
ATOM 2848 C CA . ASN A 1 352 ? 18.000 8.064 -8.465 1.00 94.88 352 ASN A CA 1
ATOM 2849 C C . ASN A 1 352 ? 18.188 6.714 -9.177 1.00 94.88 352 ASN A C 1
ATOM 2851 O O . ASN A 1 352 ? 19.299 6.345 -9.566 1.00 94.88 352 ASN A O 1
ATOM 2855 N N . TYR A 1 353 ? 17.085 6.008 -9.438 1.00 94.25 353 TYR A N 1
ATOM 2856 C CA . TYR A 1 353 ? 17.100 4.764 -10.200 1.00 94.25 353 TYR A CA 1
ATOM 2857 C C . TYR A 1 353 ? 17.627 4.973 -11.633 1.00 94.25 353 TYR A C 1
ATOM 2859 O O . TYR A 1 353 ? 18.498 4.228 -12.095 1.00 94.25 353 TYR A O 1
ATOM 2867 N N . LEU A 1 354 ? 17.135 5.995 -12.341 1.00 91.00 354 LEU A N 1
ATOM 2868 C CA . LEU A 1 354 ? 17.585 6.336 -13.691 1.00 91.00 354 LEU A CA 1
ATOM 2869 C C . LEU A 1 354 ? 19.080 6.677 -13.719 1.00 91.00 354 LEU A C 1
ATOM 2871 O O . LEU A 1 354 ? 19.788 6.255 -14.637 1.00 91.00 354 LEU A O 1
ATOM 2875 N N . ASP A 1 355 ? 19.579 7.396 -12.718 1.00 91.19 355 ASP A N 1
ATOM 2876 C CA . ASP A 1 355 ? 20.987 7.764 -12.626 1.00 91.19 355 ASP A CA 1
ATOM 2877 C C . ASP A 1 355 ? 21.903 6.573 -12.360 1.00 91.19 355 ASP A C 1
ATOM 2879 O O . ASP A 1 355 ? 22.977 6.473 -12.965 1.00 91.19 355 ASP A O 1
ATOM 2883 N N . LYS A 1 356 ? 21.475 5.628 -11.524 1.00 90.12 356 LYS A N 1
ATOM 2884 C CA . LYS A 1 356 ? 22.259 4.425 -11.240 1.00 90.12 356 LYS A CA 1
ATOM 2885 C C . LYS A 1 356 ? 22.214 3.418 -12.385 1.00 90.12 356 LYS A C 1
ATOM 2887 O O . LYS A 1 356 ? 23.256 3.004 -12.895 1.00 90.12 356 LYS A O 1
ATOM 2892 N N . TYR A 1 357 ? 21.015 3.028 -12.808 1.00 87.88 357 TYR A N 1
ATOM 2893 C CA . TYR A 1 357 ? 20.821 1.912 -13.740 1.00 87.88 357 TYR A CA 1
ATOM 2894 C C . TYR A 1 357 ? 20.756 2.352 -15.204 1.00 87.88 357 TYR A C 1
ATOM 2896 O O . TYR A 1 357 ? 20.724 1.505 -16.097 1.00 87.88 357 TYR A O 1
ATOM 2904 N N . ARG A 1 358 ? 20.751 3.667 -15.468 1.00 85.88 358 ARG A N 1
ATOM 2905 C CA . ARG A 1 358 ? 20.679 4.268 -16.813 1.00 85.88 358 ARG A CA 1
ATOM 2906 C C . ARG A 1 358 ? 19.449 3.843 -17.602 1.00 85.88 358 ARG A C 1
ATOM 2908 O O . ARG A 1 358 ? 19.417 3.912 -18.828 1.00 85.88 358 ARG A O 1
ATOM 2915 N N . VAL A 1 359 ? 18.390 3.460 -16.900 1.00 86.88 359 VAL A N 1
ATOM 2916 C CA . VAL A 1 359 ? 17.115 3.011 -17.455 1.00 86.88 359 VAL A CA 1
ATOM 2917 C C . VAL A 1 359 ? 15.979 3.443 -16.538 1.00 86.88 359 VAL A C 1
ATOM 2919 O O . VAL A 1 359 ? 16.169 3.511 -15.330 1.00 86.88 359 VAL A O 1
ATOM 2922 N N . TYR A 1 360 ? 14.803 3.719 -17.102 1.00 89.44 360 TYR A N 1
ATOM 2923 C CA . TYR A 1 360 ? 13.611 3.958 -16.287 1.00 89.44 360 TYR A CA 1
ATOM 2924 C C . TYR A 1 360 ? 13.160 2.643 -15.631 1.00 89.44 360 TYR A C 1
ATOM 2926 O O . TYR A 1 360 ? 13.307 1.584 -16.264 1.00 89.44 360 TYR A O 1
ATOM 2934 N N . PRO A 1 361 ? 12.626 2.685 -14.398 1.00 91.38 361 PRO A N 1
ATOM 2935 C CA . PRO A 1 361 ? 12.086 1.498 -13.752 1.00 91.38 361 PRO A CA 1
ATOM 2936 C C . PRO A 1 361 ? 10.872 0.973 -14.531 1.00 91.38 361 PRO A C 1
ATOM 2938 O O . PRO A 1 361 ? 9.940 1.713 -14.833 1.00 91.38 361 PRO A O 1
ATOM 2941 N N . GLU A 1 362 ? 10.896 -0.316 -14.874 1.00 88.56 362 GLU A N 1
ATOM 2942 C CA . GLU A 1 362 ? 9.764 -1.003 -15.524 1.00 88.56 362 GLU A CA 1
ATOM 2943 C C . GLU A 1 362 ? 8.656 -1.355 -14.540 1.00 88.56 362 GLU A C 1
ATOM 2945 O O . GLU A 1 362 ? 7.481 -1.392 -14.898 1.00 88.56 362 GLU A O 1
ATOM 2950 N N . ILE A 1 363 ? 9.063 -1.646 -13.306 1.00 92.81 363 ILE A N 1
ATOM 2951 C CA . ILE A 1 363 ? 8.202 -2.080 -12.220 1.00 92.81 363 ILE A CA 1
ATOM 2952 C C . ILE A 1 363 ? 8.574 -1.253 -10.999 1.00 92.81 363 ILE A C 1
ATOM 2954 O O . ILE A 1 363 ? 9.742 -1.202 -10.598 1.00 92.81 363 ILE A O 1
ATOM 2958 N N . VAL A 1 364 ? 7.556 -0.628 -10.423 1.00 97.00 364 VAL A N 1
ATOM 2959 C CA . VAL A 1 364 ? 7.620 0.105 -9.169 1.00 97.00 364 VAL A CA 1
ATOM 2960 C C . VAL A 1 364 ? 6.703 -0.594 -8.174 1.00 97.00 364 VAL A C 1
ATOM 2962 O O . VAL A 1 364 ? 5.480 -0.486 -8.256 1.00 97.00 364 VAL A O 1
ATOM 2965 N N . CYS A 1 365 ? 7.294 -1.331 -7.244 1.00 97.62 365 CYS A N 1
ATOM 2966 C CA . CYS A 1 365 ? 6.580 -2.025 -6.183 1.00 97.62 365 CYS A CA 1
ATOM 2967 C C . CYS A 1 365 ? 6.425 -1.120 -4.959 1.00 97.62 365 CYS A C 1
ATOM 2969 O O . CYS A 1 365 ? 7.407 -0.598 -4.438 1.00 97.62 365 CYS A O 1
ATOM 2971 N N . LEU A 1 366 ? 5.198 -0.950 -4.479 1.00 98.62 366 LEU A N 1
ATOM 2972 C CA . LEU A 1 366 ? 4.885 -0.076 -3.352 1.00 98.62 366 LEU A CA 1
ATOM 2973 C C . LEU A 1 366 ? 4.410 -0.897 -2.150 1.00 98.62 366 LEU A C 1
ATOM 2975 O O . LEU A 1 366 ? 3.496 -1.716 -2.279 1.00 98.62 366 LEU A O 1
ATOM 2979 N N . ASP A 1 367 ? 5.019 -0.653 -0.991 1.00 98.62 367 ASP A N 1
ATOM 2980 C CA . ASP A 1 367 ? 4.546 -1.127 0.309 1.00 98.62 367 ASP A CA 1
ATOM 2981 C C . ASP A 1 367 ? 3.859 0.041 1.021 1.00 98.62 367 ASP A C 1
ATOM 2983 O O . ASP A 1 367 ? 4.519 0.949 1.520 1.00 98.62 367 ASP A O 1
ATOM 2987 N N . VAL A 1 368 ? 2.530 0.063 1.024 1.00 98.81 368 VAL A N 1
ATOM 2988 C CA . VAL A 1 368 ? 1.741 1.208 1.486 1.00 98.81 368 VAL A CA 1
ATOM 2989 C C . VAL A 1 368 ? 1.199 0.944 2.885 1.00 98.81 368 VAL A C 1
ATOM 2991 O O . VAL A 1 368 ? 0.544 -0.065 3.122 1.00 98.81 368 VAL A O 1
ATOM 2994 N N . PHE A 1 369 ? 1.409 1.865 3.814 1.00 98.75 369 PHE A N 1
ATOM 2995 C CA . PHE A 1 369 ? 0.854 1.782 5.159 1.00 98.75 369 PHE A CA 1
ATOM 2996 C C . PHE A 1 369 ? 0.061 3.033 5.494 1.00 98.75 369 PHE A C 1
ATOM 2998 O O . PHE A 1 369 ? 0.443 4.133 5.096 1.00 98.75 369 PHE A O 1
ATOM 3005 N N . GLY A 1 370 ? -1.014 2.882 6.263 1.00 97.62 370 GLY A N 1
ATOM 3006 C CA . GLY A 1 370 ? -1.687 4.048 6.814 1.00 97.62 370 GLY A CA 1
ATOM 3007 C C . GLY A 1 370 ? -2.595 3.761 7.995 1.00 97.62 370 GLY A C 1
ATOM 3008 O O . GLY A 1 370 ? -3.070 2.640 8.164 1.00 97.62 370 GLY A O 1
ATOM 3009 N N . PHE A 1 371 ? -2.838 4.790 8.803 1.00 95.06 371 PHE A N 1
ATOM 3010 C CA . PHE A 1 371 ? -3.710 4.742 9.978 1.00 95.06 371 PHE A CA 1
ATOM 3011 C C . PHE A 1 371 ? -4.778 5.837 9.905 1.00 95.06 371 PHE A C 1
ATOM 3013 O O . PHE A 1 371 ? -4.472 6.961 9.514 1.00 95.06 371 PHE A O 1
ATOM 3020 N N . SER A 1 372 ? -6.026 5.542 10.283 1.00 90.62 372 SER A N 1
ATOM 3021 C CA . SER A 1 372 ? -7.106 6.533 10.381 1.00 90.62 372 SER A CA 1
ATOM 3022 C C . SER A 1 372 ? -7.368 7.237 9.041 1.00 90.62 372 SER A C 1
ATOM 3024 O O . SER A 1 372 ? -7.565 6.574 8.018 1.00 90.62 372 SER A O 1
ATOM 3026 N N . ARG A 1 373 ? -7.317 8.576 9.001 1.00 86.00 373 ARG A N 1
ATOM 3027 C CA . ARG A 1 373 ? -7.333 9.358 7.753 1.00 86.00 373 ARG A CA 1
ATOM 3028 C C . ARG A 1 373 ? -6.102 9.130 6.874 1.00 86.00 373 ARG A C 1
ATOM 3030 O O . ARG A 1 373 ? -6.171 9.266 5.656 1.00 86.00 373 ARG A O 1
ATOM 3037 N N . GLY A 1 374 ? -4.970 8.745 7.456 1.00 91.19 374 GLY A N 1
ATOM 3038 C CA . GLY A 1 374 ? -3.799 8.285 6.714 1.00 91.19 374 GLY A CA 1
ATOM 3039 C C . GLY A 1 374 ? -4.084 6.997 5.938 1.00 91.19 374 GLY A C 1
ATOM 3040 O O . GLY A 1 374 ? -3.646 6.857 4.801 1.00 91.19 374 GLY A O 1
ATOM 3041 N N . ALA A 1 375 ? -4.904 6.089 6.480 1.00 95.06 375 ALA A N 1
ATOM 3042 C CA . ALA A 1 375 ? -5.323 4.873 5.779 1.00 95.06 375 ALA A CA 1
ATOM 3043 C C . ALA A 1 375 ? -6.251 5.174 4.587 1.00 95.06 375 ALA A C 1
ATOM 3045 O O . ALA A 1 375 ? -6.101 4.579 3.518 1.00 95.06 375 ALA A O 1
ATOM 3046 N N . THR A 1 376 ? -7.184 6.121 4.720 1.00 91.00 376 THR A N 1
ATOM 3047 C CA . THR A 1 376 ? -8.018 6.574 3.593 1.00 91.00 376 THR A CA 1
ATOM 3048 C C . THR A 1 376 ? -7.219 7.389 2.572 1.00 91.00 376 THR A C 1
ATOM 3050 O O . THR A 1 376 ? -7.378 7.162 1.371 1.00 91.00 376 THR A O 1
ATOM 3053 N N . THR A 1 377 ? -6.265 8.216 3.015 1.00 91.88 377 THR A N 1
ATOM 3054 C CA . THR A 1 377 ? -5.294 8.911 2.143 1.00 91.88 377 THR A CA 1
ATOM 3055 C C . THR A 1 377 ? -4.444 7.917 1.351 1.00 91.88 377 THR A C 1
ATOM 3057 O O . THR A 1 377 ? -4.308 8.060 0.139 1.00 91.88 377 THR A O 1
ATOM 3060 N N . ALA A 1 378 ? -3.943 6.859 1.994 1.00 96.50 378 ALA A N 1
ATOM 3061 C CA . ALA A 1 378 ? -3.207 5.777 1.347 1.00 96.50 378 ALA A CA 1
ATOM 3062 C C . ALA A 1 378 ? -4.044 5.083 0.259 1.00 96.50 378 ALA A C 1
ATOM 3064 O O . ALA A 1 378 ? -3.579 4.891 -0.862 1.00 96.50 378 ALA A O 1
ATOM 3065 N N . ARG A 1 379 ? -5.309 4.755 0.549 1.00 96.31 379 ARG A N 1
ATOM 3066 C CA . ARG A 1 379 ? -6.231 4.152 -0.433 1.00 96.31 379 ARG A CA 1
ATOM 3067 C C . ARG A 1 379 ? -6.528 5.100 -1.599 1.00 96.31 379 ARG A C 1
ATOM 3069 O O . ARG A 1 379 ? -6.633 4.650 -2.742 1.00 96.31 379 ARG A O 1
ATOM 3076 N N . HIS A 1 380 ? -6.632 6.401 -1.338 1.00 93.94 380 HIS A N 1
ATOM 3077 C CA . HIS A 1 380 ? -6.826 7.395 -2.389 1.00 93.94 380 HIS A CA 1
ATOM 3078 C C . HIS A 1 380 ? -5.564 7.598 -3.240 1.00 93.94 380 HIS A C 1
ATOM 3080 O O . HIS A 1 380 ? -5.669 7.611 -4.462 1.00 93.94 380 HIS A O 1
ATOM 3086 N N . PHE A 1 381 ? -4.370 7.613 -2.639 1.00 96.19 381 PHE A N 1
ATOM 3087 C CA . PHE A 1 381 ? -3.085 7.595 -3.352 1.00 96.19 381 PHE A CA 1
ATOM 3088 C C . PHE A 1 381 ? -2.997 6.428 -4.341 1.00 96.19 381 PHE A C 1
ATOM 3090 O O . PHE A 1 381 ? -2.594 6.610 -5.490 1.00 96.19 381 PHE A O 1
ATOM 3097 N N . MET A 1 382 ? -3.449 5.237 -3.938 1.00 97.81 382 MET A N 1
ATOM 3098 C CA . MET A 1 382 ? -3.498 4.086 -4.842 1.00 97.81 382 MET A CA 1
ATOM 3099 C C . MET A 1 382 ? -4.397 4.344 -6.058 1.00 97.81 382 MET A C 1
ATOM 3101 O O . MET A 1 382 ? -4.024 3.989 -7.176 1.00 97.81 382 MET A O 1
ATOM 3105 N N . ASN A 1 383 ? -5.560 4.974 -5.855 1.00 95.25 383 ASN A N 1
ATOM 3106 C CA . ASN A 1 383 ? -6.459 5.358 -6.945 1.00 95.25 383 ASN A CA 1
ATOM 3107 C C . ASN A 1 383 ? -5.828 6.419 -7.851 1.00 95.25 383 ASN A C 1
ATOM 3109 O O . ASN A 1 383 ? -5.842 6.242 -9.063 1.00 95.25 383 ASN A O 1
ATOM 3113 N N . VAL A 1 384 ? -5.224 7.461 -7.275 1.00 93.56 384 VAL A N 1
ATOM 3114 C CA . VAL A 1 384 ? -4.500 8.515 -8.002 1.00 93.56 384 VAL A CA 1
ATOM 3115 C C . VAL A 1 384 ? -3.464 7.906 -8.951 1.00 93.56 384 VAL A C 1
ATOM 3117 O O . VAL A 1 384 ? -3.480 8.187 -10.150 1.00 93.56 384 VAL A O 1
ATOM 3120 N N . LEU A 1 385 ? -2.629 6.982 -8.462 1.00 95.88 385 LEU A N 1
ATOM 3121 C CA . LEU A 1 385 ? -1.641 6.294 -9.298 1.00 95.88 385 LEU A CA 1
ATOM 3122 C C . LEU A 1 385 ? -2.279 5.390 -10.360 1.00 95.88 385 LEU A C 1
ATOM 3124 O O . LEU A 1 385 ? -1.818 5.351 -11.502 1.00 95.88 385 LEU A O 1
ATOM 3128 N N . LYS A 1 386 ? -3.325 4.637 -10.002 1.00 95.31 386 LYS A N 1
ATOM 3129 C CA . LYS A 1 386 ? -3.929 3.634 -10.893 1.00 95.31 386 LYS A CA 1
ATOM 3130 C C . LYS A 1 386 ? -4.863 4.200 -11.950 1.00 95.31 386 LYS A C 1
ATOM 3132 O O . LYS A 1 386 ? -5.014 3.567 -12.993 1.00 95.31 386 LYS A O 1
ATOM 3137 N N . GLN A 1 387 ? -5.426 5.376 -11.710 1.00 91.12 387 GLN A N 1
ATOM 3138 C CA . GLN A 1 387 ? -6.240 6.110 -12.676 1.00 91.12 387 GLN A CA 1
ATOM 3139 C C . GLN A 1 387 ? -5.419 7.143 -13.464 1.00 91.12 387 GLN A C 1
ATOM 3141 O O . GLN A 1 387 ? -5.919 7.706 -14.425 1.00 91.12 387 GLN A O 1
ATOM 3146 N N . GLY A 1 388 ? -4.139 7.353 -13.124 1.00 89.62 388 GLY A N 1
ATOM 3147 C CA . GLY A 1 388 ? -3.259 8.268 -13.862 1.00 89.62 388 GLY A CA 1
ATOM 3148 C C . GLY A 1 388 ? -3.451 9.746 -13.519 1.00 89.62 388 GLY A C 1
ATOM 3149 O O . GLY A 1 388 ? -2.974 10.601 -14.258 1.00 89.62 388 GLY A O 1
ATOM 3150 N N . TYR A 1 389 ? -4.091 10.045 -12.388 1.00 87.00 389 TYR A N 1
ATOM 3151 C CA . TYR A 1 389 ? -4.363 11.397 -11.888 1.00 87.00 389 TYR A CA 1
ATOM 3152 C C . TYR A 1 389 ? -3.172 11.992 -11.121 1.00 87.00 389 TYR A C 1
ATOM 3154 O O . TYR A 1 389 ? -3.328 12.648 -10.093 1.00 87.00 389 TYR A O 1
ATOM 3162 N N . TYR A 1 390 ? -1.958 11.733 -11.604 1.00 88.00 390 TYR A N 1
ATOM 3163 C CA . TYR A 1 390 ? -0.721 12.251 -11.031 1.00 88.00 390 TYR A CA 1
ATOM 3164 C C . TYR A 1 390 ? 0.200 12.786 -12.125 1.00 88.00 390 TYR A C 1
ATOM 3166 O O . TYR A 1 390 ? 0.211 12.274 -13.250 1.00 88.00 390 TYR A O 1
ATOM 3174 N N . GLY A 1 391 ? 1.024 13.773 -11.778 1.00 85.44 391 GLY A N 1
ATOM 3175 C CA . GLY A 1 391 ? 2.050 14.309 -12.665 1.00 85.44 391 GLY A CA 1
ATOM 3176 C C . GLY A 1 391 ? 3.378 14.502 -11.953 1.00 85.44 391 GLY A C 1
ATOM 3177 O O . GLY A 1 391 ? 3.424 15.048 -10.856 1.00 85.44 391 GLY A O 1
ATOM 3178 N N . PHE A 1 392 ? 4.461 14.078 -12.595 1.00 89.25 392 PHE A N 1
ATOM 3179 C CA . PHE A 1 392 ? 5.823 14.395 -12.163 1.00 89.25 392 PHE A CA 1
ATOM 3180 C C . PHE A 1 392 ? 6.253 15.792 -12.622 1.00 89.25 392 PHE A C 1
ATOM 3182 O O . PHE A 1 392 ? 5.788 16.278 -13.655 1.00 89.25 392 PHE A O 1
ATOM 3189 N N . ASN A 1 393 ? 7.167 16.426 -11.881 1.00 88.31 393 ASN A N 1
ATOM 3190 C CA . ASN A 1 393 ? 7.747 17.714 -12.268 1.00 88.31 393 ASN A CA 1
ATOM 3191 C C . ASN A 1 393 ? 8.580 17.583 -13.545 1.00 88.31 393 ASN A C 1
ATOM 3193 O O . ASN A 1 393 ? 8.472 18.407 -14.455 1.00 88.31 393 ASN A O 1
ATOM 3197 N N . ASP A 1 394 ? 9.388 16.526 -13.646 1.00 84.50 394 ASP A N 1
ATOM 3198 C CA . ASP A 1 394 ? 10.017 16.148 -14.905 1.00 84.50 394 ASP A CA 1
ATOM 3199 C C . ASP A 1 394 ? 9.032 15.348 -15.775 1.00 84.50 394 ASP A C 1
ATOM 3201 O O . ASP A 1 394 ? 8.865 14.131 -15.644 1.00 84.50 394 ASP A O 1
ATOM 3205 N N . ALA A 1 395 ? 8.409 16.050 -16.724 1.00 78.31 395 ALA A N 1
ATOM 3206 C CA . ALA A 1 395 ? 7.442 15.488 -17.663 1.00 78.31 395 ALA A CA 1
ATOM 3207 C C . ALA A 1 395 ? 7.986 14.315 -18.504 1.00 78.31 395 ALA A C 1
ATOM 3209 O O . ALA A 1 395 ? 7.195 13.551 -19.064 1.00 78.31 395 ALA A O 1
ATOM 3210 N N . SER A 1 396 ? 9.312 14.132 -18.601 1.00 78.38 396 SER A N 1
ATOM 3211 C CA . SER A 1 396 ? 9.879 12.964 -19.277 1.00 78.38 396 SER A CA 1
ATOM 3212 C C . SER A 1 396 ? 9.484 11.664 -18.573 1.00 78.38 396 SER A C 1
ATOM 3214 O O . SER A 1 396 ? 9.158 10.694 -19.258 1.00 78.38 396 SER A O 1
ATOM 3216 N N . PHE A 1 397 ? 9.398 11.655 -17.236 1.00 83.12 397 PHE A N 1
ATOM 3217 C CA . PHE A 1 397 ? 9.004 10.476 -16.463 1.00 83.12 397 PHE A CA 1
ATOM 3218 C C . PHE A 1 397 ? 7.562 10.061 -16.731 1.00 83.12 397 PHE A C 1
ATOM 3220 O O . PHE A 1 397 ? 7.303 8.863 -16.807 1.00 83.12 397 PHE A O 1
ATOM 3227 N N . GLN A 1 398 ? 6.645 11.004 -16.972 1.00 81.81 398 GLN A N 1
ATOM 3228 C CA . GLN A 1 398 ? 5.234 10.696 -17.249 1.00 81.81 398 GLN A CA 1
ATOM 3229 C C . GLN A 1 398 ? 5.058 9.809 -18.492 1.00 81.81 398 GLN A C 1
ATOM 3231 O O . GLN A 1 398 ? 4.108 9.035 -18.591 1.00 81.81 398 GLN A O 1
ATOM 3236 N N . LYS A 1 399 ? 5.996 9.890 -19.448 1.00 78.69 399 LYS A N 1
ATOM 3237 C CA . LYS A 1 399 ? 5.997 9.036 -20.641 1.00 78.69 399 LYS A CA 1
ATOM 3238 C C . LYS A 1 399 ? 6.305 7.575 -20.286 1.00 78.69 399 LYS A C 1
ATOM 3240 O O . LYS A 1 399 ? 5.747 6.677 -20.908 1.00 78.69 399 LYS A O 1
ATOM 3245 N N . PHE A 1 400 ? 7.206 7.329 -19.332 1.00 81.69 400 PHE A N 1
ATOM 3246 C CA . PHE A 1 400 ? 7.755 5.995 -19.040 1.00 81.69 400 PHE A CA 1
ATOM 3247 C C . PHE A 1 400 ? 7.132 5.328 -17.811 1.00 81.69 400 PHE A C 1
ATOM 3249 O O . PHE A 1 400 ? 7.017 4.105 -17.768 1.00 81.69 400 PHE A O 1
ATOM 3256 N N . ILE A 1 401 ? 6.731 6.124 -16.825 1.00 87.88 401 ILE A N 1
ATOM 3257 C CA . ILE A 1 401 ? 6.140 5.677 -15.570 1.00 87.88 401 ILE A CA 1
ATOM 3258 C C . ILE A 1 401 ? 4.639 5.909 -15.664 1.00 87.88 401 ILE A C 1
ATOM 3260 O O . ILE A 1 401 ? 4.151 7.031 -15.546 1.00 87.88 401 ILE A O 1
ATOM 3264 N N . THR A 1 402 ? 3.919 4.825 -15.919 1.00 88.25 402 THR A N 1
ATOM 3265 C CA . THR A 1 402 ? 2.476 4.823 -16.180 1.00 88.25 402 THR A CA 1
ATOM 3266 C C . THR A 1 402 ? 1.735 4.110 -15.046 1.00 88.25 402 THR A C 1
ATOM 3268 O O . THR A 1 402 ? 2.361 3.385 -14.269 1.00 88.25 402 THR A O 1
ATOM 3271 N N . PRO A 1 403 ? 0.394 4.171 -14.987 1.00 92.00 403 PRO A N 1
ATOM 3272 C CA . PRO A 1 403 ? -0.386 3.403 -14.010 1.00 92.00 403 PRO A CA 1
ATOM 3273 C C . PRO A 1 403 ? -0.082 1.891 -13.968 1.00 92.00 403 PRO A C 1
ATOM 3275 O O . PRO A 1 403 ? -0.256 1.233 -12.936 1.00 92.00 403 PRO A O 1
ATOM 3278 N N . LYS A 1 404 ? 0.387 1.320 -15.090 1.00 90.44 404 LYS A N 1
ATOM 3279 C CA . LYS A 1 404 ? 0.784 -0.095 -15.200 1.00 90.44 404 LYS A CA 1
ATOM 3280 C C . LYS A 1 404 ? 2.148 -0.394 -14.579 1.00 90.44 404 LYS A C 1
ATOM 3282 O O . LYS A 1 404 ? 2.392 -1.536 -14.217 1.00 90.44 404 LYS A O 1
ATOM 3287 N N . THR A 1 405 ? 3.008 0.615 -14.463 1.00 92.62 405 THR A N 1
ATOM 3288 C CA . THR A 1 405 ? 4.343 0.505 -13.866 1.00 92.62 405 THR A CA 1
ATOM 3289 C C . THR A 1 405 ? 4.246 0.237 -12.361 1.00 92.62 405 THR A C 1
ATOM 3291 O O . THR A 1 405 ? 5.079 -0.475 -11.807 1.00 92.62 405 THR A O 1
ATOM 3294 N N . PHE A 1 406 ? 3.217 0.767 -11.691 1.00 96.75 406 PHE A N 1
ATOM 3295 C CA . PHE A 1 406 ? 3.015 0.564 -10.257 1.00 96.75 406 PHE A CA 1
ATOM 3296 C C . PHE A 1 406 ? 2.403 -0.799 -9.952 1.00 96.75 406 PHE A C 1
ATOM 3298 O O . PHE A 1 406 ? 1.428 -1.199 -10.581 1.00 96.75 406 PHE A O 1
ATOM 3305 N N . LEU A 1 407 ? 2.894 -1.481 -8.929 1.00 97.19 407 LEU A N 1
ATOM 3306 C CA . LEU A 1 407 ? 2.254 -2.641 -8.314 1.00 97.19 407 LEU A CA 1
ATOM 3307 C C . LEU A 1 407 ? 2.285 -2.460 -6.801 1.00 97.19 407 LEU A C 1
ATOM 3309 O O . LEU A 1 407 ? 3.249 -1.924 -6.262 1.00 97.19 407 LEU A O 1
ATOM 3313 N N . PHE A 1 408 ? 1.251 -2.915 -6.103 1.00 98.25 408 PHE A N 1
ATOM 3314 C CA . PHE A 1 408 ? 1.237 -2.866 -4.641 1.00 98.25 408 PHE A CA 1
ATOM 3315 C C . PHE A 1 408 ? 1.680 -4.218 -4.084 1.00 98.25 408 PHE A C 1
ATOM 3317 O O . PHE A 1 408 ? 0.992 -5.226 -4.262 1.00 98.25 408 PHE A O 1
ATOM 3324 N N . SER A 1 409 ? 2.852 -4.255 -3.456 1.00 96.81 409 SER A N 1
ATOM 3325 C CA . SER A 1 409 ? 3.416 -5.473 -2.863 1.00 96.81 409 SER A CA 1
ATOM 3326 C C . SER A 1 409 ? 2.791 -5.759 -1.505 1.00 96.81 409 SER A C 1
ATOM 3328 O O . SER A 1 409 ? 2.407 -6.889 -1.219 1.00 96.81 409 SER A O 1
ATOM 3330 N N . PHE A 1 410 ? 2.595 -4.732 -0.689 1.00 98.69 410 PHE A N 1
ATOM 3331 C CA . PHE A 1 410 ? 1.886 -4.863 0.572 1.00 98.69 410 PHE A CA 1
ATOM 3332 C C . PHE A 1 410 ? 1.086 -3.600 0.852 1.00 98.69 410 PHE A C 1
ATOM 3334 O O . PHE A 1 410 ? 1.539 -2.502 0.549 1.00 98.69 410 PHE A O 1
ATOM 3341 N N . VAL A 1 411 ? -0.105 -3.744 1.423 1.00 98.81 411 VAL A N 1
ATOM 3342 C CA . VAL A 1 411 ? -0.894 -2.610 1.904 1.00 98.81 411 VAL A CA 1
ATOM 3343 C C . VAL A 1 411 ? -1.368 -2.916 3.322 1.00 98.81 411 VAL A C 1
ATOM 3345 O O . VAL A 1 411 ? -2.215 -3.785 3.509 1.00 98.81 411 VAL A O 1
ATOM 3348 N N . GLY A 1 412 ? -0.805 -2.236 4.320 1.00 98.69 412 GLY A N 1
ATOM 3349 C CA . GLY A 1 412 ? -1.132 -2.404 5.738 1.00 98.69 412 GLY A CA 1
ATOM 3350 C C . GLY A 1 412 ? -1.917 -1.214 6.278 1.00 98.69 412 GLY A C 1
ATOM 3351 O O . GLY A 1 412 ? -1.366 -0.132 6.460 1.00 98.69 412 GLY A O 1
ATOM 3352 N N . LEU A 1 413 ? -3.202 -1.402 6.548 1.00 98.62 413 LEU A N 1
ATOM 3353 C CA . LEU A 1 413 ? -4.102 -0.343 6.996 1.00 98.62 413 LEU A CA 1
ATOM 3354 C C . LEU A 1 413 ? -4.522 -0.568 8.449 1.00 98.62 413 LEU A C 1
ATOM 3356 O O . LEU A 1 413 ? -4.842 -1.693 8.836 1.00 98.62 413 LEU A O 1
ATOM 3360 N N . PHE A 1 414 ? -4.591 0.510 9.221 1.00 97.56 414 PHE A N 1
ATOM 3361 C CA . PHE A 1 414 ? -5.136 0.536 10.573 1.00 97.56 414 PHE A CA 1
ATOM 3362 C C . PHE A 1 414 ? -6.361 1.455 10.596 1.00 97.56 414 PHE A C 1
ATOM 3364 O O . PHE A 1 414 ? -6.265 2.643 10.306 1.00 97.56 414 PHE A O 1
ATOM 3371 N N . ASP A 1 415 ? -7.508 0.870 10.905 1.00 94.25 415 ASP A N 1
ATOM 3372 C CA . ASP A 1 415 ? -8.807 1.475 11.179 1.00 94.25 415 ASP A CA 1
ATOM 3373 C C . ASP A 1 415 ? -9.145 2.693 10.299 1.00 94.25 415 ASP A C 1
ATOM 3375 O O . ASP A 1 415 ? -9.156 3.833 10.751 1.00 94.25 415 ASP A O 1
ATOM 3379 N N . SER A 1 416 ? -9.383 2.449 9.008 1.00 91.19 416 SER A N 1
ATOM 3380 C CA . SER A 1 416 ? -9.672 3.490 8.013 1.00 91.19 416 SER A CA 1
ATOM 3381 C C . SER A 1 416 ? -10.947 4.255 8.362 1.00 91.19 416 SER A C 1
ATOM 3383 O O . SER A 1 416 ? -12.020 3.655 8.411 1.00 91.19 416 SER A O 1
ATOM 3385 N N . VAL A 1 417 ? -10.850 5.579 8.492 1.00 83.25 417 VAL A N 1
ATOM 3386 C CA . VAL A 1 417 ? -11.997 6.466 8.746 1.00 83.25 417 VAL A CA 1
ATOM 3387 C C . VAL A 1 417 ? -12.128 7.471 7.601 1.00 83.25 417 VAL A C 1
ATOM 3389 O O . VAL A 1 417 ? -11.153 8.128 7.223 1.00 83.25 417 VAL A O 1
ATOM 3392 N N . GLY A 1 418 ? -13.327 7.544 7.018 1.00 64.75 418 GLY A N 1
ATOM 3393 C CA . GLY A 1 418 ? -13.705 8.504 5.976 1.00 64.75 418 GLY A CA 1
ATOM 3394 C C . GLY A 1 418 ? -14.638 9.544 6.580 1.00 64.75 418 GLY A C 1
ATOM 3395 O O . GLY A 1 418 ? -15.709 9.172 7.047 1.00 64.75 418 GLY A O 1
ATOM 3396 N N . SER A 1 419 ? -14.167 10.790 6.640 1.00 56.44 419 SER A N 1
ATOM 3397 C CA . SER A 1 419 ? -14.895 11.973 7.122 1.00 56.44 419 SER A CA 1
ATOM 3398 C C . SER A 1 419 ? -14.301 13.233 6.463 1.00 56.44 419 SER A C 1
ATOM 3400 O O . SER A 1 419 ? -13.906 14.181 7.149 1.00 56.44 419 SER A O 1
ATOM 3402 N N . TYR A 1 420 ? -14.096 13.210 5.143 1.00 52.88 420 TYR A N 1
ATOM 3403 C CA . TYR A 1 420 ? -13.636 14.364 4.362 1.00 52.88 420 TYR A CA 1
ATOM 3404 C C . TYR A 1 420 ? -14.836 15.278 4.079 1.00 52.88 420 TYR A C 1
ATOM 3406 O O . TYR A 1 420 ? -15.533 15.087 3.089 1.00 52.88 420 TYR A O 1
ATOM 3414 N N . GLY A 1 421 ? -15.106 16.241 4.967 1.00 49.94 421 GLY A N 1
ATOM 3415 C CA . GLY A 1 421 ? -16.275 17.121 4.861 1.00 49.94 421 GLY A CA 1
ATOM 3416 C C . GLY A 1 421 ? -17.040 17.209 6.178 1.00 49.94 421 GLY A C 1
ATOM 3417 O O . GLY A 1 421 ? -16.531 17.760 7.152 1.00 49.94 421 GLY A O 1
ATOM 3418 N N . LEU A 1 422 ? -18.271 16.697 6.214 1.00 37.94 422 LEU A N 1
ATOM 3419 C CA . LEU A 1 422 ? -19.001 16.468 7.461 1.00 37.94 422 LEU A CA 1
ATOM 3420 C C . LEU A 1 422 ? -18.717 15.036 7.922 1.00 37.94 422 LEU A C 1
ATOM 3422 O O . LEU A 1 422 ? -18.751 14.094 7.141 1.00 37.94 422 LEU A O 1
ATOM 3426 N N . ALA A 1 423 ? -18.380 14.855 9.195 1.00 43.78 423 ALA A N 1
ATOM 3427 C CA . ALA A 1 423 ? -18.111 13.518 9.699 1.00 43.78 423 ALA A CA 1
ATOM 3428 C C . ALA A 1 423 ? -19.415 12.712 9.843 1.00 43.78 423 ALA A C 1
ATOM 3430 O O . ALA A 1 423 ? -20.407 13.224 10.361 1.00 43.78 423 ALA 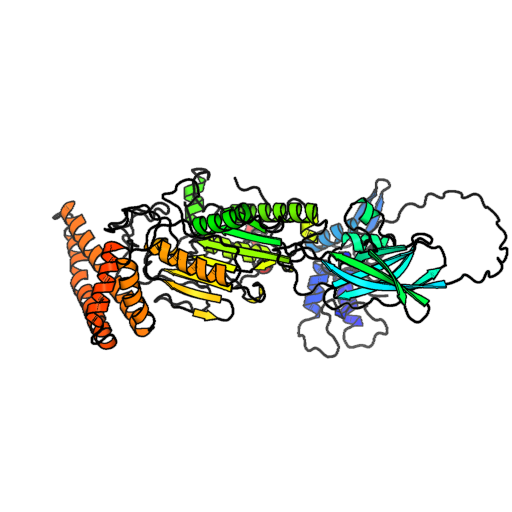A O 1
ATOM 3431 N N . GLY A 1 424 ? -19.387 11.443 9.427 1.00 44.56 424 GLY A N 1
ATOM 3432 C CA . GLY A 1 424 ? -20.478 10.483 9.638 1.00 44.56 424 GLY A CA 1
ATOM 3433 C C . GLY A 1 424 ? -21.602 10.460 8.591 1.00 44.56 424 GLY A C 1
ATOM 3434 O O . GLY A 1 424 ? -22.614 9.795 8.807 1.00 44.56 424 GLY A O 1
ATOM 3435 N N . ASP A 1 425 ? -21.456 11.147 7.452 1.00 49.38 425 ASP A N 1
ATOM 3436 C CA . ASP A 1 425 ? -22.449 11.131 6.360 1.00 49.38 425 ASP A CA 1
ATOM 3437 C C . ASP A 1 425 ? -22.047 10.266 5.146 1.00 49.38 425 ASP A C 1
ATOM 3439 O O . ASP A 1 425 ? -22.882 9.998 4.278 1.00 49.38 425 ASP A O 1
ATOM 3443 N N . ASN A 1 426 ? -20.800 9.770 5.121 1.00 51.28 426 ASN A N 1
ATOM 3444 C CA . ASN A 1 426 ? -20.203 9.000 4.022 1.00 51.28 426 ASN A CA 1
ATOM 3445 C C . ASN A 1 426 ? -20.170 9.761 2.676 1.00 51.28 426 ASN A C 1
ATOM 3447 O O . ASN A 1 426 ? -20.091 9.136 1.611 1.00 51.28 426 ASN A O 1
ATOM 3451 N N . ASP A 1 427 ? -20.209 11.096 2.715 1.00 54.06 427 ASP A N 1
ATOM 3452 C CA . ASP A 1 427 ? -20.137 11.975 1.548 1.00 54.06 427 ASP A CA 1
ATOM 3453 C C . ASP A 1 427 ? -18.735 12.593 1.394 1.00 54.06 427 ASP A C 1
ATOM 3455 O O . ASP A 1 427 ? -18.526 13.801 1.474 1.00 54.06 427 ASP A O 1
ATOM 3459 N N . ASP A 1 428 ? -17.724 11.738 1.183 1.00 59.66 428 ASP A N 1
ATOM 3460 C CA . ASP A 1 428 ? -16.333 12.180 0.995 1.00 59.66 428 ASP A CA 1
ATOM 3461 C C . ASP A 1 428 ? -16.079 12.651 -0.454 1.00 59.66 428 ASP A C 1
ATOM 3463 O O . ASP A 1 428 ? -15.416 11.953 -1.238 1.00 59.66 428 ASP A O 1
ATOM 3467 N N . HIS A 1 429 ? -16.657 13.786 -0.851 1.00 61.88 429 HIS A N 1
ATOM 3468 C CA . HIS A 1 429 ? -16.459 14.365 -2.186 1.00 61.88 429 HIS A CA 1
ATOM 3469 C C . HIS A 1 429 ? -14.973 14.511 -2.537 1.00 61.88 429 HIS A C 1
ATOM 3471 O O . HIS A 1 429 ? -14.168 14.974 -1.733 1.00 61.88 429 HIS A O 1
ATOM 3477 N N . GLY A 1 430 ? -14.610 14.090 -3.748 1.00 66.50 430 GLY A N 1
ATOM 3478 C CA . GLY A 1 430 ? -13.234 14.169 -4.256 1.00 66.50 430 GLY A CA 1
ATOM 3479 C C . GLY A 1 430 ? -12.266 13.107 -3.740 1.00 66.50 430 GLY A C 1
ATOM 3480 O O . GLY A 1 430 ? -11.105 13.085 -4.139 1.00 66.50 430 GLY A O 1
ATOM 3481 N N . TYR A 1 431 ? -12.735 12.159 -2.922 1.00 77.50 431 TYR A N 1
ATOM 3482 C CA . TYR A 1 431 ? -11.922 11.043 -2.440 1.00 77.50 431 TYR A CA 1
ATOM 3483 C C . TYR A 1 431 ? -12.506 9.687 -2.825 1.00 77.50 431 TYR A C 1
ATOM 3485 O O . TYR A 1 431 ? -13.717 9.476 -2.844 1.00 77.50 431 TYR A O 1
ATOM 3493 N N . ASN A 1 432 ? -11.637 8.717 -3.102 1.00 84.81 432 ASN A N 1
ATOM 3494 C CA . ASN A 1 432 ? -12.031 7.341 -3.399 1.00 84.81 432 ASN A CA 1
ATOM 3495 C C . ASN A 1 432 ? -11.161 6.368 -2.606 1.00 84.81 432 ASN A C 1
ATOM 3497 O O . ASN A 1 432 ? -9.934 6.401 -2.696 1.00 84.81 432 ASN A O 1
ATOM 3501 N N . PHE A 1 433 ? -11.818 5.495 -1.844 1.00 88.50 433 PHE A N 1
ATOM 3502 C CA . PHE A 1 433 ? -11.176 4.522 -0.964 1.00 88.50 433 PHE A CA 1
ATOM 3503 C C . PHE A 1 433 ? -11.308 3.087 -1.481 1.00 88.50 433 PHE A C 1
ATOM 3505 O O . PHE A 1 433 ? -10.830 2.149 -0.842 1.00 88.50 433 PHE A O 1
ATOM 3512 N N . HIS A 1 434 ? -11.961 2.863 -2.617 1.00 90.69 434 HIS A N 1
ATOM 3513 C CA . HIS A 1 434 ? -12.050 1.532 -3.194 1.00 90.69 434 HIS A CA 1
ATOM 3514 C C . HIS A 1 434 ? -10.677 1.072 -3.696 1.00 90.69 434 HIS A C 1
ATOM 3516 O O . HIS A 1 434 ? -10.011 1.796 -4.430 1.00 90.69 434 HIS A O 1
ATOM 3522 N N . VAL A 1 435 ? -10.267 -0.147 -3.346 1.00 92.31 435 VAL A N 1
ATOM 3523 C CA . VAL A 1 435 ? -9.013 -0.743 -3.823 1.00 92.31 435 VAL A CA 1
ATOM 3524 C C . VAL A 1 435 ? -9.320 -2.038 -4.558 1.00 92.31 435 VAL A C 1
ATOM 3526 O O . VAL A 1 435 ? -10.017 -2.905 -4.030 1.00 92.31 435 VAL A O 1
ATOM 3529 N N . GLN A 1 436 ? -8.783 -2.178 -5.770 1.00 91.25 436 GLN A N 1
ATOM 3530 C CA . GLN A 1 436 ? -8.967 -3.383 -6.573 1.00 91.25 436 GLN A CA 1
ATOM 3531 C C . GLN A 1 436 ? -7.845 -4.391 -6.322 1.00 91.25 436 GLN A C 1
ATOM 3533 O O . GLN A 1 436 ? -6.663 -4.054 -6.326 1.00 91.25 436 GLN A O 1
ATOM 3538 N N . GLU A 1 437 ? -8.215 -5.662 -6.187 1.00 92.12 437 GLU A N 1
ATOM 3539 C CA . GLU A 1 437 ? -7.267 -6.767 -6.014 1.00 92.12 437 GLU A CA 1
ATOM 3540 C C . GLU A 1 437 ? -6.264 -6.890 -7.177 1.00 92.12 437 GLU A C 1
ATOM 3542 O O . GLU A 1 437 ? -5.107 -7.246 -6.959 1.00 92.12 437 GLU A O 1
ATOM 3547 N N . SER A 1 438 ? -6.680 -6.553 -8.403 1.00 93.69 438 SER A N 1
ATOM 3548 C CA . SER A 1 438 ? -5.840 -6.610 -9.611 1.00 93.69 438 SER A CA 1
ATOM 3549 C C . SER A 1 438 ? -4.655 -5.642 -9.593 1.00 93.69 438 SER A C 1
ATOM 3551 O O . SER A 1 438 ? -3.747 -5.770 -10.409 1.00 93.69 438 SER A O 1
ATOM 3553 N N . TRP A 1 439 ? -4.650 -4.666 -8.684 1.00 95.62 439 TRP A N 1
ATOM 3554 C CA . TRP A 1 439 ? -3.558 -3.707 -8.541 1.00 95.62 439 TRP A CA 1
ATOM 3555 C C . TRP A 1 439 ? -2.390 -4.256 -7.716 1.00 95.62 439 TRP A C 1
ATOM 3557 O O . TRP A 1 439 ? -1.291 -3.696 -7.751 1.00 95.62 439 TRP A O 1
ATOM 3567 N N . MET A 1 440 ? -2.630 -5.335 -6.972 1.00 96.44 440 MET A N 1
ATOM 3568 C CA . MET A 1 440 ? -1.633 -5.986 -6.136 1.00 96.44 440 MET A CA 1
ATOM 3569 C C . MET A 1 440 ? -0.660 -6.797 -6.996 1.00 96.44 440 MET A C 1
ATOM 3571 O O . MET A 1 440 ? -1.080 -7.491 -7.925 1.00 96.44 440 MET A O 1
ATOM 3575 N N . ALA A 1 441 ? 0.624 -6.794 -6.632 1.00 94.31 441 ALA A N 1
ATOM 3576 C CA . ALA A 1 441 ? 1.616 -7.714 -7.192 1.00 94.31 441 ALA A CA 1
ATOM 3577 C C . ALA A 1 441 ? 1.163 -9.178 -7.020 1.00 94.31 441 ALA A C 1
ATOM 3579 O O . ALA A 1 441 ? 0.312 -9.465 -6.177 1.00 94.31 441 ALA A O 1
ATOM 3580 N N . ASP A 1 442 ? 1.716 -10.130 -7.779 1.00 89.88 442 ASP A N 1
ATOM 3581 C CA . ASP A 1 442 ? 1.285 -11.544 -7.757 1.00 89.88 442 ASP A CA 1
ATOM 3582 C C . ASP A 1 442 ? 1.173 -12.135 -6.345 1.00 89.88 442 ASP A C 1
ATOM 3584 O O . ASP A 1 442 ? 0.146 -12.720 -6.012 1.00 89.88 442 ASP A O 1
ATOM 3588 N N . ASN A 1 443 ? 2.190 -11.903 -5.512 1.00 88.56 443 ASN A N 1
ATOM 3589 C CA . ASN A 1 443 ? 2.244 -12.341 -4.113 1.00 88.56 443 ASN A CA 1
ATOM 3590 C C . ASN A 1 443 ? 1.841 -11.229 -3.131 1.00 88.56 443 ASN A C 1
ATOM 3592 O O . ASN A 1 443 ? 2.119 -11.326 -1.940 1.00 88.56 443 ASN A O 1
ATOM 3596 N N . GLY A 1 444 ? 1.254 -10.146 -3.637 1.00 94.81 444 GLY A N 1
ATOM 3597 C CA . GLY A 1 444 ? 0.924 -8.984 -2.838 1.00 94.81 444 GLY A CA 1
ATOM 3598 C C . GLY A 1 444 ? -0.285 -9.211 -1.941 1.00 94.81 444 GLY A C 1
ATOM 3599 O O . GLY A 1 444 ? -1.153 -10.034 -2.240 1.00 94.81 444 GLY A O 1
ATOM 3600 N N . LYS A 1 445 ? -0.355 -8.460 -0.841 1.00 97.44 445 LYS A N 1
ATOM 3601 C CA . LYS A 1 445 ? -1.426 -8.596 0.154 1.00 97.44 445 LYS A CA 1
ATOM 3602 C C . LYS A 1 445 ? -1.888 -7.250 0.690 1.00 97.44 445 LYS A C 1
ATOM 3604 O O . LYS A 1 445 ? -1.067 -6.381 0.956 1.00 97.44 445 LYS A O 1
ATOM 3609 N N . LEU A 1 446 ? -3.197 -7.095 0.864 1.00 98.31 446 LEU A N 1
ATOM 3610 C CA . LEU A 1 446 ? -3.794 -5.955 1.548 1.00 98.31 446 LEU A CA 1
ATOM 3611 C C . LEU A 1 446 ? -4.424 -6.446 2.849 1.00 98.31 446 LEU A C 1
ATOM 3613 O O . LEU A 1 446 ? -5.293 -7.317 2.829 1.00 98.31 446 LEU A O 1
ATOM 3617 N N . VAL A 1 447 ? -3.983 -5.893 3.974 1.00 98.44 447 VAL A N 1
ATOM 3618 C CA . VAL A 1 447 ? -4.485 -6.211 5.310 1.00 98.44 447 VAL A CA 1
ATOM 3619 C C . VAL A 1 447 ? -4.968 -4.941 5.991 1.00 98.44 447 VAL A C 1
ATOM 3621 O O . VAL A 1 447 ? -4.213 -3.989 6.138 1.00 98.44 447 VAL A O 1
ATOM 3624 N N . HIS A 1 448 ? -6.223 -4.943 6.427 1.00 98.06 448 HIS A N 1
ATOM 3625 C CA . HIS A 1 448 ? -6.858 -3.854 7.153 1.00 98.06 448 HIS A CA 1
ATOM 3626 C C . HIS A 1 448 ? -7.243 -4.322 8.554 1.00 98.06 448 HIS A C 1
ATOM 3628 O O . HIS A 1 448 ? -8.101 -5.186 8.711 1.00 98.06 448 HIS A O 1
ATOM 3634 N N . PHE A 1 449 ? -6.592 -3.782 9.576 1.00 97.88 449 PHE A N 1
ATOM 3635 C CA . PHE A 1 449 ? -7.000 -3.983 10.962 1.00 97.88 449 PHE A CA 1
ATOM 3636 C C . PHE A 1 449 ? -8.064 -2.971 11.339 1.00 97.88 449 PHE A C 1
ATOM 3638 O O . PHE A 1 449 ? -7.905 -1.802 11.023 1.00 97.88 449 PHE A O 1
ATOM 3645 N N . VAL A 1 450 ? -9.131 -3.407 12.002 1.00 93.81 450 VAL A N 1
ATOM 3646 C CA . VAL A 1 450 ? -10.271 -2.547 12.354 1.00 93.81 450 VAL A CA 1
ATOM 3647 C C . VAL A 1 450 ? -10.604 -2.674 13.836 1.00 93.81 450 VAL A C 1
ATOM 3649 O O . VAL A 1 450 ? -10.537 -3.769 14.395 1.00 93.81 450 VAL A O 1
ATOM 3652 N N . ALA A 1 451 ? -10.949 -1.563 14.479 1.00 91.44 451 ALA A N 1
ATOM 3653 C CA . ALA A 1 451 ? -11.247 -1.503 15.907 1.00 91.44 451 ALA A CA 1
ATOM 3654 C C . ALA A 1 451 ? -12.667 -2.012 16.203 1.00 91.44 451 ALA A C 1
ATOM 3656 O O . ALA A 1 451 ? -13.643 -1.526 15.619 1.00 91.44 451 ALA A O 1
ATOM 3657 N N . MET A 1 452 ? -12.793 -2.985 17.115 1.00 88.62 452 MET A N 1
ATOM 3658 C CA . MET A 1 452 ? -14.094 -3.503 17.567 1.00 88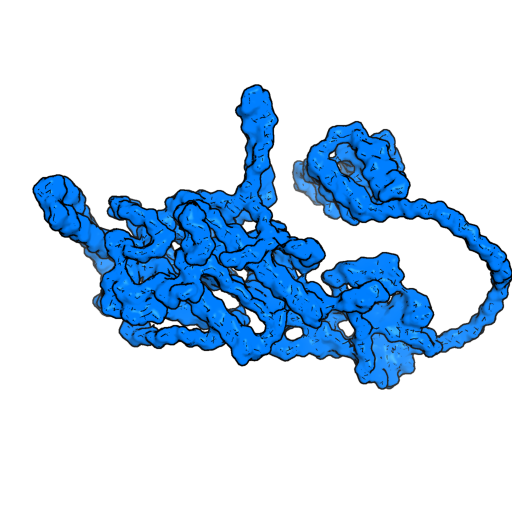.62 452 MET A CA 1
ATOM 3659 C C . MET A 1 452 ? -14.750 -2.637 18.640 1.00 88.62 452 MET A C 1
ATOM 3661 O O . MET A 1 452 ? -15.968 -2.709 18.797 1.00 88.62 452 MET A O 1
ATOM 3665 N N . ASN A 1 453 ? -13.963 -1.852 19.378 1.00 85.94 453 ASN A N 1
ATOM 3666 C CA . ASN A 1 453 ? -14.430 -1.068 20.516 1.00 85.94 453 ASN A CA 1
ATOM 3667 C C . ASN A 1 453 ? -14.328 0.444 20.254 1.00 85.94 453 ASN A C 1
ATOM 3669 O O . ASN A 1 453 ? -14.021 1.211 21.154 1.00 85.94 453 ASN A O 1
ATOM 3673 N N . GLU A 1 454 ? -14.574 0.867 19.010 1.00 82.50 454 GLU A N 1
ATOM 3674 C CA . GLU A 1 454 ? -14.710 2.275 18.628 1.00 82.50 454 GLU A CA 1
ATOM 3675 C C . GLU A 1 454 ? -16.191 2.612 18.434 1.00 82.50 454 GLU A C 1
ATOM 3677 O O . GLU A 1 454 ? -16.864 1.981 17.618 1.00 82.50 454 GLU A O 1
ATOM 3682 N N . TYR A 1 455 ? -16.695 3.590 19.183 1.00 75.56 455 TYR A N 1
ATOM 3683 C CA . TYR A 1 455 ? -18.126 3.911 19.230 1.00 75.56 455 TYR A CA 1
ATOM 3684 C C . TYR A 1 455 ? -18.436 5.395 18.994 1.00 75.56 455 TYR A C 1
ATOM 3686 O O . TYR A 1 455 ? -19.581 5.806 19.166 1.00 75.56 455 TYR A O 1
ATOM 3694 N N . ARG A 1 456 ? -17.448 6.226 18.633 1.00 74.44 456 ARG A N 1
ATOM 3695 C CA . ARG A 1 456 ? -17.693 7.646 18.337 1.00 74.44 456 ARG A CA 1
ATOM 3696 C C . ARG A 1 456 ? -18.457 7.796 17.032 1.00 74.44 456 ARG A C 1
ATOM 3698 O O . ARG A 1 456 ? -18.068 7.222 16.017 1.00 74.44 456 ARG A O 1
ATOM 3705 N N . ALA A 1 457 ? -19.458 8.675 17.042 1.00 62.72 457 ALA A N 1
ATOM 3706 C CA . ALA A 1 457 ? -20.315 8.970 15.891 1.00 62.72 457 ALA A CA 1
ATOM 3707 C C . ALA A 1 457 ? -19.555 9.458 14.639 1.00 62.72 457 ALA A C 1
ATOM 3709 O O . ALA A 1 457 ? -20.066 9.360 13.532 1.00 62.72 457 ALA A O 1
ATOM 3710 N N . TYR A 1 458 ? -18.334 9.974 14.801 1.00 67.62 458 TYR A N 1
ATOM 3711 C CA . TYR A 1 458 ? -17.530 10.566 13.724 1.00 67.62 458 TYR A CA 1
ATOM 3712 C C . TYR A 1 458 ? -16.351 9.694 13.264 1.00 67.62 458 TYR A C 1
ATOM 3714 O O . TYR A 1 458 ? -15.520 10.144 12.472 1.00 67.62 458 TYR A O 1
ATOM 3722 N N . PHE A 1 459 ? -16.267 8.456 13.765 1.00 75.06 459 PHE A N 1
ATOM 3723 C CA . PHE A 1 459 ? -15.195 7.494 13.483 1.00 75.06 459 PHE A CA 1
ATOM 3724 C C . PHE A 1 459 ? -15.704 6.292 12.681 1.00 75.06 459 PHE A C 1
ATOM 3726 O O . PHE A 1 459 ? -15.337 5.139 12.934 1.00 75.06 459 PHE A O 1
ATOM 3733 N N . ASP A 1 460 ? -16.554 6.553 11.695 1.00 78.25 460 ASP A N 1
ATOM 3734 C CA . ASP A 1 460 ? -17.146 5.499 10.885 1.00 78.25 460 ASP A CA 1
ATOM 3735 C C . ASP A 1 460 ? -16.099 4.739 10.070 1.00 78.25 460 ASP A C 1
ATOM 3737 O O . ASP A 1 460 ? -15.174 5.303 9.477 1.00 78.25 460 ASP A O 1
ATOM 3741 N N . LEU A 1 461 ? -16.237 3.414 10.076 1.00 86.12 461 LEU A N 1
ATOM 3742 C CA . LEU A 1 461 ? -15.278 2.515 9.459 1.00 86.12 461 LEU A CA 1
ATOM 3743 C C . LEU A 1 461 ? -15.487 2.479 7.946 1.00 86.12 461 LEU A C 1
ATOM 3745 O O . LEU A 1 461 ? -16.555 2.099 7.473 1.00 86.12 461 LEU A O 1
ATOM 3749 N N . GLN A 1 462 ? -14.432 2.739 7.181 1.00 88.25 462 GLN A N 1
ATOM 3750 C CA . GLN A 1 462 ? -14.407 2.497 5.740 1.00 88.25 462 GLN A CA 1
ATOM 3751 C C . GLN A 1 462 ? -13.938 1.063 5.469 1.00 88.25 462 GLN A C 1
ATOM 3753 O O . GLN A 1 462 ? -12.738 0.795 5.382 1.00 88.25 462 GLN A O 1
ATOM 3758 N N . THR A 1 463 ? -14.869 0.118 5.324 1.00 89.50 463 THR A N 1
ATOM 3759 C CA . THR A 1 463 ? -14.536 -1.290 5.048 1.00 89.50 463 THR A CA 1
ATOM 3760 C C . THR A 1 463 ? -13.981 -1.482 3.631 1.00 89.50 463 THR A C 1
ATOM 3762 O O . THR A 1 463 ? -14.204 -0.686 2.710 1.00 89.50 463 THR A O 1
ATOM 3765 N N . LEU A 1 464 ? -13.243 -2.573 3.436 1.00 90.19 464 LEU A N 1
ATOM 3766 C CA . LEU A 1 464 ? -12.818 -3.048 2.118 1.00 90.19 464 LEU A CA 1
ATOM 3767 C C . LEU A 1 464 ? -13.943 -3.730 1.326 1.00 90.19 464 LEU A C 1
ATOM 3769 O O . LEU A 1 464 ? -13.823 -3.909 0.111 1.00 90.19 464 LEU A O 1
ATOM 3773 N N . PHE A 1 465 ? -15.021 -4.161 1.987 1.00 87.62 465 PHE A N 1
ATOM 3774 C CA . PHE A 1 465 ? -15.993 -5.083 1.402 1.00 87.62 465 PHE A CA 1
ATOM 3775 C C . PHE A 1 465 ? -17.394 -4.484 1.279 1.00 87.62 465 PHE A C 1
ATOM 3777 O O . PHE A 1 465 ? -17.904 -3.863 2.196 1.00 87.62 465 PHE A O 1
ATOM 3784 N N . ARG A 1 466 ? -18.074 -4.774 0.161 1.00 75.81 466 ARG A N 1
ATOM 3785 C CA . ARG A 1 466 ? -19.393 -4.216 -0.208 1.00 75.81 466 ARG A CA 1
ATOM 3786 C C . ARG A 1 466 ? -20.539 -4.449 0.787 1.00 75.81 466 ARG A C 1
ATOM 3788 O O . ARG A 1 466 ? -21.582 -3.818 0.669 1.00 75.81 466 ARG A O 1
ATOM 3795 N N . GLU A 1 467 ? -20.378 -5.352 1.744 1.00 67.31 467 GLU A N 1
ATOM 3796 C CA . GLU A 1 467 ? -21.396 -5.591 2.768 1.00 67.31 467 GLU A CA 1
ATOM 3797 C C . GLU A 1 467 ? -21.373 -4.456 3.796 1.00 67.31 467 GLU A C 1
ATOM 3799 O O . GLU A 1 467 ? -20.719 -4.575 4.831 1.00 67.31 467 GLU A O 1
ATOM 3804 N N . GLN A 1 468 ? -22.104 -3.376 3.506 1.00 54.12 468 GLN A N 1
ATOM 3805 C CA . GLN A 1 468 ? -22.483 -2.389 4.513 1.00 54.12 468 GLN A CA 1
ATOM 3806 C C . GLN A 1 468 ? -23.253 -3.107 5.621 1.00 54.12 468 GLN A C 1
ATOM 3808 O O . GLN A 1 468 ? -24.219 -3.831 5.355 1.00 54.12 468 GLN A O 1
ATOM 3813 N N . ARG A 1 469 ? -22.797 -2.949 6.861 1.00 61.12 469 ARG A N 1
ATOM 3814 C CA . ARG A 1 469 ? -23.440 -3.536 8.034 1.00 61.12 469 ARG A CA 1
ATOM 3815 C C . ARG A 1 469 ? -23.477 -2.512 9.153 1.00 61.12 469 ARG A C 1
ATOM 3817 O O . ARG A 1 469 ? -22.447 -1.987 9.547 1.00 61.12 469 ARG A O 1
ATOM 3824 N N . SER A 1 470 ? -24.665 -2.270 9.682 1.00 52.59 470 SER A N 1
ATOM 3825 C CA . SER A 1 470 ? -24.883 -1.495 10.900 1.00 52.59 470 SER A CA 1
ATOM 3826 C C . SER A 1 470 ? -24.817 -2.428 12.114 1.00 52.59 470 SER A C 1
ATOM 3828 O O . SER A 1 470 ? -25.809 -2.596 12.807 1.00 52.59 470 SER A O 1
ATOM 3830 N N . ASP A 1 471 ? -23.734 -3.186 12.305 1.00 63.62 471 ASP A N 1
ATOM 3831 C CA . ASP A 1 471 ? -23.640 -4.039 13.496 1.00 63.62 471 ASP A CA 1
ATOM 3832 C C . ASP A 1 471 ? -22.246 -4.062 14.123 1.00 63.62 471 ASP A C 1
ATOM 3834 O O . ASP A 1 471 ? -22.013 -3.369 15.110 1.00 63.62 471 ASP A O 1
ATOM 3838 N N . PHE A 1 472 ? -21.328 -4.872 13.599 1.00 66.62 472 PHE A N 1
ATOM 3839 C CA . PHE A 1 472 ? -20.009 -5.070 14.190 1.00 66.62 472 PHE A CA 1
ATOM 3840 C C . PHE A 1 472 ? -18.960 -5.508 13.152 1.00 66.62 472 PHE A C 1
ATOM 3842 O O . PHE A 1 472 ? -19.276 -6.262 12.217 1.00 66.62 472 PHE A O 1
ATOM 3849 N N . PRO A 1 473 ? -17.687 -5.105 13.331 1.00 73.75 473 PRO A N 1
ATOM 3850 C CA . PRO A 1 473 ? -16.602 -5.550 12.466 1.00 73.75 473 PRO A CA 1
ATOM 3851 C C . PRO A 1 473 ? -16.401 -7.075 12.514 1.00 73.75 473 PRO A C 1
ATOM 3853 O O . PRO A 1 473 ? -16.471 -7.709 13.571 1.00 73.75 473 PRO A O 1
ATOM 3856 N N . LEU A 1 474 ? -16.135 -7.683 11.355 1.00 76.31 474 LEU A N 1
ATOM 3857 C CA . LEU A 1 474 ? -15.828 -9.109 11.226 1.00 76.31 474 LEU A CA 1
ATOM 3858 C C . LEU A 1 474 ? -14.550 -9.327 10.442 1.00 76.31 474 LEU A C 1
ATOM 3860 O O . LEU A 1 474 ? -14.247 -8.577 9.518 1.00 76.31 474 LEU A O 1
ATOM 3864 N N . ASP A 1 475 ? -13.904 -10.449 10.740 1.00 88.75 475 ASP A N 1
ATOM 3865 C CA . ASP A 1 475 ? -12.796 -10.931 9.934 1.00 88.75 475 ASP A CA 1
ATOM 3866 C C . ASP A 1 475 ? -13.335 -11.367 8.570 1.00 88.75 475 ASP A C 1
ATOM 3868 O O . ASP A 1 475 ? -14.295 -12.141 8.473 1.00 88.75 475 ASP A O 1
ATOM 3872 N N . LYS A 1 476 ? -12.735 -10.850 7.502 1.00 89.81 476 LYS A N 1
ATOM 3873 C CA . LYS A 1 476 ? -13.134 -11.161 6.134 1.00 89.81 476 LYS A CA 1
ATOM 3874 C C . LYS A 1 476 ? -11.916 -11.224 5.239 1.00 89.81 476 LYS A C 1
ATOM 3876 O O . LYS A 1 476 ? -11.137 -10.283 5.172 1.00 89.81 476 LYS A O 1
ATOM 3881 N N . THR A 1 477 ? -11.792 -12.317 4.498 1.00 92.00 477 THR A N 1
ATOM 3882 C CA . THR A 1 477 ? -10.731 -12.496 3.508 1.00 92.00 477 THR A CA 1
ATOM 3883 C C . THR A 1 477 ? -11.338 -12.880 2.172 1.00 92.00 477 THR A C 1
ATOM 3885 O O . THR A 1 477 ? -12.173 -13.781 2.094 1.00 92.00 477 THR A O 1
ATOM 3888 N N . LYS A 1 478 ? -10.915 -12.195 1.112 1.00 91.69 478 LYS A N 1
ATOM 3889 C CA . LYS A 1 478 ? -11.247 -12.532 -0.270 1.00 91.69 478 LYS A CA 1
ATOM 3890 C C . LYS A 1 478 ? -10.015 -12.294 -1.131 1.00 91.69 478 LYS A C 1
ATOM 3892 O O . LYS A 1 478 ? -9.590 -11.152 -1.291 1.00 91.69 478 LYS A O 1
ATOM 3897 N N . GLY A 1 479 ? -9.468 -13.379 -1.673 1.00 93.81 479 GLY A N 1
ATOM 3898 C CA . GLY A 1 479 ? -8.242 -13.315 -2.460 1.00 93.81 479 GLY A CA 1
ATOM 3899 C C . GLY A 1 479 ? -7.106 -12.685 -1.650 1.00 93.81 479 GLY A C 1
ATOM 3900 O O . GLY A 1 479 ? -6.823 -13.132 -0.538 1.00 93.81 479 GLY A O 1
ATOM 3901 N N . LYS A 1 480 ? -6.492 -11.628 -2.180 1.00 96.06 480 LYS A N 1
ATOM 3902 C CA . LYS A 1 480 ? -5.386 -10.892 -1.535 1.00 96.06 480 LYS A CA 1
ATOM 3903 C C . LYS A 1 480 ? -5.819 -9.886 -0.460 1.00 96.06 480 LYS A C 1
ATOM 3905 O O . LYS A 1 480 ? -4.951 -9.295 0.180 1.00 96.06 480 LYS A O 1
ATOM 3910 N N . LEU A 1 481 ? -7.121 -9.655 -0.276 1.00 95.69 481 LEU A N 1
ATOM 3911 C CA . LEU A 1 481 ? -7.655 -8.660 0.658 1.00 95.69 481 LEU A CA 1
ATOM 3912 C C . LEU A 1 481 ? -8.120 -9.339 1.947 1.00 95.69 481 LEU A C 1
ATOM 3914 O O . LEU A 1 481 ? -8.945 -10.254 1.901 1.00 95.69 481 LEU A O 1
ATOM 3918 N N . SER A 1 482 ? -7.656 -8.835 3.087 1.00 95.69 482 SER A N 1
ATOM 3919 C CA . SER A 1 482 ? -8.089 -9.246 4.421 1.00 95.69 482 SER A CA 1
ATOM 3920 C C . SER A 1 482 ? -8.456 -8.037 5.275 1.00 95.69 482 SER A C 1
ATOM 3922 O O . SER A 1 482 ? -7.673 -7.105 5.396 1.00 95.69 482 SER A O 1
ATOM 3924 N N . GLU A 1 483 ? -9.606 -8.090 5.930 1.00 94.62 483 GLU A N 1
ATOM 3925 C CA . GLU A 1 483 ? -9.996 -7.204 7.026 1.00 94.62 483 GLU A CA 1
ATOM 3926 C C . GLU A 1 483 ? -10.046 -8.044 8.305 1.00 94.62 483 GLU A C 1
ATOM 3928 O O . GLU A 1 483 ? -10.604 -9.142 8.285 1.00 94.62 483 GLU A O 1
ATOM 3933 N N . ILE A 1 484 ? -9.399 -7.599 9.381 1.00 94.50 484 ILE A N 1
ATOM 3934 C CA . ILE A 1 484 ? -9.266 -8.344 10.641 1.00 94.50 484 ILE A CA 1
ATOM 3935 C C . ILE A 1 484 ? -9.655 -7.414 11.786 1.00 94.50 484 ILE A C 1
ATOM 3937 O O . ILE A 1 484 ? -9.069 -6.347 11.957 1.00 94.50 484 ILE A O 1
ATOM 3941 N N . ALA A 1 485 ? -10.638 -7.825 12.577 1.00 92.44 485 ALA A N 1
ATOM 3942 C CA . ALA A 1 485 ? -11.144 -7.048 13.693 1.00 92.44 485 ALA A CA 1
ATOM 3943 C C . ALA A 1 485 ? -10.309 -7.309 14.955 1.00 92.44 485 ALA A C 1
ATOM 3945 O O . ALA A 1 485 ? -10.094 -8.460 15.335 1.00 92.44 485 ALA A O 1
ATOM 3946 N N . LEU A 1 486 ? -9.832 -6.245 15.601 1.00 94.12 486 LEU A N 1
ATOM 3947 C CA . LEU A 1 486 ? -8.997 -6.307 16.801 1.00 94.12 486 LEU A CA 1
ATOM 3948 C C . LEU A 1 486 ? -9.719 -5.694 18.005 1.00 94.12 486 LEU A C 1
ATOM 3950 O O . LEU A 1 486 ? -10.522 -4.770 17.861 1.00 94.12 486 LEU A O 1
ATOM 3954 N N . ILE A 1 487 ? -9.450 -6.250 19.191 1.00 92.56 487 ILE A N 1
ATOM 3955 C CA . ILE A 1 487 ? -9.941 -5.715 20.470 1.00 92.56 487 ILE A CA 1
ATOM 3956 C C . ILE A 1 487 ? -9.263 -4.362 20.720 1.00 92.56 487 ILE A C 1
ATOM 3958 O O . ILE A 1 487 ? -8.051 -4.262 20.534 1.00 92.56 487 ILE A O 1
ATOM 3962 N N . GLY A 1 488 ? -10.036 -3.367 21.155 1.00 90.06 488 GLY A N 1
ATOM 3963 C CA . GLY A 1 488 ? -9.571 -2.007 21.433 1.00 90.06 488 GLY A CA 1
ATOM 3964 C C . GLY A 1 488 ? -10.314 -0.932 20.637 1.00 90.06 488 GLY A C 1
ATOM 3965 O O . GLY A 1 488 ? -11.058 -1.232 19.692 1.00 90.06 488 GLY A O 1
ATOM 3966 N N . ALA A 1 489 ? -10.117 0.320 21.050 1.00 86.81 489 ALA A N 1
ATOM 3967 C CA . ALA A 1 489 ? -10.573 1.517 20.349 1.00 86.81 489 ALA A CA 1
ATOM 3968 C C . ALA A 1 489 ? -9.644 1.886 19.171 1.00 86.81 489 ALA A C 1
ATOM 3970 O O . ALA A 1 489 ? -8.676 1.189 18.860 1.00 86.81 489 ALA A O 1
ATOM 3971 N N . HIS A 1 490 ? -9.931 2.993 18.483 1.00 88.25 490 HIS A N 1
ATOM 3972 C CA . HIS A 1 490 ? -9.212 3.426 17.278 1.00 88.25 490 HIS A CA 1
ATOM 3973 C C . HIS A 1 490 ? -7.677 3.453 17.428 1.00 88.25 490 HIS A C 1
ATOM 3975 O O . HIS A 1 490 ? -6.957 2.800 16.667 1.00 88.25 490 HIS A O 1
ATOM 3981 N N . SER A 1 491 ? -7.167 4.157 18.443 1.00 87.44 491 SER A N 1
ATOM 3982 C CA . SER A 1 491 ? -5.723 4.284 18.689 1.00 87.44 491 SER A CA 1
ATOM 3983 C C . SER A 1 491 ? -5.143 3.118 19.504 1.00 87.44 491 SER A C 1
ATOM 3985 O O . SER A 1 491 ? -3.927 2.955 19.548 1.00 87.44 491 SER A O 1
ATOM 3987 N N . ASP A 1 492 ? -5.975 2.218 20.041 1.00 89.81 492 ASP A N 1
ATOM 3988 C CA . ASP A 1 492 ? -5.509 0.908 20.524 1.00 89.81 492 ASP A CA 1
ATOM 3989 C C . ASP A 1 492 ? -5.120 -0.017 19.365 1.00 89.81 492 ASP A C 1
ATOM 3991 O O . ASP A 1 492 ? -4.338 -0.944 19.547 1.00 89.81 492 ASP A O 1
ATOM 3995 N N . VAL A 1 493 ? -5.649 0.227 18.162 1.00 92.56 493 VAL A N 1
ATOM 3996 C CA . VAL A 1 493 ? -5.265 -0.486 16.936 1.00 92.56 493 VAL A CA 1
ATOM 3997 C C . VAL A 1 493 ? -4.154 0.255 16.193 1.00 92.56 493 VAL A C 1
ATOM 3999 O O . VAL A 1 493 ? -3.207 -0.371 15.712 1.00 92.56 493 VAL A O 1
ATOM 4002 N N . GLY A 1 494 ? -4.262 1.580 16.080 1.00 90.38 494 GLY A N 1
ATOM 4003 C CA . GLY A 1 494 ? -3.335 2.403 15.302 1.00 90.38 494 GLY A CA 1
ATOM 4004 C C . GLY A 1 494 ? -2.120 2.956 16.041 1.00 90.38 494 GLY A C 1
ATOM 4005 O O . GLY A 1 494 ? -1.135 3.287 15.386 1.00 90.38 494 GLY A O 1
ATOM 4006 N N . GLY A 1 495 ? -2.149 3.029 17.372 1.00 88.44 495 GLY A N 1
ATOM 4007 C CA . GLY A 1 495 ? -1.172 3.760 18.187 1.00 88.44 495 GLY A CA 1
ATOM 4008 C C . GLY A 1 495 ? -1.496 5.256 18.325 1.00 88.44 495 GLY A C 1
ATOM 4009 O O . GLY A 1 495 ? -2.494 5.733 17.786 1.00 88.44 495 GLY A O 1
ATOM 4010 N N . GLY A 1 496 ? -0.646 5.994 19.049 1.00 82.00 496 GLY A N 1
ATOM 4011 C CA . GLY A 1 496 ? -0.778 7.446 19.260 1.00 82.00 496 GLY A CA 1
ATOM 4012 C C . GLY A 1 496 ? -1.437 7.881 20.578 1.00 82.00 496 GLY A C 1
ATOM 4013 O O . GLY A 1 496 ? -1.669 9.069 20.772 1.00 82.00 496 GLY A O 1
ATOM 4014 N N . TYR A 1 497 ? -1.749 6.950 21.484 1.00 76.94 497 TYR A N 1
ATOM 4015 C CA . TYR A 1 497 ? -2.161 7.293 22.850 1.00 76.94 497 TYR A CA 1
ATOM 4016 C C . TYR A 1 497 ? -0.946 7.626 23.722 1.00 76.94 497 TYR A C 1
ATOM 4018 O O . TYR A 1 497 ? 0.013 6.851 23.773 1.00 76.94 497 TYR A O 1
ATOM 4026 N N . GLU A 1 498 ? -1.026 8.736 24.458 1.00 71.19 498 GLU A N 1
ATOM 4027 C CA . GLU A 1 498 ? -0.035 9.073 25.478 1.00 71.19 498 GLU A CA 1
ATOM 4028 C C . GLU A 1 498 ? -0.158 8.135 26.690 1.00 71.19 498 GLU A C 1
ATOM 4030 O O . GLU A 1 498 ? -1.223 7.576 26.978 1.00 71.19 498 GLU A O 1
ATOM 4035 N N . ALA A 1 499 ? 0.940 7.989 27.431 1.00 67.88 499 ALA A N 1
ATOM 4036 C CA . ALA A 1 499 ? 0.960 7.183 28.644 1.00 67.88 499 ALA A CA 1
ATOM 4037 C C . ALA A 1 499 ? -0.001 7.740 29.713 1.00 67.88 499 ALA A C 1
ATOM 4039 O O . ALA A 1 499 ? -0.066 8.948 29.925 1.00 67.88 499 ALA A O 1
ATOM 4040 N N . ASP A 1 500 ? -0.705 6.846 30.411 1.00 67.38 500 ASP A N 1
ATOM 4041 C CA . ASP A 1 500 ? -1.608 7.165 31.536 1.00 67.38 500 ASP A CA 1
ATOM 4042 C C . ASP A 1 500 ? -2.780 8.100 31.192 1.00 67.38 500 ASP A C 1
ATOM 4044 O O . ASP A 1 500 ? -3.284 8.842 32.040 1.00 67.38 500 ASP A O 1
ATOM 4048 N N . THR A 1 501 ? -3.260 8.029 29.949 1.00 65.50 501 THR A N 1
ATOM 4049 C CA . THR A 1 501 ? -4.433 8.782 29.493 1.00 65.50 501 THR A CA 1
ATOM 4050 C C . THR A 1 501 ? -5.728 7.964 29.554 1.00 65.50 501 THR A C 1
ATOM 4052 O O . THR A 1 501 ? -5.728 6.737 29.580 1.00 65.50 501 THR A O 1
ATOM 4055 N N . GLN A 1 502 ? -6.867 8.665 29.605 1.00 65.75 502 GLN A N 1
ATOM 4056 C CA . GLN A 1 502 ? -8.220 8.092 29.469 1.00 65.75 502 GLN A CA 1
ATOM 4057 C C . GLN A 1 502 ? -8.620 7.047 30.526 1.00 65.75 502 GLN A C 1
ATOM 4059 O O . GLN A 1 502 ? -9.477 6.205 30.281 1.00 65.75 502 GLN A O 1
ATOM 4064 N N . GLY A 1 503 ? -8.044 7.129 31.731 1.00 59.97 503 GLY A N 1
ATOM 4065 C CA . GLY A 1 503 ? -8.502 6.352 32.891 1.00 59.97 503 GLY A CA 1
ATOM 4066 C C . GLY A 1 503 ? -8.018 4.900 32.945 1.00 59.97 503 GLY A C 1
ATOM 4067 O O . GLY A 1 503 ? -8.440 4.161 33.835 1.00 59.97 503 GLY A O 1
ATOM 4068 N N . VAL A 1 504 ? -7.110 4.502 32.052 1.00 67.81 504 VAL A N 1
ATOM 4069 C CA . VAL A 1 504 ? -6.550 3.149 32.010 1.00 67.81 504 VAL A CA 1
ATOM 4070 C C . VAL A 1 504 ? -5.449 2.988 33.069 1.00 67.81 504 VAL A C 1
ATOM 4072 O O . VAL A 1 504 ? -4.515 3.782 33.148 1.00 67.81 504 VAL A O 1
ATOM 4075 N N . LYS A 1 505 ? -5.539 1.957 33.923 1.00 66.88 505 LYS A N 1
ATOM 4076 C CA . LYS A 1 505 ? -4.702 1.850 35.142 1.00 66.88 505 LYS A CA 1
ATOM 4077 C C . LYS A 1 505 ? -3.230 1.470 34.910 1.00 66.88 505 LYS A C 1
ATOM 4079 O O . LYS A 1 505 ? -2.432 1.623 35.833 1.00 66.88 505 LYS A O 1
ATOM 4084 N N . ASN A 1 506 ? -2.863 0.905 33.757 1.00 61.53 506 ASN A N 1
ATOM 4085 C CA . ASN A 1 506 ? -1.526 0.335 33.519 1.00 61.53 506 ASN A CA 1
ATOM 4086 C C . ASN A 1 506 ? -0.953 0.712 32.140 1.00 61.53 506 ASN A C 1
ATOM 4088 O O . ASN A 1 506 ? -0.470 -0.131 31.383 1.00 61.53 506 ASN A O 1
ATOM 4092 N N . THR A 1 507 ? -1.007 2.006 31.817 1.00 62.16 507 THR A N 1
ATOM 4093 C CA . THR A 1 507 ? -0.559 2.572 30.530 1.00 62.16 507 THR A CA 1
ATOM 4094 C C . THR A 1 507 ? 0.683 3.449 30.638 1.00 62.16 507 THR A C 1
ATOM 4096 O O . THR A 1 507 ? 0.994 4.171 29.699 1.00 62.16 507 THR A O 1
ATOM 4099 N N . SER A 1 508 ? 1.462 3.338 31.717 1.00 59.50 508 SER A N 1
ATOM 4100 C CA . SER A 1 508 ? 2.686 4.138 31.935 1.00 59.50 508 SER A CA 1
ATOM 4101 C C . SER A 1 508 ? 3.793 3.914 30.888 1.00 59.50 508 SER A C 1
ATOM 4103 O O . SER A 1 508 ? 4.872 4.505 30.952 1.00 59.50 508 SER A O 1
ATOM 4105 N N . LYS A 1 509 ? 3.542 3.043 29.905 1.00 62.72 509 LYS A N 1
ATOM 4106 C CA . LYS A 1 509 ? 4.412 2.725 28.779 1.00 62.72 509 LYS A CA 1
ATOM 4107 C C . LYS A 1 509 ? 3.785 3.252 27.494 1.00 62.72 509 LYS A C 1
ATOM 4109 O O . LYS A 1 509 ? 2.702 2.826 27.107 1.00 62.72 509 LYS A O 1
ATOM 4114 N N . ASN A 1 510 ? 4.529 4.110 26.811 1.00 62.09 510 ASN A N 1
ATOM 4115 C CA . ASN A 1 510 ? 4.269 4.531 25.443 1.00 62.09 510 ASN A CA 1
ATOM 4116 C C . ASN A 1 510 ? 5.270 3.818 24.505 1.00 62.09 510 ASN A C 1
ATOM 4118 O O . ASN A 1 510 ? 6.468 3.804 24.821 1.00 62.09 510 ASN A O 1
ATOM 4122 N N . PRO A 1 511 ? 4.833 3.193 23.395 1.00 70.06 511 PRO A N 1
ATOM 4123 C CA . PRO A 1 511 ? 3.452 3.049 22.913 1.00 70.06 511 PRO A CA 1
ATOM 4124 C C . PRO A 1 511 ? 2.619 2.129 23.802 1.00 70.06 511 PRO A C 1
ATOM 4126 O O . PRO A 1 511 ? 3.158 1.260 24.498 1.00 70.06 511 PRO A O 1
ATOM 4129 N N . THR A 1 512 ? 1.299 2.326 23.775 1.00 81.50 512 THR A N 1
ATOM 4130 C CA . THR A 1 512 ? 0.368 1.537 24.585 1.00 81.50 512 THR A CA 1
ATOM 4131 C C . THR A 1 512 ? 0.485 0.055 24.249 1.00 81.50 512 THR A C 1
ATOM 4133 O O . THR A 1 512 ? 0.639 -0.350 23.098 1.00 81.50 512 THR A O 1
ATOM 4136 N N . GLN A 1 513 ? 0.412 -0.794 25.267 1.00 86.25 513 GLN A N 1
ATOM 4137 C CA . GLN A 1 513 ? 0.683 -2.225 25.112 1.00 86.25 513 GLN A CA 1
ATOM 4138 C C . GLN A 1 513 ? -0.281 -2.914 24.124 1.00 86.25 513 GLN A C 1
ATOM 4140 O O . GLN A 1 513 ? 0.124 -3.834 23.410 1.00 86.25 513 GLN A O 1
ATOM 4145 N N . LEU A 1 514 ? -1.533 -2.448 24.040 1.00 88.75 514 LEU A N 1
ATOM 4146 C CA . LEU A 1 514 ? -2.533 -2.976 23.112 1.00 88.75 514 LEU A CA 1
ATOM 4147 C C . LEU A 1 514 ? -2.220 -2.611 21.647 1.00 88.75 514 LEU A C 1
ATOM 4149 O O . LEU A 1 514 ? -2.236 -3.492 20.785 1.00 88.75 514 LEU A O 1
ATOM 4153 N N . SER A 1 515 ? -1.799 -1.369 21.376 1.00 90.31 515 SER A N 1
ATOM 4154 C CA . SER A 1 515 ? -1.338 -0.961 20.036 1.00 90.31 515 SER A CA 1
ATOM 4155 C C . SER A 1 515 ? -0.063 -1.678 19.606 1.00 90.31 515 SER A C 1
ATOM 4157 O O . SER A 1 515 ? 0.058 -2.053 18.438 1.00 90.31 515 SER A O 1
ATOM 4159 N N . VAL A 1 516 ? 0.830 -1.999 20.547 1.00 91.38 516 VAL A N 1
ATOM 4160 C CA . VAL A 1 516 ? 2.011 -2.838 20.292 1.00 91.38 516 VAL A CA 1
ATOM 4161 C C . VAL A 1 516 ? 1.624 -4.257 19.859 1.00 91.38 516 VAL A C 1
ATOM 4163 O O . VAL A 1 516 ? 2.281 -4.829 18.986 1.00 91.38 516 VAL A O 1
ATOM 4166 N N . MET A 1 517 ? 0.538 -4.836 20.389 1.00 93.12 517 MET A N 1
ATOM 4167 C CA . MET A 1 517 ? 0.037 -6.129 19.896 1.00 93.12 517 MET A CA 1
ATOM 4168 C C . MET A 1 517 ? -0.402 -6.046 18.429 1.00 93.12 517 MET A C 1
ATOM 4170 O O . MET A 1 517 ? -0.049 -6.921 17.631 1.00 93.12 517 MET A O 1
ATOM 4174 N N . ALA A 1 518 ? -1.136 -4.991 18.058 1.00 95.69 518 ALA A N 1
ATOM 4175 C CA . ALA A 1 518 ? -1.535 -4.752 16.672 1.00 95.69 518 ALA A CA 1
ATOM 4176 C C . ALA A 1 518 ? -0.312 -4.520 15.764 1.00 95.69 518 ALA A C 1
ATOM 4178 O O . ALA A 1 518 ? -0.236 -5.095 14.675 1.00 95.69 518 ALA A O 1
ATOM 4179 N N . LEU A 1 519 ? 0.681 -3.760 16.234 1.00 96.88 519 LEU A N 1
ATOM 4180 C CA . LEU A 1 519 ? 1.942 -3.523 15.535 1.00 96.88 519 LEU A CA 1
ATOM 4181 C C . LEU A 1 519 ? 2.688 -4.825 15.243 1.00 96.88 519 LEU A C 1
ATOM 4183 O O . LEU A 1 519 ? 3.049 -5.062 14.092 1.00 96.88 519 LEU A O 1
ATOM 4187 N N . HIS A 1 520 ? 2.886 -5.689 16.245 1.00 96.75 520 HIS A N 1
ATOM 4188 C CA . HIS A 1 520 ? 3.544 -6.984 16.050 1.00 96.75 520 HIS A CA 1
ATOM 4189 C C . HIS A 1 520 ? 2.790 -7.860 15.046 1.00 96.75 520 HIS A C 1
ATOM 4191 O O . HIS A 1 520 ? 3.405 -8.437 14.151 1.00 96.75 520 HIS A O 1
ATOM 4197 N N . LYS A 1 521 ? 1.453 -7.904 15.128 1.00 97.31 521 LYS A N 1
ATOM 4198 C CA . LYS A 1 521 ? 0.631 -8.675 14.185 1.00 97.31 521 LYS A CA 1
ATOM 4199 C C . LYS A 1 521 ? 0.784 -8.155 12.751 1.00 97.31 521 LYS A C 1
ATOM 4201 O O . LYS A 1 521 ? 0.949 -8.955 11.834 1.00 97.31 521 LYS A O 1
ATOM 4206 N N . MET A 1 522 ? 0.768 -6.834 12.542 1.00 98.56 522 MET A N 1
ATOM 4207 C CA . MET A 1 522 ? 0.981 -6.242 11.213 1.00 98.56 522 MET A CA 1
ATOM 4208 C C . MET A 1 522 ? 2.412 -6.478 10.725 1.00 98.56 522 MET A C 1
ATOM 4210 O O . MET A 1 522 ? 2.608 -6.844 9.570 1.00 98.56 522 MET A O 1
ATOM 4214 N N . TYR A 1 523 ? 3.400 -6.315 11.604 1.00 98.31 523 TYR A N 1
ATOM 4215 C CA . TYR A 1 523 ? 4.811 -6.554 11.325 1.00 98.31 523 TYR A CA 1
ATOM 4216 C C . TYR A 1 523 ? 5.065 -7.976 10.828 1.00 98.31 523 TYR A C 1
ATOM 4218 O O . TYR A 1 523 ? 5.692 -8.155 9.785 1.00 98.31 523 TYR A O 1
ATOM 4226 N N . ASP A 1 524 ? 4.544 -8.985 11.527 1.00 97.94 524 ASP A N 1
ATOM 4227 C CA . ASP A 1 524 ? 4.732 -10.388 11.159 1.00 97.94 524 ASP A CA 1
ATOM 4228 C C . ASP A 1 524 ? 4.086 -10.694 9.802 1.00 97.94 524 ASP A C 1
ATOM 4230 O O . ASP A 1 524 ? 4.697 -11.334 8.941 1.00 97.94 524 ASP A O 1
ATOM 4234 N N . ILE A 1 525 ? 2.872 -10.187 9.559 1.00 97.94 525 ILE A N 1
ATOM 4235 C CA . ILE A 1 525 ? 2.191 -10.339 8.267 1.00 97.94 525 ILE A CA 1
ATOM 4236 C C . ILE A 1 525 ? 2.983 -9.628 7.158 1.00 97.94 525 ILE A C 1
ATOM 4238 O O . ILE A 1 525 ? 3.243 -10.232 6.119 1.00 97.94 525 ILE A O 1
ATOM 4242 N N . ALA A 1 526 ? 3.396 -8.378 7.358 1.00 98.06 526 ALA A N 1
ATOM 4243 C CA . ALA A 1 526 ? 4.153 -7.609 6.374 1.00 98.06 526 ALA A CA 1
ATOM 4244 C C . ALA A 1 526 ? 5.488 -8.291 6.044 1.00 98.06 526 ALA A C 1
ATOM 4246 O O . ALA A 1 526 ? 5.799 -8.551 4.880 1.00 98.06 526 ALA A O 1
ATOM 4247 N N . LYS A 1 527 ? 6.248 -8.677 7.070 1.00 96.19 527 LYS A N 1
ATOM 4248 C CA . LYS A 1 527 ? 7.550 -9.330 6.922 1.00 96.19 527 LYS A CA 1
ATOM 4249 C C . LYS A 1 527 ? 7.448 -10.685 6.226 1.00 96.19 527 LYS A C 1
ATOM 4251 O O . LYS A 1 527 ? 8.245 -10.975 5.338 1.00 96.19 527 LYS A O 1
ATOM 4256 N N . THR A 1 528 ? 6.446 -11.499 6.568 1.00 96.12 528 THR A N 1
ATOM 4257 C CA . THR A 1 528 ? 6.200 -12.784 5.881 1.00 96.12 528 THR A CA 1
ATOM 4258 C C . THR A 1 528 ? 5.734 -12.615 4.434 1.00 96.12 528 THR A C 1
ATOM 4260 O O . THR A 1 528 ? 5.932 -13.523 3.632 1.00 96.12 528 THR A O 1
ATOM 4263 N N . ASN A 1 529 ? 5.186 -11.449 4.071 1.00 95.62 529 ASN A N 1
ATOM 4264 C CA . ASN A 1 529 ? 4.846 -11.075 2.693 1.00 95.62 529 ASN A CA 1
ATOM 4265 C C . ASN A 1 529 ? 5.961 -10.253 2.015 1.00 95.62 529 ASN A C 1
ATOM 4267 O O . ASN A 1 529 ? 5.736 -9.580 1.012 1.00 95.62 529 ASN A O 1
ATOM 4271 N N . GLY A 1 530 ? 7.187 -10.330 2.541 1.00 93.00 530 GLY A N 1
ATOM 4272 C CA . GLY A 1 530 ? 8.383 -9.809 1.891 1.00 93.00 530 GLY A CA 1
ATOM 4273 C C . GLY A 1 530 ? 8.618 -8.313 2.069 1.00 93.00 530 GLY A C 1
ATOM 4274 O O . GLY A 1 530 ? 9.470 -7.781 1.363 1.00 93.00 530 GLY A O 1
ATOM 4275 N N . VAL A 1 531 ? 7.903 -7.621 2.963 1.00 95.81 531 VAL A N 1
ATOM 4276 C CA . VAL A 1 531 ? 8.225 -6.224 3.307 1.00 95.81 531 VAL A CA 1
ATOM 4277 C C . VAL A 1 531 ? 9.572 -6.185 4.046 1.00 95.81 531 VAL A C 1
ATOM 4279 O O . VAL A 1 531 ? 9.760 -6.936 5.012 1.00 95.81 531 VAL A O 1
ATOM 4282 N N . PRO A 1 532 ? 10.530 -5.343 3.617 1.00 94.06 532 PRO A N 1
ATOM 4283 C CA . PRO A 1 532 ? 11.871 -5.294 4.190 1.00 94.06 532 PRO A CA 1
ATOM 4284 C C . PRO A 1 532 ? 11.865 -4.572 5.550 1.00 94.06 532 PRO A C 1
ATOM 4286 O O . PRO A 1 532 ? 12.188 -3.394 5.647 1.00 94.06 532 PRO A O 1
ATOM 4289 N N . LEU A 1 533 ? 11.513 -5.297 6.615 1.00 95.00 533 LEU A N 1
ATOM 4290 C CA . LEU A 1 533 ? 11.401 -4.762 7.976 1.00 95.00 533 LEU A CA 1
ATOM 4291 C C . LEU A 1 533 ? 12.484 -5.311 8.921 1.00 95.00 533 LEU A C 1
ATOM 4293 O O . LEU A 1 533 ? 12.608 -6.529 9.138 1.00 95.00 533 LEU A O 1
ATOM 4297 N N . SER A 1 534 ? 13.219 -4.398 9.556 1.00 94.94 534 SER A N 1
ATOM 4298 C CA . SER A 1 534 ? 14.159 -4.715 10.639 1.00 94.94 534 SER A CA 1
ATOM 4299 C C . SER A 1 534 ? 13.408 -5.027 11.949 1.00 94.94 534 SER A C 1
ATOM 4301 O O . SER A 1 534 ? 12.207 -4.784 12.034 1.00 94.94 534 SER A O 1
ATOM 4303 N N . PRO A 1 535 ? 14.008 -5.649 12.976 1.00 94.56 535 PRO A N 1
ATOM 4304 C CA . PRO A 1 535 ? 13.314 -5.889 14.248 1.00 94.56 535 PRO A CA 1
ATOM 4305 C C . PRO A 1 535 ? 12.734 -4.603 14.863 1.00 94.56 535 PRO A C 1
ATOM 4307 O O . PRO A 1 535 ? 13.394 -3.568 14.859 1.00 94.56 535 PRO A O 1
ATOM 4310 N N . LEU A 1 536 ? 11.508 -4.669 15.393 1.00 93.50 536 LEU A N 1
ATOM 4311 C CA . LEU A 1 536 ? 10.867 -3.527 16.054 1.00 93.50 536 LEU A CA 1
ATOM 4312 C C . LEU A 1 536 ? 11.596 -3.158 17.354 1.00 93.50 536 LEU A C 1
ATOM 4314 O O . LEU A 1 536 ? 11.955 -4.034 18.139 1.00 93.50 536 LEU A O 1
ATOM 4318 N N . SER A 1 537 ? 11.748 -1.857 17.604 1.00 88.81 537 SER A N 1
ATOM 4319 C CA . SER A 1 537 ? 12.271 -1.308 18.860 1.00 88.81 537 SER A CA 1
ATOM 4320 C C . SER A 1 537 ? 11.121 -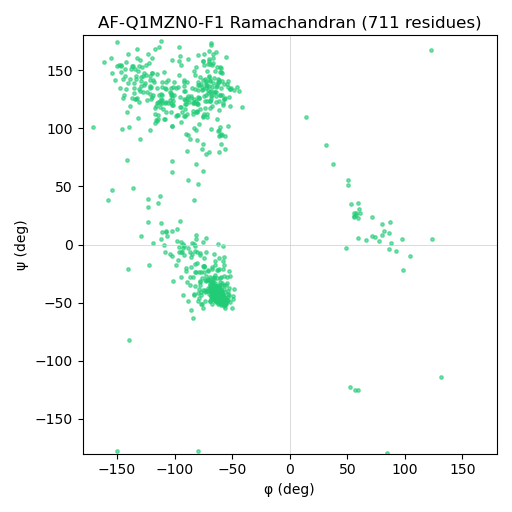0.776 19.720 1.00 88.81 537 SER A C 1
ATOM 4322 O O . SER A 1 537 ? 10.944 0.435 19.846 1.00 88.81 537 SER A O 1
ATOM 4324 N N . VAL A 1 538 ? 10.320 -1.687 20.280 1.00 87.81 538 VAL A N 1
ATOM 4325 C CA . VAL A 1 538 ? 9.148 -1.379 21.121 1.00 87.81 538 VAL A CA 1
ATOM 4326 C C . VAL A 1 538 ? 9.183 -2.168 22.437 1.00 87.81 538 VAL A C 1
ATOM 4328 O O . VAL A 1 538 ? 9.888 -3.178 22.519 1.00 87.81 538 VAL A O 1
ATOM 4331 N N . PRO A 1 539 ? 8.464 -1.726 23.488 1.00 84.44 539 PRO A N 1
ATOM 4332 C CA . PRO A 1 539 ? 8.412 -2.439 24.760 1.00 84.44 539 PRO A CA 1
ATOM 4333 C C . PRO A 1 539 ? 7.858 -3.862 24.617 1.00 84.44 539 PRO A C 1
ATOM 4335 O O . PRO A 1 539 ? 6.967 -4.117 23.809 1.00 84.44 539 PRO A O 1
ATOM 4338 N N . ASN A 1 540 ? 8.330 -4.782 25.463 1.00 87.12 540 ASN A N 1
ATOM 4339 C CA . ASN A 1 540 ? 7.749 -6.123 25.549 1.00 87.12 540 ASN A CA 1
ATOM 4340 C C . ASN A 1 540 ? 6.283 -6.058 25.996 1.00 87.12 540 ASN A C 1
ATOM 4342 O O . ASN A 1 540 ? 5.946 -5.276 26.888 1.00 87.12 540 ASN A O 1
ATOM 4346 N N . ILE A 1 541 ? 5.457 -6.935 25.419 1.00 89.19 541 ILE A N 1
ATOM 4347 C CA . ILE A 1 541 ? 4.048 -7.101 25.792 1.00 89.19 541 ILE A CA 1
ATOM 4348 C C . ILE A 1 541 ? 3.950 -7.800 27.150 1.00 89.19 541 ILE A C 1
ATOM 4350 O O . ILE A 1 541 ? 4.530 -8.871 27.355 1.00 89.19 541 ILE A O 1
ATOM 4354 N N . GLU A 1 542 ? 3.183 -7.220 28.068 1.00 90.06 542 GLU A N 1
ATOM 4355 C CA . GLU A 1 542 ? 2.945 -7.800 29.387 1.00 90.06 542 GLU A CA 1
ATOM 4356 C C . GLU A 1 542 ? 2.205 -9.152 29.319 1.00 90.06 542 GLU A C 1
ATOM 4358 O O . GLU A 1 542 ? 1.227 -9.294 28.576 1.00 90.06 542 GLU A O 1
ATOM 4363 N N . PRO A 1 543 ? 2.606 -10.157 30.128 1.00 91.44 543 PRO A N 1
ATOM 4364 C CA . PRO A 1 543 ? 1.937 -11.459 30.146 1.00 91.44 543 PRO A CA 1
ATOM 4365 C C . PRO A 1 543 ? 0.448 -11.376 30.500 1.00 91.44 543 PRO A C 1
ATOM 4367 O O . PRO A 1 543 ? -0.346 -12.133 29.948 1.00 91.44 543 PRO A O 1
ATOM 4370 N N . GLY A 1 544 ? 0.069 -10.450 31.391 1.00 91.19 544 GLY A N 1
ATOM 4371 C CA . GLY A 1 544 ? -1.323 -10.219 31.785 1.00 91.19 544 GLY A CA 1
ATOM 4372 C C . GLY A 1 544 ? -2.195 -9.824 30.596 1.00 91.19 544 GLY A C 1
ATOM 4373 O O . GLY A 1 544 ? -3.210 -10.475 30.347 1.00 91.19 544 GLY A O 1
ATOM 4374 N N . LEU A 1 545 ? -1.763 -8.827 29.817 1.00 91.50 545 LEU A N 1
ATOM 4375 C CA . LEU A 1 545 ? -2.416 -8.448 28.565 1.00 91.50 545 LEU A CA 1
ATOM 4376 C C . LEU A 1 545 ? -2.498 -9.641 27.607 1.00 91.50 545 LEU A C 1
ATOM 4378 O O . LEU A 1 545 ? -3.587 -10.013 27.177 1.00 91.50 545 LEU A O 1
ATOM 4382 N N . LYS A 1 546 ? -1.364 -10.286 27.311 1.00 93.44 546 LYS A N 1
ATOM 4383 C CA . LYS A 1 546 ? -1.305 -11.377 26.327 1.00 93.44 546 LYS A CA 1
ATOM 4384 C C . LYS A 1 546 ? -2.245 -12.537 26.675 1.00 93.44 546 LYS A C 1
ATOM 4386 O O . LYS A 1 546 ? -2.972 -13.009 25.804 1.00 93.44 546 LYS A O 1
ATOM 4391 N N . ASN A 1 547 ? -2.240 -12.986 27.929 1.00 95.62 547 ASN A N 1
ATOM 4392 C CA . ASN A 1 547 ? -3.041 -14.127 28.372 1.00 95.62 547 ASN A CA 1
ATOM 4393 C C . ASN A 1 547 ? -4.541 -13.814 28.317 1.00 95.62 547 ASN A C 1
ATOM 4395 O O . ASN A 1 547 ? -5.313 -14.600 27.770 1.00 95.62 547 ASN A O 1
ATOM 4399 N N . ASN A 1 548 ? -4.956 -12.654 28.835 1.00 96.69 548 ASN A N 1
ATOM 4400 C CA . ASN A 1 548 ? -6.367 -12.269 28.834 1.00 96.69 548 ASN A CA 1
ATOM 4401 C C . ASN A 1 548 ? -6.874 -11.968 27.418 1.00 96.69 548 ASN A C 1
ATOM 4403 O O . ASN A 1 548 ? -7.971 -12.396 27.063 1.00 96.69 548 ASN A O 1
ATOM 4407 N N . TYR A 1 549 ? -6.049 -11.346 26.566 1.00 95.75 549 TYR A N 1
ATOM 4408 C CA . TYR A 1 549 ? -6.371 -11.144 25.151 1.00 95.75 549 TYR A CA 1
ATOM 4409 C C . TYR A 1 549 ? -6.638 -12.476 24.449 1.00 95.75 549 TYR A C 1
ATOM 4411 O O . TYR A 1 549 ? -7.645 -12.610 23.763 1.00 95.75 549 TYR A O 1
ATOM 4419 N N . GLN A 1 550 ? -5.790 -13.489 24.657 1.00 95.88 550 GLN A N 1
ATOM 4420 C CA . GLN A 1 550 ? -5.969 -14.816 24.056 1.00 95.88 550 GLN A CA 1
ATOM 4421 C C . GLN A 1 550 ? -7.245 -15.521 24.534 1.00 95.88 550 GLN A C 1
ATOM 4423 O O . GLN A 1 550 ? -7.918 -16.172 23.731 1.00 95.88 550 GLN A O 1
ATOM 4428 N N . ILE A 1 551 ? -7.602 -15.382 25.818 1.00 97.19 551 ILE A N 1
ATOM 4429 C CA . ILE A 1 551 ? -8.863 -15.916 26.356 1.00 97.19 551 ILE A CA 1
ATOM 4430 C C . ILE A 1 551 ? -10.049 -15.277 25.632 1.00 97.19 551 ILE A C 1
ATOM 4432 O O . ILE A 1 551 ? -10.935 -15.996 25.168 1.00 97.19 551 ILE A O 1
ATOM 4436 N N . VAL A 1 552 ? -10.066 -13.949 25.493 1.00 96.75 552 VAL A N 1
ATOM 4437 C CA . VAL A 1 552 ? -11.162 -13.244 24.817 1.00 96.75 552 VAL A CA 1
ATOM 4438 C C . VAL A 1 552 ? -11.181 -13.578 23.320 1.00 96.75 552 VAL A C 1
ATOM 4440 O O . VAL A 1 552 ? -12.212 -14.039 22.824 1.00 96.75 552 VAL A O 1
ATOM 4443 N N . GLU A 1 553 ? -10.047 -13.441 22.617 1.00 94.19 553 GLU A N 1
ATOM 4444 C CA . GLU A 1 553 ? -9.886 -13.668 21.167 1.00 94.19 553 GLU A CA 1
ATOM 4445 C C . GLU A 1 553 ? -10.376 -15.063 20.748 1.00 94.19 553 GLU A C 1
ATOM 4447 O O . GLU A 1 553 ? -11.153 -15.185 19.796 1.00 94.19 553 GLU A O 1
ATOM 4452 N N . LYS A 1 554 ? -10.009 -16.111 21.503 1.00 95.19 554 LYS A N 1
ATOM 4453 C CA . LYS A 1 554 ? -10.441 -17.500 21.258 1.00 95.19 554 LYS A CA 1
ATOM 4454 C C . LYS A 1 554 ? -11.963 -17.621 21.149 1.00 95.19 554 LYS A C 1
ATOM 4456 O O . LYS A 1 554 ? -12.465 -18.346 20.290 1.00 95.19 554 LYS A O 1
ATOM 4461 N N . HIS A 1 555 ? -12.701 -16.952 22.032 1.00 95.44 555 HIS A N 1
ATOM 4462 C CA . HIS A 1 555 ? -14.156 -17.073 22.092 1.00 95.44 555 HIS A CA 1
ATOM 4463 C C . HIS A 1 555 ? -14.843 -16.161 21.081 1.00 95.44 555 HIS A C 1
ATOM 4465 O O . HIS A 1 555 ? -15.754 -16.603 20.378 1.00 95.44 555 HIS A O 1
ATOM 4471 N N . ILE A 1 556 ? -14.376 -14.918 20.942 1.00 93.19 556 ILE A N 1
ATOM 4472 C CA . ILE A 1 556 ? -14.941 -13.982 19.965 1.00 93.19 556 ILE A CA 1
ATOM 4473 C C . ILE A 1 556 ? -14.556 -14.331 18.521 1.00 93.19 556 ILE A C 1
ATOM 4475 O O . ILE A 1 556 ? -15.084 -13.729 17.596 1.00 93.19 556 ILE A O 1
ATOM 4479 N N . ALA A 1 557 ? -13.691 -15.315 18.267 1.00 90.69 557 ALA A N 1
ATOM 4480 C CA . ALA A 1 557 ? -13.538 -15.903 16.933 1.00 90.69 557 ALA A CA 1
ATOM 4481 C C . ALA A 1 557 ? -14.869 -16.466 16.387 1.00 90.69 557 ALA A C 1
ATOM 4483 O O . ALA A 1 557 ? -15.093 -16.487 15.176 1.00 90.69 557 ALA A O 1
ATOM 4484 N N . LYS A 1 558 ? -15.786 -16.874 17.275 1.00 91.12 558 LYS A N 1
ATOM 4485 C CA . LYS A 1 558 ? -17.142 -17.300 16.919 1.00 91.12 558 LYS A CA 1
ATOM 4486 C C . LYS A 1 558 ? -18.052 -16.089 16.703 1.00 91.12 558 LYS A C 1
ATOM 4488 O O . LYS A 1 558 ? -18.256 -15.282 17.613 1.00 91.12 558 LYS A O 1
ATOM 4493 N N . LYS A 1 559 ? -18.641 -15.971 15.507 1.00 88.56 559 LYS A N 1
ATOM 4494 C CA . LYS A 1 559 ? -19.450 -14.810 15.082 1.00 88.56 559 LYS A CA 1
ATOM 4495 C C . LYS A 1 559 ? -20.619 -14.519 16.029 1.00 88.56 559 LYS A C 1
ATOM 4497 O O . LYS A 1 559 ? -20.905 -13.360 16.320 1.00 88.56 559 LYS A O 1
ATOM 4502 N N . GLU A 1 560 ? -21.297 -15.555 16.501 1.00 90.75 560 GLU A N 1
ATOM 4503 C CA . GLU A 1 560 ? -22.430 -15.493 17.421 1.00 90.75 560 GLU A CA 1
ATOM 4504 C C . GLU A 1 560 ? -22.041 -14.951 18.801 1.00 90.75 560 GLU A C 1
ATOM 4506 O O . GLU A 1 560 ? -22.783 -14.144 19.362 1.00 90.75 560 GLU A O 1
ATOM 4511 N N . ILE A 1 561 ? -20.855 -15.312 19.304 1.00 93.38 561 ILE A N 1
ATOM 4512 C CA . ILE A 1 561 ? -20.317 -14.781 20.561 1.00 93.38 561 ILE A CA 1
ATOM 4513 C C . ILE A 1 561 ? -19.865 -13.340 20.351 1.00 93.38 561 ILE A C 1
ATOM 4515 O O . ILE A 1 561 ? -20.283 -12.470 21.108 1.00 93.38 561 ILE A O 1
ATOM 4519 N N . ARG A 1 562 ? -19.087 -13.062 19.292 1.00 90.62 562 ARG A N 1
ATOM 4520 C CA . ARG A 1 562 ? -18.598 -11.709 18.974 1.00 90.62 562 ARG A CA 1
ATOM 4521 C C . ARG A 1 562 ? -19.740 -10.704 18.901 1.00 90.62 562 ARG A C 1
ATOM 4523 O O . ARG A 1 562 ? -19.673 -9.663 19.541 1.00 90.62 562 ARG A O 1
ATOM 4530 N N . LYS A 1 563 ? -20.815 -11.049 18.184 1.00 87.50 563 LYS A N 1
ATOM 4531 C CA . LYS A 1 563 ? -22.010 -10.206 18.052 1.00 87.50 563 LYS A CA 1
ATOM 4532 C C . LYS A 1 563 ? -22.605 -9.822 19.405 1.00 87.50 563 LYS A C 1
ATOM 4534 O O . LYS A 1 563 ? -22.996 -8.677 19.608 1.00 87.50 563 LYS A O 1
ATOM 4539 N N . LEU A 1 564 ? -22.747 -10.799 20.299 1.00 91.75 564 LEU A N 1
ATOM 4540 C CA . LEU A 1 564 ? -23.335 -10.579 21.618 1.00 91.75 564 LEU A CA 1
ATOM 4541 C C . LEU A 1 564 ? -22.382 -9.815 22.532 1.00 91.75 564 LEU A C 1
ATOM 4543 O O . LEU A 1 564 ? -22.831 -8.927 23.248 1.00 91.75 564 LEU A O 1
ATOM 4547 N N . TRP A 1 565 ? -21.091 -10.135 22.477 1.00 92.56 565 TRP A N 1
ATOM 4548 C CA . TRP A 1 565 ? -20.054 -9.493 23.273 1.00 92.56 565 TRP A CA 1
ATOM 4549 C C . TRP A 1 565 ? -19.885 -8.016 22.910 1.00 92.56 565 TRP A C 1
ATOM 4551 O O . TRP A 1 565 ? -19.946 -7.197 23.818 1.00 92.56 565 TRP A O 1
ATOM 4561 N N . VAL A 1 566 ? -19.793 -7.650 21.623 1.00 87.62 566 VAL A N 1
ATOM 4562 C CA . VAL A 1 566 ? -19.705 -6.234 21.204 1.00 87.62 566 VAL A CA 1
ATOM 4563 C C . VAL A 1 566 ? -20.881 -5.436 21.775 1.00 87.62 566 VAL A C 1
ATOM 4565 O O . VAL A 1 566 ? -20.672 -4.418 22.429 1.00 87.62 566 VAL A O 1
ATOM 4568 N N . LYS A 1 567 ? -22.114 -5.946 21.635 1.00 87.25 567 LYS A N 1
ATOM 4569 C CA . LYS A 1 567 ? -23.308 -5.296 22.206 1.00 87.25 567 LYS A CA 1
ATOM 4570 C C . LYS A 1 567 ? -23.279 -5.237 23.730 1.00 87.25 567 LYS A C 1
ATOM 4572 O O . LYS A 1 567 ? -23.710 -4.255 24.322 1.00 87.25 567 LYS A O 1
ATOM 4577 N N . TRP A 1 568 ? -22.801 -6.293 24.379 1.00 91.81 568 TRP A N 1
ATOM 4578 C CA . TRP A 1 568 ? -22.713 -6.357 25.834 1.00 91.81 568 TRP A CA 1
ATOM 4579 C C . TRP A 1 568 ? -21.737 -5.314 26.382 1.00 91.81 568 TRP A C 1
ATOM 4581 O O . TRP A 1 568 ? -22.102 -4.567 27.289 1.00 91.81 568 TRP A O 1
ATOM 4591 N N . VAL A 1 569 ? -20.551 -5.201 25.778 1.00 89.12 569 VAL A N 1
ATOM 4592 C CA . VAL A 1 569 ? -19.557 -4.167 26.097 1.00 89.12 569 VAL A CA 1
ATOM 4593 C C . VAL A 1 569 ? -20.141 -2.774 25.883 1.00 89.12 569 VAL A C 1
ATOM 4595 O O . VAL A 1 569 ? -20.086 -1.939 26.780 1.00 89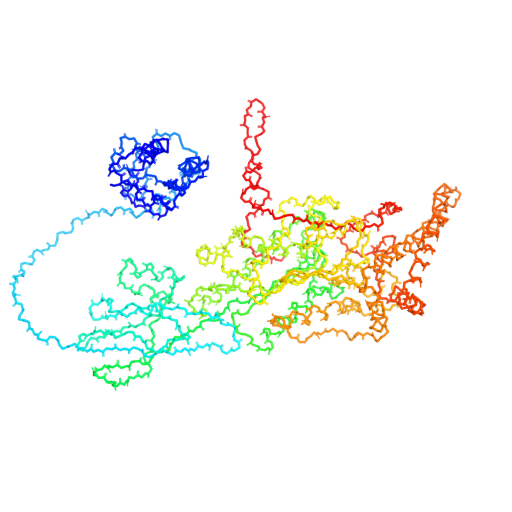.12 569 VAL A O 1
ATOM 4598 N N . GLN A 1 570 ? -20.776 -2.545 24.736 1.00 82.38 570 GLN A N 1
ATOM 4599 C CA . GLN A 1 570 ? -21.418 -1.273 24.413 1.00 82.38 570 GLN A CA 1
ATOM 4600 C C . GLN A 1 570 ? -22.449 -0.834 25.464 1.00 82.38 570 GLN A C 1
ATOM 4602 O O . GLN A 1 570 ? -22.434 0.314 25.902 1.00 82.38 570 GLN A O 1
ATOM 4607 N N . PHE A 1 571 ? -23.336 -1.730 25.911 1.00 87.19 571 PHE A N 1
ATOM 4608 C CA . PHE A 1 571 ? -24.323 -1.384 26.941 1.00 87.19 571 PHE A CA 1
ATOM 4609 C C . PHE A 1 571 ? -23.703 -1.188 28.331 1.00 87.19 571 PHE A C 1
ATOM 4611 O O . PHE A 1 571 ? -24.221 -0.373 29.102 1.00 87.19 571 PHE A O 1
ATOM 4618 N N . LYS A 1 572 ? -22.603 -1.888 28.660 1.00 88.50 572 LYS A N 1
ATOM 4619 C CA . LYS A 1 572 ? -21.821 -1.611 29.881 1.00 88.50 572 LYS A CA 1
ATOM 4620 C C . LYS A 1 572 ? -21.256 -0.189 29.841 1.00 88.50 572 LYS A C 1
ATOM 4622 O O . LYS A 1 572 ? -21.549 0.586 30.746 1.00 88.50 572 LYS A O 1
ATOM 4627 N N . LYS A 1 573 ? -20.605 0.197 28.742 1.00 82.56 573 LYS A N 1
ATOM 4628 C CA . LYS A 1 573 ? -20.104 1.564 28.537 1.00 82.56 573 LYS A CA 1
ATOM 4629 C C . LYS A 1 573 ? -21.217 2.612 28.549 1.00 82.56 573 LYS A C 1
ATOM 4631 O O . LYS A 1 573 ? -21.106 3.638 29.218 1.00 82.56 573 LYS A O 1
ATOM 4636 N N . TYR A 1 574 ? -22.370 2.325 27.936 1.00 83.19 574 TYR A N 1
ATOM 4637 C CA . TYR A 1 574 ? -23.510 3.242 28.013 1.00 83.19 574 TYR A CA 1
ATOM 4638 C C . TYR A 1 574 ? -23.986 3.467 29.451 1.00 83.19 574 TYR A C 1
ATOM 4640 O O . TYR A 1 574 ? -24.354 4.583 29.825 1.00 83.19 574 TYR A O 1
ATOM 4648 N N . ARG A 1 575 ? -23.965 2.413 30.274 1.00 88.25 575 ARG A N 1
ATOM 4649 C CA . ARG A 1 575 ? -24.300 2.507 31.694 1.00 88.25 575 ARG A CA 1
ATOM 4650 C C . ARG A 1 575 ? -23.365 3.470 32.419 1.00 88.25 575 ARG A C 1
ATOM 4652 O O . ARG A 1 575 ? -23.854 4.330 33.144 1.00 88.25 575 ARG A O 1
ATOM 4659 N N . GLU A 1 576 ? -22.062 3.339 32.194 1.00 84.62 576 GLU A N 1
ATOM 4660 C CA . GLU A 1 576 ? -21.026 4.181 32.803 1.00 84.62 576 GLU A CA 1
ATOM 4661 C C . GLU A 1 576 ? -21.220 5.657 32.425 1.00 84.62 576 GLU A C 1
ATOM 4663 O O . GLU A 1 576 ? -21.166 6.530 33.290 1.00 84.62 576 GLU A O 1
ATOM 4668 N N . ILE A 1 577 ? -21.572 5.948 31.166 1.00 79.31 577 ILE A N 1
ATOM 4669 C CA . ILE A 1 577 ? -21.925 7.307 30.719 1.00 79.31 577 ILE A CA 1
ATOM 4670 C C . ILE A 1 577 ? -23.173 7.827 31.442 1.00 79.31 577 ILE A C 1
ATOM 4672 O O . ILE A 1 577 ? -23.201 8.978 31.883 1.00 79.31 577 ILE A O 1
ATOM 4676 N N . ILE A 1 578 ? -24.227 7.010 31.552 1.00 85.00 578 ILE A N 1
ATOM 4677 C CA . ILE A 1 578 ? -25.458 7.394 32.258 1.00 85.00 578 ILE A CA 1
ATOM 4678 C C . ILE A 1 578 ? -25.135 7.736 33.719 1.00 85.00 578 ILE A C 1
ATOM 4680 O O . ILE A 1 578 ? -25.543 8.794 34.204 1.00 85.00 578 ILE A O 1
ATOM 4684 N N . GLU A 1 579 ? -24.380 6.875 34.403 1.00 89.12 579 GLU A N 1
ATOM 4685 C CA . GLU A 1 579 ? -23.966 7.057 35.798 1.00 89.12 579 GLU A CA 1
ATOM 4686 C C . GLU A 1 579 ? -23.082 8.302 35.967 1.00 89.12 579 GLU A C 1
ATOM 4688 O O . GLU A 1 579 ? -23.323 9.111 36.868 1.00 89.12 579 GLU A O 1
ATOM 4693 N N . TYR A 1 580 ? -22.131 8.531 35.056 1.00 85.25 580 TYR A N 1
ATOM 4694 C CA . TYR A 1 580 ? -21.342 9.759 35.025 1.00 85.25 580 TYR A CA 1
ATOM 4695 C C . TYR A 1 580 ? -22.227 10.995 34.905 1.00 85.25 580 TYR A C 1
ATOM 4697 O O . TYR A 1 580 ? -22.077 11.926 35.693 1.00 85.25 580 TYR A O 1
ATOM 4705 N N . LYS A 1 581 ? -23.155 11.028 33.938 1.00 83.94 581 LYS A N 1
ATOM 4706 C CA . LYS A 1 581 ? -23.991 12.212 33.693 1.00 83.94 581 LYS A CA 1
ATOM 4707 C C . LYS A 1 581 ? -24.876 12.514 34.898 1.00 83.94 581 LYS A C 1
ATOM 4709 O O . LYS A 1 581 ? -24.987 13.674 35.289 1.00 83.94 581 LYS A O 1
ATOM 4714 N N . ILE A 1 582 ? -25.435 11.488 35.542 1.00 88.31 582 ILE A N 1
ATOM 4715 C CA . ILE A 1 582 ? -26.168 11.639 36.808 1.00 88.31 582 ILE A CA 1
ATOM 4716 C C . ILE A 1 582 ? -25.283 12.325 37.856 1.00 88.31 582 ILE A C 1
ATOM 4718 O O . ILE A 1 582 ? -25.688 13.334 38.435 1.00 88.31 582 ILE A O 1
ATOM 4722 N N . ASN A 1 583 ? -24.066 11.820 38.066 1.00 88.25 583 ASN A N 1
ATOM 4723 C CA . ASN A 1 583 ? -23.132 12.369 39.050 1.00 88.25 583 ASN A CA 1
ATOM 4724 C C . ASN A 1 583 ? -22.675 13.792 38.697 1.00 88.25 583 ASN A C 1
ATOM 4726 O O . ASN A 1 583 ? -22.592 14.645 39.579 1.00 88.25 583 ASN A O 1
ATOM 4730 N N . TYR A 1 584 ? -22.428 14.069 37.418 1.00 85.50 584 TYR A N 1
ATOM 4731 C CA . TYR A 1 584 ? -22.060 15.385 36.904 1.00 85.50 584 TYR A CA 1
ATOM 4732 C C . TYR A 1 584 ? -23.145 16.428 37.203 1.00 85.50 584 TYR A C 1
ATOM 4734 O O . TYR A 1 584 ? -22.863 17.458 37.818 1.00 85.50 584 TYR A O 1
ATOM 4742 N N . TYR A 1 585 ? -24.403 16.144 36.847 1.00 85.94 585 TYR A N 1
ATOM 4743 C CA . TYR A 1 585 ? -25.512 17.071 37.084 1.00 85.94 585 TYR A CA 1
ATOM 4744 C C . TYR A 1 585 ? -25.823 17.257 38.572 1.00 85.94 585 TYR A C 1
ATOM 4746 O O . TYR A 1 585 ? -26.121 18.387 38.976 1.00 85.94 585 TYR A O 1
ATOM 4754 N N . LYS A 1 586 ? -25.700 16.192 39.384 1.00 90.69 586 LYS A N 1
ATOM 4755 C CA . LYS A 1 586 ? -25.802 16.261 40.854 1.00 90.69 586 LYS A CA 1
ATOM 4756 C C . LYS A 1 586 ? -24.727 17.170 41.443 1.00 90.69 586 LYS A C 1
ATOM 4758 O O . LYS A 1 586 ? -25.042 18.065 42.220 1.00 90.69 586 LYS A O 1
ATOM 4763 N N . LYS A 1 587 ? -23.471 16.985 41.024 1.00 91.31 587 LYS A N 1
ATOM 4764 C CA . LYS A 1 587 ? -22.325 17.781 41.485 1.00 91.31 587 LYS A CA 1
ATOM 4765 C C . LYS A 1 587 ? -22.454 19.260 41.118 1.00 91.31 587 LYS A C 1
ATOM 4767 O O . LYS A 1 587 ? -22.039 20.106 41.902 1.00 91.31 587 LYS A O 1
ATOM 4772 N N . TRP A 1 588 ? -22.985 19.575 39.935 1.00 84.94 588 TRP A N 1
ATOM 4773 C CA . TRP A 1 588 ? -23.079 20.959 39.465 1.00 84.94 588 TRP A CA 1
ATOM 4774 C C . TRP A 1 588 ? -24.205 21.740 40.152 1.00 84.94 588 TRP A C 1
ATOM 4776 O O . TRP A 1 588 ? -23.962 22.829 40.669 1.00 84.94 588 TRP A O 1
ATOM 4786 N N . ASN A 1 589 ? -25.429 21.195 40.169 1.00 90.81 589 ASN A N 1
ATOM 4787 C CA . ASN A 1 589 ? -26.562 21.730 40.931 1.00 90.81 589 ASN A CA 1
ATOM 4788 C C . ASN A 1 589 ? -27.745 20.745 40.897 1.00 90.81 589 ASN A C 1
ATOM 4790 O O . ASN A 1 589 ? -28.482 20.695 39.912 1.00 90.81 589 ASN A O 1
ATOM 4794 N N . GLU A 1 590 ? -27.941 19.972 41.963 1.00 90.62 590 GLU A N 1
ATOM 4795 C CA . GLU A 1 590 ? -28.952 18.908 41.990 1.00 90.62 590 GLU A CA 1
ATOM 4796 C C . GLU A 1 590 ? -30.390 19.420 41.800 1.00 90.62 590 GLU A C 1
ATOM 4798 O O . GLU A 1 590 ? -31.126 18.879 40.974 1.00 90.62 590 GLU A O 1
ATOM 4803 N N . GLU A 1 591 ? -30.783 20.496 42.488 1.00 89.81 591 GLU A N 1
ATOM 4804 C CA . GLU A 1 591 ? -32.144 21.041 42.388 1.00 89.81 591 GLU A CA 1
ATOM 4805 C C . GLU A 1 591 ? -32.441 21.602 40.994 1.00 89.81 591 GLU A C 1
ATOM 4807 O O . GLU A 1 591 ? -33.475 21.285 40.401 1.00 89.81 591 GLU A O 1
ATOM 4812 N N . LYS A 1 592 ? -31.524 22.403 40.431 1.00 90.12 592 LYS A N 1
ATOM 4813 C CA . LYS A 1 592 ? -31.715 22.998 39.098 1.00 90.12 592 LYS A CA 1
ATOM 4814 C C . LYS A 1 592 ? -31.659 21.963 37.975 1.00 90.12 592 LYS A C 1
ATOM 4816 O O . LYS A 1 592 ? -32.298 22.166 36.945 1.00 90.12 592 LYS A O 1
ATOM 4821 N N . ASN A 1 593 ? -30.937 20.859 38.170 1.00 91.12 593 ASN A N 1
ATOM 4822 C CA . ASN A 1 593 ? -30.763 19.811 37.164 1.00 91.12 593 ASN A CA 1
ATOM 4823 C C . ASN A 1 593 ? -31.634 18.565 37.400 1.00 91.12 593 ASN A C 1
ATOM 4825 O O . ASN A 1 593 ? -31.433 17.548 36.732 1.00 91.12 593 ASN A O 1
ATOM 4829 N N . ALA A 1 594 ? -32.611 18.613 38.310 1.00 91.12 594 ALA A N 1
ATOM 4830 C CA . ALA A 1 594 ? -33.427 17.454 38.683 1.00 91.12 594 ALA A CA 1
ATOM 4831 C C . ALA A 1 594 ? -34.117 16.768 37.484 1.00 91.12 594 ALA A C 1
ATOM 4833 O O . ALA A 1 594 ? -34.271 15.545 37.468 1.00 91.12 594 ALA A O 1
ATOM 4834 N N . SER A 1 595 ? -34.506 17.531 36.456 1.00 89.88 595 SER A N 1
ATOM 4835 C CA . SER A 1 595 ? -35.083 16.995 35.215 1.00 89.88 595 SER A CA 1
ATOM 4836 C C . SER A 1 595 ? -34.073 16.189 34.389 1.00 89.88 595 SER A C 1
ATOM 4838 O O . SER A 1 595 ? -34.416 15.106 33.912 1.00 89.88 595 SER A O 1
ATOM 4840 N N . PHE A 1 596 ? -32.829 16.664 34.260 1.00 87.31 596 PHE A N 1
ATOM 4841 C CA . PHE A 1 596 ? -31.744 15.949 33.580 1.00 87.31 596 PHE A CA 1
ATOM 4842 C C . PHE A 1 596 ? -31.345 14.688 34.345 1.00 87.31 596 PHE A C 1
ATOM 4844 O O . PHE A 1 596 ? -31.241 13.619 33.749 1.00 87.31 596 PHE A O 1
ATOM 4851 N N . ILE A 1 597 ? -31.203 14.778 35.670 1.00 90.12 597 ILE A N 1
ATOM 4852 C CA . ILE A 1 597 ? -30.906 13.622 36.528 1.00 90.12 597 ILE A CA 1
ATOM 4853 C C . ILE A 1 597 ? -31.969 12.538 36.329 1.00 90.12 597 ILE A C 1
ATOM 4855 O O . ILE A 1 597 ? -31.638 11.410 35.966 1.00 90.12 597 ILE A O 1
ATOM 4859 N N . ARG A 1 598 ? -33.254 12.900 36.446 1.00 92.62 598 ARG A N 1
ATOM 4860 C CA . ARG A 1 598 ? -34.372 11.967 36.252 1.00 92.62 598 ARG A CA 1
ATOM 4861 C C . ARG A 1 598 ? -34.414 11.396 34.833 1.00 92.62 598 ARG A C 1
ATOM 4863 O O . ARG A 1 598 ? -34.731 10.223 34.655 1.00 92.62 598 ARG A O 1
ATOM 4870 N N . HIS A 1 599 ? -34.078 12.197 33.818 1.00 88.75 599 HIS A N 1
ATOM 4871 C CA . HIS A 1 599 ? -33.969 11.731 32.434 1.00 88.75 599 HIS A CA 1
ATOM 4872 C C . HIS A 1 599 ? -32.958 10.582 32.296 1.00 88.75 599 HIS A C 1
ATOM 4874 O O . HIS A 1 599 ? -33.267 9.586 31.643 1.00 88.75 599 HIS A O 1
ATOM 4880 N N . TYR A 1 600 ? -31.783 10.691 32.921 1.00 88.12 600 TYR A N 1
ATOM 4881 C CA . TYR A 1 600 ? -30.751 9.651 32.885 1.00 88.12 600 TYR A CA 1
ATOM 4882 C C . TYR A 1 600 ? -31.065 8.465 33.810 1.00 88.12 600 TYR A C 1
ATOM 4884 O O . TYR A 1 600 ? -30.931 7.318 33.382 1.00 88.12 600 TYR A O 1
ATOM 4892 N N . GLU A 1 601 ? -31.576 8.703 35.023 1.00 92.50 601 GLU A N 1
ATOM 4893 C CA . GLU A 1 601 ? -32.009 7.640 35.947 1.00 92.50 601 GLU A CA 1
ATOM 4894 C C . GLU A 1 601 ? -33.078 6.737 35.310 1.00 92.50 601 GLU A C 1
ATOM 4896 O O . GLU A 1 601 ? -33.008 5.513 35.424 1.00 92.50 601 GLU A O 1
ATOM 4901 N N . ASN A 1 602 ? -34.004 7.309 34.532 1.00 92.31 602 ASN A N 1
ATOM 4902 C CA . ASN A 1 602 ? -35.030 6.552 33.810 1.00 92.31 602 ASN A CA 1
ATOM 4903 C C . ASN A 1 602 ? -34.468 5.621 32.714 1.00 92.31 602 ASN A C 1
ATOM 4905 O O . ASN A 1 602 ? -35.168 4.703 32.280 1.00 92.31 602 ASN A O 1
ATOM 4909 N N . LYS A 1 603 ? -33.221 5.818 32.258 1.00 89.06 603 LYS A N 1
ATOM 4910 C CA . LYS A 1 603 ? -32.569 4.950 31.259 1.00 89.06 603 LYS A CA 1
ATOM 4911 C C . LYS A 1 603 ? -31.921 3.708 31.882 1.00 89.06 603 LYS A C 1
ATOM 4913 O O . LYS A 1 603 ? -31.862 2.671 31.216 1.00 89.06 603 LYS A O 1
ATOM 4918 N N . LEU A 1 604 ? -31.492 3.774 33.149 1.00 90.38 604 LEU A N 1
ATOM 4919 C CA . LEU A 1 604 ? -30.785 2.679 33.835 1.00 90.38 604 LEU A CA 1
ATOM 4920 C C . LEU A 1 604 ? -31.567 1.353 33.857 1.00 90.38 604 LEU A C 1
ATOM 4922 O O . LEU A 1 604 ? -30.975 0.329 33.515 1.00 90.38 604 LEU A O 1
ATOM 4926 N N . PRO A 1 605 ? -32.877 1.307 34.189 1.00 93.62 605 PRO A N 1
ATOM 4927 C CA . PRO A 1 605 ? -33.599 0.039 34.277 1.00 93.62 605 PRO A CA 1
ATOM 4928 C C . PRO A 1 605 ? -33.648 -0.722 32.951 1.00 93.62 605 PRO A C 1
ATOM 4930 O O . PRO A 1 605 ? -33.516 -1.945 32.938 1.00 93.62 605 PRO A O 1
ATOM 4933 N N . ARG A 1 606 ? -33.834 -0.011 31.831 1.00 89.81 606 ARG A N 1
ATOM 4934 C CA . ARG A 1 606 ? -33.845 -0.624 30.497 1.00 89.81 606 ARG A CA 1
ATOM 4935 C C . ARG A 1 606 ? -32.450 -1.119 30.124 1.00 89.81 606 ARG A C 1
ATOM 4937 O O . ARG A 1 606 ? -32.313 -2.283 29.769 1.00 89.81 606 ARG A O 1
ATOM 4944 N N . ASN A 1 607 ? -31.433 -0.278 30.305 1.00 90.50 607 ASN A N 1
ATOM 4945 C CA . ASN A 1 607 ? -30.047 -0.634 30.020 1.00 90.50 607 ASN A CA 1
ATOM 4946 C C . ASN A 1 607 ? -29.580 -1.864 30.821 1.00 90.50 607 ASN A C 1
ATOM 4948 O O . ASN A 1 607 ? -29.019 -2.800 30.262 1.00 90.50 607 ASN A O 1
ATOM 4952 N N . ASN A 1 608 ? -29.894 -1.921 32.119 1.00 94.62 608 ASN A N 1
ATOM 4953 C CA . ASN A 1 608 ? -29.551 -3.058 32.977 1.00 94.62 608 ASN A CA 1
ATOM 4954 C C . ASN A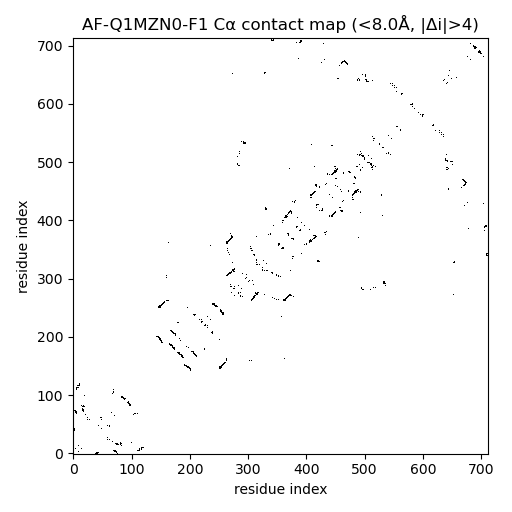 1 608 ? -30.254 -4.353 32.542 1.00 94.62 608 ASN A C 1
ATOM 4956 O O . ASN A 1 608 ? -29.652 -5.426 32.595 1.00 94.62 608 ASN A O 1
ATOM 4960 N N . LYS A 1 609 ? -31.508 -4.271 32.072 1.00 95.44 609 LYS A N 1
ATOM 4961 C CA . LYS A 1 609 ? -32.205 -5.428 31.485 1.00 95.44 609 LYS A CA 1
ATOM 4962 C C . LYS A 1 609 ? -31.524 -5.912 30.203 1.00 95.44 609 LYS A C 1
ATOM 4964 O O . LYS A 1 609 ? -31.400 -7.123 30.020 1.00 95.44 609 LYS A O 1
ATOM 4969 N N . ASP A 1 610 ? -31.070 -4.996 29.349 1.00 92.62 610 ASP A N 1
ATOM 4970 C CA . ASP A 1 610 ? -30.352 -5.331 28.114 1.00 92.62 610 ASP A CA 1
ATOM 4971 C C . ASP A 1 610 ? -29.006 -6.014 28.417 1.00 92.62 610 ASP A C 1
ATOM 4973 O O . ASP A 1 610 ? -28.735 -7.088 27.872 1.00 92.62 610 ASP A O 1
ATOM 4977 N N . ILE A 1 611 ? -28.222 -5.475 29.364 1.00 94.81 611 ILE A N 1
ATOM 4978 C CA . ILE A 1 611 ? -26.972 -6.092 29.846 1.00 94.81 611 ILE A CA 1
ATOM 4979 C C . ILE A 1 611 ? -27.240 -7.505 30.376 1.00 94.81 611 ILE A C 1
ATOM 4981 O O . ILE A 1 611 ? -26.595 -8.452 29.932 1.00 94.81 611 ILE A O 1
ATOM 4985 N N . GLN A 1 612 ? -28.217 -7.677 31.275 1.00 97.50 612 GLN A N 1
ATOM 4986 C CA . GLN A 1 612 ? -28.520 -8.983 31.873 1.00 97.50 612 GLN A CA 1
ATOM 4987 C C . GLN A 1 612 ? -28.963 -10.011 30.823 1.00 97.50 612 GLN A C 1
ATOM 4989 O O . GLN A 1 612 ? -28.559 -11.174 30.865 1.00 97.50 612 GLN A O 1
ATOM 4994 N N . SER A 1 613 ? -29.789 -9.589 29.864 1.00 97.44 613 SER A N 1
ATOM 4995 C CA . SER A 1 613 ? -30.222 -10.421 28.739 1.00 97.44 613 SER A CA 1
ATOM 4996 C C . SER A 1 613 ? -29.032 -10.892 27.897 1.00 97.44 613 SER A C 1
ATOM 4998 O O . SER A 1 613 ? -28.951 -12.073 27.551 1.00 97.44 613 SER A O 1
ATOM 5000 N N . LEU A 1 614 ? -28.081 -10.003 27.599 1.00 96.12 614 LEU A N 1
ATOM 5001 C CA . LEU A 1 614 ? -26.870 -10.345 26.850 1.00 96.12 614 LEU A CA 1
ATOM 5002 C C . LEU A 1 614 ? -25.932 -11.252 27.653 1.00 96.12 614 LEU A C 1
ATOM 5004 O O . LEU A 1 614 ? -25.463 -12.246 27.104 1.00 96.12 614 LEU A O 1
ATOM 5008 N N . SER A 1 615 ? -25.741 -10.988 28.948 1.00 97.50 615 SER A N 1
ATOM 5009 C CA . SER A 1 615 ? -24.993 -11.859 29.862 1.00 97.50 615 SER A CA 1
ATOM 5010 C C . SER A 1 615 ? -25.560 -13.279 29.891 1.00 97.50 615 SER A C 1
ATOM 5012 O O . SER A 1 615 ? -24.810 -14.238 29.745 1.00 97.50 615 SER A O 1
ATOM 5014 N N . ASN A 1 616 ? -26.884 -13.438 29.983 1.00 98.00 616 ASN A N 1
ATOM 5015 C CA . ASN A 1 616 ? -27.520 -14.759 29.965 1.00 98.00 616 ASN A CA 1
ATOM 5016 C C . ASN A 1 616 ? -27.287 -15.496 28.634 1.00 98.00 616 ASN A C 1
ATOM 5018 O O . ASN A 1 616 ? -27.034 -16.700 28.631 1.00 98.00 616 ASN A O 1
ATOM 5022 N N . LYS A 1 617 ? -27.344 -14.781 27.501 1.00 98.06 617 LYS A N 1
ATOM 5023 C CA . LYS A 1 617 ? -27.071 -15.358 26.172 1.00 98.06 617 LYS A CA 1
ATOM 5024 C C . LYS A 1 617 ? -25.606 -15.756 26.011 1.00 98.06 617 LYS A C 1
ATOM 5026 O O . LYS A 1 617 ? -25.331 -16.838 25.506 1.00 98.06 617 LYS A O 1
ATOM 5031 N N . LEU A 1 618 ? -24.677 -14.909 26.455 1.00 97.69 618 LEU A N 1
ATOM 5032 C CA . LEU A 1 618 ? -23.249 -15.222 26.468 1.00 97.69 618 LEU A CA 1
ATOM 5033 C C . LEU A 1 618 ? -22.968 -16.437 27.354 1.00 97.69 618 LEU A C 1
ATOM 5035 O O . LEU A 1 618 ? -22.289 -17.355 26.910 1.00 97.69 618 LEU A O 1
ATOM 5039 N N . LYS A 1 619 ? -23.564 -16.501 28.550 1.00 98.06 619 LYS A N 1
ATOM 5040 C CA . LYS A 1 619 ? -23.437 -17.644 29.463 1.00 98.06 619 LYS A CA 1
ATOM 5041 C C . LYS A 1 619 ? -23.944 -18.944 28.846 1.00 98.06 619 LYS A C 1
ATOM 5043 O O . LYS A 1 619 ? -23.296 -19.974 28.981 1.00 98.06 619 LYS A O 1
ATOM 5048 N N . ALA A 1 620 ? -25.052 -18.897 28.110 1.00 97.62 620 ALA A N 1
ATOM 5049 C CA . ALA A 1 620 ? -25.573 -20.065 27.404 1.00 97.62 620 ALA A CA 1
ATOM 5050 C C . ALA A 1 620 ? -24.645 -20.567 26.278 1.00 97.62 620 ALA A C 1
ATOM 5052 O O . ALA A 1 620 ? -24.648 -21.759 25.986 1.00 97.62 620 ALA A O 1
ATOM 5053 N N . LEU A 1 621 ? -23.861 -19.683 25.645 1.00 97.50 621 LEU A N 1
ATOM 5054 C CA . LEU A 1 621 ? -22.921 -20.049 24.575 1.00 97.50 621 LEU A CA 1
ATOM 5055 C C . LEU A 1 621 ? -21.526 -20.433 25.083 1.00 97.50 621 LEU A C 1
ATOM 5057 O O . LEU A 1 621 ? -20.848 -21.237 24.444 1.00 97.50 621 LEU A O 1
ATOM 5061 N N . LEU A 1 622 ? -21.084 -19.826 26.185 1.00 96.94 622 LEU A N 1
ATOM 5062 C CA . LEU A 1 622 ? -19.760 -20.032 26.774 1.00 96.94 622 LEU A CA 1
ATOM 5063 C C . LEU A 1 622 ? -19.743 -21.168 27.801 1.00 96.94 622 LEU A C 1
ATOM 5065 O O . LEU A 1 622 ? -18.690 -21.755 28.019 1.00 96.94 622 LEU A O 1
ATOM 5069 N N . LEU A 1 623 ? -20.897 -21.514 28.382 1.00 95.31 623 LEU A N 1
ATOM 5070 C CA . LEU A 1 623 ? -21.026 -22.561 29.397 1.00 95.31 623 LEU A CA 1
ATOM 5071 C C . LEU A 1 623 ? -20.030 -22.321 30.547 1.00 95.31 623 LEU A C 1
ATOM 5073 O O . LEU A 1 623 ? -20.050 -21.247 31.152 1.00 95.31 623 LEU A O 1
ATOM 5077 N N . ASP A 1 624 ? -19.159 -23.291 30.817 1.00 95.88 624 ASP A N 1
ATOM 5078 C CA . ASP A 1 624 ? -18.170 -23.252 31.897 1.00 95.88 624 ASP A CA 1
ATOM 5079 C C . ASP A 1 624 ? -17.075 -22.191 31.673 1.00 95.88 624 ASP A C 1
ATOM 5081 O O . ASP A 1 624 ? -16.452 -21.739 32.630 1.00 95.88 624 ASP A O 1
ATOM 5085 N N . ASP A 1 625 ? -16.880 -21.726 30.432 1.00 97.12 625 ASP A N 1
ATOM 5086 C CA . ASP A 1 625 ? -15.889 -20.693 30.098 1.00 97.12 625 ASP A CA 1
ATOM 5087 C C . ASP A 1 625 ? -16.406 -19.260 30.366 1.00 97.12 625 ASP A C 1
ATOM 5089 O O . ASP A 1 625 ? -15.646 -18.298 30.226 1.00 97.12 625 ASP A O 1
ATOM 5093 N N . TYR A 1 626 ? -17.684 -19.077 30.740 1.00 97.69 626 TYR A N 1
ATOM 5094 C CA . TYR A 1 626 ? -18.302 -17.746 30.871 1.00 97.69 626 TYR A CA 1
ATOM 5095 C C . TYR A 1 626 ? -17.585 -16.845 31.881 1.00 97.69 626 TYR A C 1
ATOM 5097 O O . TYR A 1 626 ? -17.252 -15.707 31.550 1.00 97.69 626 TYR A O 1
ATOM 5105 N N . ASP A 1 627 ? -17.329 -17.342 33.092 1.00 97.38 627 ASP A N 1
ATOM 5106 C CA . ASP A 1 627 ? -16.736 -16.526 34.157 1.00 97.38 627 ASP A CA 1
ATOM 5107 C C . ASP A 1 627 ? -15.288 -16.144 33.808 1.00 97.38 627 ASP A C 1
ATOM 5109 O O . ASP A 1 627 ? -14.909 -14.981 33.927 1.00 97.38 627 ASP A O 1
ATOM 5113 N N . ALA A 1 628 ? -14.508 -17.086 33.265 1.00 97.62 628 ALA A N 1
ATOM 5114 C CA . ALA A 1 628 ? -13.146 -16.823 32.801 1.00 97.62 628 ALA A CA 1
ATOM 5115 C C . ALA A 1 628 ? -13.111 -15.801 31.653 1.00 97.62 628 ALA A C 1
ATOM 5117 O O . ALA A 1 628 ? -12.247 -14.926 31.631 1.00 97.62 628 ALA A O 1
ATOM 5118 N N . PHE A 1 629 ? -14.060 -15.881 30.715 1.00 97.94 629 PHE A N 1
ATOM 5119 C CA . PHE A 1 629 ? -14.198 -14.920 29.623 1.00 97.94 629 PHE A CA 1
ATOM 5120 C C . PHE A 1 629 ? -14.530 -13.512 30.130 1.00 97.94 629 PHE A C 1
ATOM 5122 O O . PHE A 1 629 ? -13.894 -12.547 29.706 1.00 97.94 629 PHE A O 1
ATOM 5129 N N . VAL A 1 630 ? -15.503 -13.389 31.040 1.00 97.00 630 VAL A N 1
ATOM 5130 C CA . VAL A 1 630 ? -15.903 -12.098 31.618 1.00 97.00 630 VAL A CA 1
ATOM 5131 C C . VAL A 1 630 ? -14.758 -11.490 32.419 1.00 97.00 630 VAL A C 1
ATOM 5133 O O . VAL A 1 630 ? -14.425 -10.334 32.182 1.00 97.00 630 VAL A O 1
ATOM 5136 N N . SER A 1 631 ? -14.107 -12.263 33.294 1.00 97.12 631 SER A N 1
ATOM 5137 C CA . SER A 1 631 ? -12.959 -11.776 34.067 1.00 97.12 631 SER A CA 1
ATOM 5138 C C . SER A 1 631 ? -11.790 -11.361 33.175 1.00 97.12 631 SER A C 1
ATOM 5140 O O . SER A 1 631 ? -11.161 -10.340 33.437 1.00 97.12 631 SER A O 1
ATOM 5142 N N . ALA A 1 632 ? -11.515 -12.109 32.101 1.00 97.44 632 ALA A N 1
ATOM 5143 C CA . ALA A 1 632 ? -10.472 -11.737 31.152 1.00 97.44 632 ALA A CA 1
ATOM 5144 C C . ALA A 1 632 ? -10.810 -10.443 30.405 1.00 97.44 632 ALA A C 1
ATOM 5146 O O . ALA A 1 632 ? -9.942 -9.588 30.255 1.00 97.44 632 ALA A O 1
ATOM 5147 N N . TRP A 1 633 ? -12.063 -10.271 29.970 1.00 95.38 633 TRP A N 1
ATOM 5148 C CA . TRP A 1 633 ? -12.511 -9.021 29.361 1.00 95.38 633 TRP A CA 1
ATOM 5149 C C . TRP A 1 633 ? -12.396 -7.842 30.328 1.00 95.38 633 TRP A C 1
ATOM 5151 O O . TRP A 1 633 ? -11.811 -6.830 29.966 1.00 95.38 633 TRP A O 1
ATOM 5161 N N . GLU A 1 634 ? -12.921 -7.970 31.547 1.00 93.19 634 GLU A N 1
ATOM 5162 C CA . GLU A 1 634 ? -12.890 -6.893 32.545 1.00 93.19 634 GLU A CA 1
ATOM 5163 C C . GLU A 1 634 ? -11.457 -6.507 32.907 1.00 93.19 634 GLU A C 1
ATOM 5165 O O . GLU A 1 634 ? -11.160 -5.331 33.068 1.00 93.19 634 GLU A O 1
ATOM 5170 N N . TYR A 1 635 ? -10.536 -7.471 32.931 1.00 92.88 635 TYR A N 1
ATOM 5171 C CA . TYR A 1 635 ? -9.116 -7.181 33.085 1.00 92.88 635 TYR A CA 1
ATOM 5172 C C . TYR A 1 635 ? -8.534 -6.383 31.906 1.00 92.88 635 TYR A C 1
ATOM 5174 O O . TYR A 1 635 ? -7.711 -5.498 32.112 1.00 92.88 635 TYR A O 1
ATOM 5182 N N . LEU A 1 636 ? -8.926 -6.673 30.662 1.00 92.19 636 LEU A N 1
ATOM 5183 C CA . LEU A 1 636 ? -8.475 -5.877 29.514 1.00 92.19 636 LEU A CA 1
ATOM 5184 C C . LEU A 1 636 ? -9.061 -4.462 29.541 1.00 92.19 636 LEU A C 1
ATOM 5186 O O . LEU A 1 636 ? -8.322 -3.506 29.316 1.00 92.19 636 LEU A O 1
ATOM 5190 N N . ASP A 1 637 ? -10.355 -4.349 29.836 1.00 88.69 637 ASP A N 1
ATOM 5191 C CA . ASP A 1 637 ? -11.100 -3.087 29.897 1.00 88.69 637 ASP A CA 1
ATOM 5192 C C . ASP A 1 637 ? -10.528 -2.150 30.975 1.00 88.69 637 ASP A C 1
ATOM 5194 O O . ASP A 1 637 ? -10.244 -0.992 30.702 1.00 88.69 637 ASP A O 1
ATOM 5198 N N . ASP A 1 638 ? -10.233 -2.672 32.169 1.00 85.44 638 ASP A N 1
ATOM 5199 C CA . ASP A 1 638 ? -9.707 -1.882 33.290 1.00 85.44 638 ASP A CA 1
ATOM 5200 C C . ASP A 1 638 ? -8.256 -1.393 33.102 1.00 85.44 638 ASP A C 1
ATOM 5202 O O . ASP A 1 638 ? -7.848 -0.390 33.703 1.00 85.44 638 ASP A O 1
ATOM 5206 N N . TYR A 1 639 ? -7.435 -2.149 32.365 1.00 85.88 639 TYR A N 1
ATOM 5207 C CA . TYR A 1 639 ? -5.975 -1.995 32.397 1.00 85.88 639 TYR A CA 1
ATOM 5208 C C . TYR A 1 639 ? -5.314 -1.692 31.054 1.00 85.88 639 TYR A C 1
ATOM 5210 O O . TYR A 1 639 ? -4.166 -1.246 31.076 1.00 85.88 639 TYR A O 1
ATOM 5218 N N . TYR A 1 640 ? -5.972 -1.927 29.914 1.00 87.19 640 TYR A N 1
ATOM 5219 C CA . TYR A 1 640 ? -5.316 -1.810 28.604 1.00 87.19 640 TYR A CA 1
ATOM 5220 C C . TYR A 1 640 ? -6.152 -1.184 27.487 1.00 87.19 640 TYR A C 1
ATOM 5222 O O . TYR A 1 640 ? -5.555 -0.755 26.501 1.00 87.19 640 TYR A O 1
ATOM 5230 N N . ILE A 1 641 ? -7.482 -1.166 27.589 1.00 86.31 641 ILE A N 1
ATOM 5231 C CA . ILE A 1 641 ? -8.359 -0.613 26.550 1.00 86.31 641 ILE A CA 1
ATOM 5232 C C . ILE A 1 641 ? -8.698 0.828 26.907 1.00 86.31 641 ILE A C 1
ATOM 5234 O O . ILE A 1 641 ? -9.165 1.096 28.009 1.00 86.31 641 ILE A O 1
ATOM 5238 N N . HIS A 1 642 ? -8.474 1.743 25.970 1.00 82.69 642 HIS A N 1
ATOM 5239 C CA . HIS A 1 642 ? -8.797 3.149 26.172 1.00 82.69 642 HIS A CA 1
ATOM 5240 C C . HIS A 1 642 ? -10.271 3.420 25.868 1.00 82.69 642 HIS A C 1
ATOM 5242 O O . HIS A 1 642 ? -10.890 2.779 25.012 1.00 82.69 642 HIS A O 1
ATOM 5248 N N . GLU A 1 643 ? -10.838 4.406 26.561 1.00 74.00 643 GLU A N 1
ATOM 5249 C CA . GLU A 1 643 ? -12.236 4.780 26.385 1.00 74.00 643 GLU A CA 1
ATOM 5250 C C . GLU A 1 643 ? -12.466 5.433 25.022 1.00 74.00 643 GLU A C 1
ATOM 5252 O O . GLU A 1 643 ? -11.887 6.466 24.680 1.00 74.00 643 GLU A O 1
ATOM 5257 N N . SER A 1 644 ? -13.384 4.873 24.234 1.00 60.28 644 SER A N 1
ATOM 5258 C CA . SER A 1 644 ? -13.679 5.444 22.925 1.00 60.28 644 SER A CA 1
ATOM 5259 C C . SER A 1 644 ? -14.509 6.729 23.021 1.00 60.28 644 SER A C 1
ATOM 5261 O O . SER A 1 644 ? -14.536 7.475 22.058 1.00 60.28 644 SER A O 1
ATOM 5263 N N . HIS A 1 645 ? -15.193 7.039 24.131 1.00 56.88 645 HIS A N 1
ATOM 5264 C CA . HIS A 1 645 ? -16.221 8.096 24.188 1.00 56.88 645 HIS A CA 1
ATOM 5265 C C . HIS A 1 645 ? -15.992 9.179 25.261 1.00 56.88 645 HIS A C 1
ATOM 5267 O O . HIS A 1 645 ? -15.420 8.944 26.324 1.00 56.88 645 HIS A O 1
ATOM 5273 N N . GLY A 1 646 ? -16.539 10.377 25.022 1.00 50.12 646 GLY A N 1
ATOM 5274 C CA . GLY A 1 646 ? -16.673 11.411 26.053 1.00 50.12 646 GLY A CA 1
ATOM 5275 C C . GLY A 1 646 ? -17.598 10.952 27.195 1.00 50.12 646 GLY A C 1
ATOM 5276 O O . GLY A 1 646 ? -18.467 10.102 26.979 1.00 50.12 646 GLY A O 1
ATOM 5277 N N . PRO A 1 647 ? -17.435 11.463 28.426 1.00 47.47 647 PRO A N 1
ATOM 5278 C CA . PRO A 1 647 ? -16.469 12.468 28.902 1.00 47.47 647 PRO A CA 1
ATOM 5279 C C . PRO A 1 647 ? -15.070 11.900 29.215 1.00 47.47 647 PRO A C 1
ATOM 5281 O O . PRO A 1 647 ? -14.247 12.607 29.778 1.00 47.47 647 PRO A O 1
ATOM 5284 N N . PHE A 1 648 ? -14.825 10.614 28.951 1.00 48.59 648 PHE A N 1
ATOM 5285 C CA . PHE A 1 648 ? -13.601 9.919 29.371 1.00 48.59 648 PHE A CA 1
ATOM 5286 C C . PHE A 1 648 ? -12.488 9.962 28.312 1.00 48.59 648 PHE A C 1
ATOM 5288 O O . PHE A 1 648 ? -11.387 9.467 28.539 1.00 48.59 648 PHE A O 1
ATOM 5295 N N . ASN A 1 649 ? -12.770 10.590 27.169 1.00 49.53 649 ASN A N 1
ATOM 5296 C CA . ASN A 1 649 ? -11.845 10.801 26.070 1.00 49.53 649 ASN A CA 1
ATOM 5297 C C . ASN A 1 649 ? -11.458 12.290 25.986 1.00 49.53 649 ASN A C 1
ATOM 5299 O O . ASN A 1 649 ? -12.273 13.107 25.565 1.00 49.53 649 ASN A O 1
ATOM 5303 N N . ASP A 1 650 ? -10.212 12.602 26.361 1.00 43.72 650 ASP A N 1
ATOM 5304 C CA . ASP A 1 650 ? -9.563 13.917 26.189 1.00 43.72 650 ASP A CA 1
ATOM 5305 C C . ASP A 1 650 ? -8.484 13.906 25.073 1.00 43.72 650 ASP A C 1
ATOM 5307 O O . ASP A 1 650 ? -7.695 14.845 24.952 1.00 43.72 650 ASP A O 1
ATOM 5311 N N . SER A 1 651 ? -8.392 12.857 24.236 1.00 37.69 651 SER A N 1
ATOM 5312 C CA . SER A 1 651 ? -7.304 12.769 23.244 1.00 37.69 651 SER A CA 1
ATOM 5313 C C . SER A 1 651 ? -7.569 13.638 22.008 1.00 37.69 651 SER A C 1
ATOM 5315 O O . SER A 1 651 ? -8.372 13.289 21.142 1.00 37.69 651 SER A O 1
ATOM 5317 N N . ILE A 1 652 ? -6.862 14.770 21.988 1.00 39.47 652 ILE A N 1
ATOM 5318 C CA . ILE A 1 652 ? -6.225 15.511 20.884 1.00 39.47 652 ILE A CA 1
ATOM 5319 C C . ILE A 1 652 ? -6.656 15.094 19.459 1.00 39.47 652 ILE A C 1
ATOM 5321 O O . ILE A 1 652 ? -6.265 14.047 18.948 1.00 39.47 652 ILE A O 1
ATOM 5325 N N . GLY A 1 653 ? -7.412 15.980 18.797 1.00 38.12 653 GLY A N 1
ATOM 5326 C CA . GLY A 1 653 ? -7.312 16.162 17.341 1.00 38.12 653 GLY A CA 1
ATOM 5327 C C . GLY A 1 653 ? -8.551 16.006 16.472 1.00 38.12 653 GLY A C 1
ATOM 5328 O O . GLY A 1 653 ? -8.510 16.164 15.252 1.00 38.12 653 GLY A O 1
ATOM 5329 N N . ALA A 1 654 ? -9.698 15.805 17.096 1.00 33.97 654 ALA A N 1
ATOM 5330 C CA . ALA A 1 654 ? -10.941 16.356 16.594 1.00 33.97 654 ALA A CA 1
ATOM 5331 C C . ALA A 1 654 ? -11.688 16.850 17.821 1.00 33.97 654 ALA A C 1
ATOM 5333 O O . ALA A 1 654 ? -11.989 16.066 18.718 1.00 33.97 654 ALA A O 1
ATOM 5334 N N . SER A 1 655 ? -11.968 18.148 17.880 1.00 30.83 655 SER A N 1
ATOM 5335 C CA . SER A 1 655 ? -12.990 18.680 18.770 1.00 30.83 655 SER A CA 1
ATOM 5336 C C . SER A 1 655 ? -14.331 18.062 18.366 1.00 30.83 655 SER A C 1
ATOM 5338 O O . SER A 1 655 ? -15.123 18.675 17.655 1.00 30.83 655 SER A O 1
ATOM 5340 N N . ALA A 1 656 ? -14.589 16.825 18.785 1.00 34.84 656 ALA A N 1
ATOM 5341 C CA . ALA A 1 656 ? -15.942 16.400 19.063 1.00 34.84 656 ALA A CA 1
ATOM 5342 C C . ALA A 1 656 ? -16.304 17.112 20.366 1.00 34.84 656 ALA A C 1
ATOM 5344 O O . ALA A 1 656 ? -16.190 16.553 21.457 1.00 34.84 656 ALA A O 1
ATOM 5345 N N . ASP A 1 657 ? -16.625 18.402 20.232 1.00 31.62 657 ASP A N 1
ATOM 5346 C CA . ASP A 1 657 ? -17.352 19.145 21.245 1.00 31.62 657 ASP A CA 1
ATOM 5347 C C . ASP A 1 657 ? -18.458 18.227 21.761 1.00 31.62 657 ASP A C 1
ATOM 5349 O O . ASP A 1 657 ? -19.287 17.776 20.973 1.00 31.62 657 ASP A O 1
ATOM 5353 N N . TYR A 1 658 ? -18.396 17.908 23.056 1.00 40.09 658 TYR A N 1
ATOM 5354 C CA . TYR A 1 658 ? -19.485 17.357 23.855 1.00 40.09 658 TYR A CA 1
ATOM 5355 C C . TYR A 1 658 ? -20.457 16.475 23.066 1.00 40.09 658 TYR A C 1
ATOM 5357 O O . TYR A 1 658 ? -21.514 16.941 22.638 1.00 40.09 658 TYR A O 1
ATOM 5365 N N . ASP A 1 659 ? -20.145 15.186 22.917 1.00 42.84 659 ASP A N 1
ATOM 5366 C CA . ASP A 1 659 ? -21.130 14.247 22.388 1.00 42.84 659 ASP A CA 1
ATOM 5367 C C . ASP A 1 659 ? -22.254 14.021 23.426 1.00 42.84 659 ASP A C 1
ATOM 5369 O O . ASP A 1 659 ? -22.308 13.053 24.193 1.00 42.84 659 ASP A O 1
ATOM 5373 N N . GLU A 1 660 ? -23.180 14.979 23.490 1.00 40.09 660 GLU A N 1
ATOM 5374 C CA . GLU A 1 660 ? -24.450 14.859 24.195 1.00 40.09 660 GLU A CA 1
ATOM 5375 C C . GLU A 1 660 ? -25.357 13.795 23.547 1.00 40.09 660 GLU A C 1
ATOM 5377 O O . GLU A 1 660 ? -26.376 13.433 24.143 1.00 40.09 660 GLU A O 1
ATOM 5382 N N . THR A 1 661 ? -24.984 13.246 22.380 1.00 43.28 661 THR A N 1
ATOM 5383 C CA . THR A 1 661 ? -25.850 12.426 21.524 1.00 43.28 661 THR A CA 1
ATOM 5384 C C . THR A 1 661 ? -25.742 10.919 21.740 1.00 43.28 661 THR A C 1
ATOM 5386 O O . THR A 1 661 ? -26.502 10.185 21.107 1.00 43.28 661 THR A O 1
ATOM 5389 N N . PHE A 1 662 ? -24.924 10.438 22.693 1.00 46.72 662 PHE A N 1
ATOM 5390 C CA . PHE A 1 662 ? -24.887 9.014 23.058 1.00 46.72 662 PHE A CA 1
ATOM 5391 C C . PHE A 1 662 ? -26.272 8.546 23.562 1.00 46.72 662 PHE A C 1
ATOM 5393 O O . PHE A 1 662 ? -26.682 8.721 24.720 1.00 46.72 662 PHE A O 1
ATOM 5400 N N . ASN A 1 663 ? -27.040 7.979 22.638 1.00 50.50 663 ASN A N 1
ATOM 5401 C CA . ASN A 1 663 ? -28.437 7.600 22.781 1.00 50.50 663 ASN A CA 1
ATOM 5402 C C . ASN A 1 663 ? -28.558 6.091 22.557 1.00 50.50 663 ASN A C 1
ATOM 5404 O O . ASN A 1 663 ? -27.842 5.530 21.736 1.00 50.50 663 ASN A O 1
ATOM 5408 N N . HIS A 1 664 ? -29.508 5.444 23.238 1.00 49.97 664 HIS A N 1
ATOM 5409 C CA . HIS A 1 664 ? -29.773 3.997 23.164 1.00 49.97 664 HIS A CA 1
ATOM 5410 C C . HIS A 1 664 ? -29.965 3.485 21.718 1.00 49.97 664 HIS A C 1
ATOM 5412 O O . HIS A 1 664 ? -29.748 2.311 21.440 1.00 49.97 664 HIS A O 1
ATOM 5418 N N . SER A 1 665 ? -30.329 4.375 20.787 1.00 44.19 665 SER A N 1
ATOM 5419 C CA . SER A 1 665 ? -30.533 4.106 19.359 1.00 44.19 665 SER A CA 1
ATOM 5420 C C . SER A 1 665 ? -29.310 4.302 18.439 1.00 44.19 665 SER A C 1
ATOM 5422 O O . SER A 1 665 ? -29.405 3.908 17.284 1.00 44.19 665 SER A O 1
ATOM 5424 N N . PHE A 1 666 ? -28.191 4.872 18.911 1.00 51.16 666 PHE A N 1
ATOM 5425 C CA . PHE A 1 666 ? -26.971 5.153 18.119 1.00 51.16 666 PHE A CA 1
ATOM 5426 C C . PHE A 1 666 ? -25.721 4.484 18.723 1.00 51.16 666 PHE A C 1
ATOM 5428 O O . PHE A 1 666 ? -24.650 5.070 18.798 1.00 51.16 666 PHE A O 1
ATOM 5435 N N . ILE A 1 667 ? -25.874 3.254 19.216 1.00 56.97 667 ILE A N 1
ATOM 5436 C CA . ILE A 1 667 ? -24.820 2.512 19.932 1.00 56.97 667 ILE A CA 1
ATOM 5437 C C . ILE A 1 667 ? -23.895 1.722 18.970 1.00 56.97 667 ILE A C 1
ATOM 5439 O O . ILE A 1 667 ? -22.887 1.152 19.382 1.00 56.97 667 ILE A O 1
ATOM 5443 N N . GLU A 1 668 ? -24.210 1.679 17.674 1.00 63.28 668 GLU A N 1
ATOM 5444 C CA . GLU A 1 668 ? -23.487 0.893 16.665 1.00 63.28 668 GLU A CA 1
ATOM 5445 C C . GLU A 1 668 ? -22.578 1.799 15.813 1.00 63.28 668 GLU A C 1
ATOM 5447 O O . GLU A 1 668 ? -23.007 2.858 15.363 1.00 63.28 668 GLU A O 1
ATOM 5452 N N . ARG A 1 669 ? -21.326 1.374 15.579 1.00 73.50 669 ARG A N 1
ATOM 5453 C CA . ARG A 1 669 ? -20.390 2.052 14.665 1.00 73.50 669 ARG A CA 1
ATOM 5454 C C . ARG A 1 669 ? -20.857 1.847 13.226 1.00 73.50 669 ARG A C 1
ATOM 5456 O O . ARG A 1 669 ? -21.081 0.694 12.838 1.00 73.50 669 ARG A O 1
ATOM 5463 N N . ASN A 1 670 ? -20.957 2.902 12.414 1.00 74.12 670 ASN A N 1
ATOM 5464 C CA . ASN A 1 670 ? -21.311 2.691 11.015 1.00 74.12 670 ASN A CA 1
ATOM 5465 C C . ASN A 1 670 ? -20.127 2.074 10.267 1.00 74.12 670 ASN A C 1
ATOM 5467 O O . ASN A 1 670 ? -18.963 2.441 10.453 1.00 74.12 670 ASN A O 1
ATOM 5471 N N . VAL A 1 671 ? -20.441 1.109 9.405 1.00 78.31 671 VAL A N 1
ATOM 5472 C CA . VAL A 1 671 ? -19.478 0.481 8.503 1.00 78.31 671 VAL A CA 1
ATOM 5473 C C . VAL A 1 671 ? -19.879 0.813 7.076 1.00 78.31 671 VAL A C 1
ATOM 5475 O O . VAL A 1 671 ? -20.843 0.263 6.531 1.00 78.31 671 VAL A O 1
ATOM 5478 N N . PHE A 1 672 ? -19.117 1.709 6.463 1.00 79.75 672 PHE A N 1
ATOM 5479 C CA . PHE A 1 672 ? -19.343 2.186 5.113 1.00 79.75 672 PHE A CA 1
ATOM 5480 C C . PHE A 1 672 ? -18.434 1.505 4.106 1.00 79.75 672 PHE A C 1
ATOM 5482 O O . PHE A 1 672 ? -17.245 1.284 4.326 1.00 79.75 672 PHE A O 1
ATOM 5489 N N . PHE A 1 673 ? -19.015 1.202 2.952 1.00 83.00 673 PHE A N 1
ATOM 5490 C CA . PHE A 1 673 ? -18.278 0.788 1.773 1.00 83.00 673 PHE A CA 1
ATOM 5491 C C . PHE A 1 673 ? -18.445 1.844 0.692 1.00 83.00 673 PHE A C 1
ATOM 5493 O O . PHE A 1 673 ? -19.571 2.095 0.248 1.00 83.00 673 PHE A O 1
ATOM 5500 N N . LYS A 1 674 ? -17.321 2.390 0.223 1.00 80.69 674 LYS A N 1
ATOM 5501 C CA . LYS A 1 674 ? -17.290 3.273 -0.940 1.00 80.69 674 LYS A CA 1
ATOM 5502 C C . LYS A 1 674 ? -17.090 2.455 -2.228 1.00 80.69 674 LYS A C 1
ATOM 5504 O O . LYS A 1 674 ? -16.103 1.717 -2.330 1.00 80.69 674 LYS A O 1
ATOM 5509 N N . PRO A 1 675 ? -18.020 2.522 -3.202 1.00 81.88 675 PRO A N 1
ATOM 5510 C CA . PRO A 1 675 ? -17.859 1.838 -4.480 1.00 81.88 675 PRO A CA 1
ATOM 5511 C C . PRO A 1 675 ? -16.712 2.444 -5.293 1.00 81.88 675 PRO A C 1
ATOM 5513 O O . PRO A 1 675 ? -16.298 3.576 -5.061 1.00 81.88 675 PRO A O 1
ATOM 5516 N N . ALA A 1 676 ? -16.209 1.677 -6.262 1.00 85.19 676 ALA A N 1
ATOM 5517 C CA . ALA A 1 676 ? -15.229 2.178 -7.216 1.00 85.19 676 ALA A CA 1
ATOM 5518 C C . ALA A 1 676 ? -15.805 3.360 -8.004 1.00 85.19 676 ALA A C 1
ATOM 5520 O O . ALA A 1 676 ? -16.930 3.280 -8.501 1.00 85.19 676 ALA A O 1
ATOM 5521 N N . VAL A 1 677 ? -15.002 4.412 -8.145 1.00 83.12 677 VAL A N 1
ATOM 5522 C CA . VAL A 1 677 ? -15.319 5.600 -8.934 1.00 83.12 677 VAL A CA 1
ATOM 5523 C C . VAL A 1 677 ? -14.268 5.769 -10.026 1.00 83.12 677 VAL A C 1
ATOM 5525 O O . VAL A 1 677 ? -13.077 5.611 -9.755 1.00 83.12 677 VAL A O 1
ATOM 5528 N N . ASP A 1 678 ? -14.734 6.065 -11.236 1.00 84.50 678 ASP A N 1
ATOM 5529 C CA . ASP A 1 678 ? -13.924 6.489 -12.379 1.00 84.50 678 ASP A CA 1
ATOM 5530 C C . ASP A 1 678 ? -13.845 8.020 -12.351 1.00 84.50 678 ASP A C 1
ATOM 5532 O O . ASP A 1 678 ? -14.884 8.684 -12.377 1.00 84.50 678 ASP A O 1
ATOM 5536 N N . PHE A 1 679 ? -12.636 8.559 -12.187 1.00 81.44 679 PHE A N 1
ATOM 5537 C CA . PHE A 1 679 ? -12.431 9.988 -11.949 1.00 81.44 679 PHE A CA 1
ATOM 5538 C C . PHE A 1 679 ? -12.823 10.840 -13.159 1.00 81.44 679 PHE A C 1
ATOM 5540 O O . PHE A 1 679 ? -13.554 11.813 -12.979 1.00 81.44 679 PHE A O 1
ATOM 5547 N N . ASP A 1 680 ? -12.433 10.430 -14.373 1.00 75.38 680 ASP A N 1
ATOM 5548 C CA . ASP A 1 680 ? -12.753 11.156 -15.610 1.00 75.38 680 ASP A CA 1
ATOM 5549 C C . ASP A 1 680 ? -14.270 11.218 -15.793 1.00 75.38 680 ASP A C 1
ATOM 5551 O O . ASP A 1 680 ? -14.848 12.281 -16.004 1.00 75.38 680 ASP A O 1
ATOM 5555 N N . LYS A 1 681 ? -14.945 10.073 -15.625 1.00 74.75 681 LYS A N 1
ATOM 5556 C CA . LYS A 1 681 ? -16.400 9.999 -15.774 1.00 74.75 681 LYS A CA 1
ATOM 5557 C C . LYS A 1 681 ? -17.134 10.919 -14.794 1.00 74.75 681 LYS A C 1
ATOM 5559 O O . LYS A 1 681 ? -18.152 11.501 -15.159 1.00 74.75 681 LYS A O 1
ATOM 5564 N N . VAL A 1 682 ? -16.674 11.005 -13.548 1.00 69.50 682 VAL A N 1
ATOM 5565 C CA . VAL A 1 682 ? -17.342 11.824 -12.530 1.00 69.50 682 VAL A CA 1
ATOM 5566 C C . VAL A 1 682 ? -17.078 13.312 -12.724 1.00 69.50 682 VAL A C 1
ATOM 5568 O O . VAL A 1 682 ? -18.016 14.098 -12.578 1.00 69.50 682 VAL A O 1
ATOM 5571 N N . ASN A 1 683 ? -15.856 13.698 -13.098 1.00 65.50 683 ASN A N 1
ATOM 5572 C CA . ASN A 1 683 ? -15.558 15.086 -13.446 1.00 65.50 683 ASN A CA 1
ATOM 5573 C C . ASN A 1 683 ? -16.387 15.521 -14.676 1.00 65.50 683 ASN A C 1
ATOM 5575 O O . ASN A 1 683 ? -17.067 16.543 -14.608 1.00 65.50 683 ASN A O 1
ATOM 5579 N N . ASP A 1 684 ? -16.486 14.678 -15.716 1.00 65.38 684 ASP A N 1
ATOM 5580 C CA . ASP A 1 684 ? -17.337 14.911 -16.899 1.00 65.38 684 ASP A CA 1
ATOM 5581 C C . ASP A 1 684 ? -18.838 15.062 -16.548 1.00 65.38 684 ASP A C 1
ATOM 5583 O O . ASP A 1 684 ? -19.564 15.849 -17.158 1.00 65.38 684 ASP A O 1
ATOM 5587 N N . GLU A 1 685 ? -19.352 14.283 -15.586 1.00 59.41 685 GLU A N 1
ATOM 5588 C CA . GLU A 1 685 ? -20.763 14.331 -15.160 1.00 59.41 685 GLU A CA 1
ATOM 5589 C C . GLU A 1 685 ? -21.095 15.575 -14.311 1.00 59.41 685 GLU A C 1
ATOM 5591 O O . GLU A 1 685 ? -22.262 15.984 -14.242 1.00 59.41 685 GLU A O 1
ATOM 5596 N N . LYS A 1 686 ? -20.094 16.179 -13.655 1.00 51.38 686 LYS A N 1
ATOM 5597 C CA . LYS A 1 686 ? -20.253 17.333 -12.756 1.00 51.38 686 LYS A CA 1
ATOM 5598 C C . LYS A 1 686 ? -20.067 18.696 -13.415 1.00 51.38 686 LYS A C 1
ATOM 5600 O O . LYS A 1 686 ? -20.325 19.693 -12.735 1.00 51.38 686 LYS A O 1
ATOM 5605 N N . ASP A 1 687 ? -19.788 18.747 -14.717 1.00 51.09 687 ASP A N 1
ATOM 5606 C CA . ASP A 1 687 ? -19.939 19.939 -15.560 1.00 51.09 687 ASP A CA 1
ATOM 5607 C C . ASP A 1 687 ? -21.384 20.482 -15.488 1.00 51.09 687 ASP A C 1
ATOM 5609 O O . ASP A 1 687 ? -22.267 20.201 -16.309 1.00 51.09 687 ASP A O 1
ATOM 5613 N N . ARG A 1 688 ? -21.678 21.267 -14.445 1.00 46.66 688 ARG A N 1
ATOM 5614 C CA . ARG A 1 688 ? -23.011 21.814 -14.194 1.00 46.66 688 ARG A CA 1
ATOM 5615 C C . ARG A 1 688 ? -23.203 23.083 -15.003 1.00 46.66 688 ARG A C 1
ATOM 5617 O O . ARG A 1 688 ? -22.527 24.096 -14.831 1.00 46.66 688 ARG A O 1
ATOM 5624 N N . VAL A 1 689 ? -24.240 23.047 -15.831 1.00 48.25 689 VAL A N 1
ATOM 5625 C CA . VAL A 1 689 ? -24.837 24.238 -16.421 1.00 48.25 689 VAL A CA 1
ATOM 5626 C C . VAL A 1 689 ? -25.660 24.947 -15.356 1.00 48.25 689 VAL A C 1
ATOM 5628 O O . VAL A 1 689 ? -26.724 24.471 -14.965 1.00 48.25 689 VAL A O 1
ATOM 5631 N N . ILE A 1 690 ? -25.201 26.112 -14.920 1.00 45.69 690 ILE A N 1
ATOM 5632 C CA . ILE A 1 690 ? -26.029 27.042 -14.155 1.00 45.69 690 ILE A CA 1
ATOM 5633 C C . ILE A 1 690 ? -26.565 28.126 -15.083 1.00 45.69 690 ILE A C 1
ATOM 5635 O O . ILE A 1 690 ? -25.845 28.702 -15.901 1.00 45.69 690 ILE A O 1
ATOM 5639 N N . TYR A 1 691 ? -27.857 28.411 -14.949 1.00 44.88 691 TYR A N 1
ATOM 5640 C CA . TYR A 1 691 ? -28.491 29.532 -15.627 1.00 44.88 691 TYR A CA 1
ATOM 5641 C C . TYR A 1 691 ? -28.430 30.749 -14.711 1.00 44.88 691 TYR A C 1
ATOM 5643 O O . TYR A 1 691 ? -29.099 30.793 -13.680 1.00 44.88 691 TYR A O 1
ATOM 5651 N N . ARG A 1 692 ? -27.623 31.738 -15.092 1.00 41.88 692 ARG A N 1
ATOM 5652 C CA . ARG A 1 692 ? -27.550 33.044 -14.427 1.00 41.88 692 ARG A CA 1
ATOM 5653 C C . ARG A 1 692 ? -27.953 34.097 -15.456 1.00 41.88 692 ARG A C 1
ATOM 5655 O O . ARG A 1 692 ? -27.488 34.052 -16.590 1.00 41.88 692 ARG A O 1
ATOM 5662 N N . ASP A 1 693 ? -28.901 34.963 -15.108 1.00 59.28 693 ASP A N 1
ATOM 5663 C CA . ASP A 1 693 ? -29.447 36.009 -15.995 1.00 59.28 693 ASP A CA 1
ATOM 5664 C C . ASP A 1 693 ? -29.967 35.499 -17.357 1.00 59.28 693 ASP A C 1
ATOM 5666 O O . ASP A 1 693 ? -29.828 36.151 -18.392 1.00 59.28 693 ASP A O 1
ATOM 5670 N N . GLY A 1 694 ? -30.539 34.289 -17.382 1.00 52.84 694 GLY A N 1
ATOM 5671 C CA . GLY A 1 694 ? -31.032 33.658 -18.613 1.00 52.84 694 GLY A CA 1
ATOM 5672 C C . GLY A 1 694 ? -29.932 33.177 -19.569 1.00 52.84 694 GLY A C 1
ATOM 5673 O O . GLY A 1 694 ? -30.239 32.731 -20.674 1.00 52.84 694 GLY A O 1
ATOM 5674 N N . ARG A 1 695 ? -28.657 33.230 -19.160 1.00 41.56 695 ARG A N 1
ATOM 5675 C CA . ARG A 1 695 ? -27.510 32.722 -19.921 1.00 41.56 695 ARG A CA 1
ATOM 5676 C C . ARG A 1 695 ? -26.968 31.444 -19.287 1.00 41.56 695 ARG A C 1
ATOM 5678 O O . ARG A 1 695 ? -26.892 31.312 -18.068 1.00 41.56 695 ARG A O 1
ATOM 5685 N N . ARG A 1 696 ? -26.607 30.489 -20.146 1.00 50.53 696 ARG A N 1
ATOM 5686 C CA . ARG A 1 696 ? -25.942 29.236 -19.772 1.00 50.53 696 ARG A CA 1
ATOM 5687 C C . ARG A 1 696 ? -24.491 29.543 -19.405 1.00 50.53 696 ARG A C 1
ATOM 5689 O O . ARG A 1 696 ? -23.734 29.990 -20.261 1.00 50.53 696 ARG A O 1
ATOM 5696 N N . HIS A 1 697 ? -24.120 29.275 -18.160 1.00 46.66 697 HIS A N 1
ATOM 5697 C CA . HIS A 1 697 ? -22.740 29.286 -17.692 1.00 46.66 697 HIS A CA 1
ATOM 5698 C C . HIS A 1 697 ? -22.324 27.848 -17.376 1.00 46.66 697 HIS A C 1
ATOM 5700 O O . HIS A 1 697 ? -23.000 27.169 -16.605 1.00 46.66 697 HIS A O 1
ATOM 5706 N N . THR A 1 698 ? -21.237 27.386 -17.989 1.00 45.53 698 THR A N 1
ATOM 5707 C CA . THR A 1 698 ? -20.545 26.161 -17.573 1.00 45.53 698 THR A CA 1
ATOM 5708 C C . THR A 1 698 ? -19.537 26.568 -16.505 1.00 45.53 698 THR A C 1
ATOM 5710 O O . THR A 1 698 ? -18.730 27.463 -16.760 1.00 45.53 698 THR A O 1
ATOM 5713 N N . ILE A 1 699 ? -19.618 25.983 -15.310 1.00 43.47 699 ILE A N 1
ATOM 5714 C CA . ILE A 1 699 ? -18.519 26.044 -14.344 1.00 43.47 699 ILE A CA 1
ATOM 5715 C C . ILE A 1 699 ? -17.868 24.668 -14.346 1.00 43.47 699 ILE A C 1
ATOM 5717 O O . ILE A 1 699 ? -18.549 23.679 -14.091 1.00 43.47 699 ILE A O 1
ATOM 5721 N N . ASP A 1 700 ? -16.577 24.662 -14.645 1.00 48.44 700 ASP A N 1
ATOM 5722 C CA . ASP A 1 700 ? -15.688 23.515 -14.521 1.00 48.44 700 ASP A CA 1
ATOM 5723 C C . ASP A 1 700 ? -15.372 23.335 -13.027 1.00 48.44 700 ASP A C 1
ATOM 5725 O O . ASP A 1 700 ? -14.778 24.220 -12.399 1.00 48.44 700 ASP A O 1
ATOM 5729 N N . ILE A 1 701 ? -15.904 22.274 -12.420 1.00 51.22 701 ILE A N 1
ATOM 5730 C CA . ILE A 1 701 ? -15.605 21.902 -11.034 1.00 51.22 701 ILE A CA 1
ATOM 5731 C C . ILE A 1 701 ? -15.242 20.421 -11.044 1.00 51.22 701 ILE A C 1
ATOM 5733 O O . ILE A 1 701 ? -16.115 19.564 -10.892 1.00 51.22 701 ILE A O 1
ATOM 5737 N N . ASP A 1 702 ? -1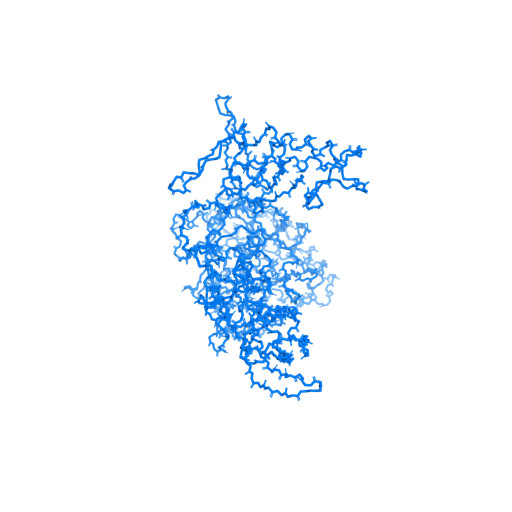3.951 20.141 -11.200 1.00 54.91 702 ASP A N 1
ATOM 5738 C CA . ASP A 1 702 ? -13.397 18.813 -10.966 1.00 54.91 702 ASP A CA 1
ATOM 5739 C C . ASP A 1 702 ? -13.727 18.364 -9.534 1.00 54.91 702 ASP A C 1
ATOM 5741 O O . ASP A 1 702 ? -13.433 19.061 -8.560 1.00 54.91 702 ASP A O 1
ATOM 5745 N N . GLU A 1 703 ? -14.344 17.190 -9.388 1.00 64.38 703 GLU A N 1
ATOM 5746 C CA . GLU A 1 703 ? -14.490 16.561 -8.075 1.00 64.38 703 GLU A CA 1
ATOM 5747 C C . GLU A 1 703 ? -13.173 15.916 -7.646 1.00 64.38 703 GLU A C 1
ATOM 5749 O O . GLU A 1 703 ? -12.775 16.054 -6.494 1.00 64.38 703 GLU A O 1
ATOM 5754 N N . PHE A 1 704 ? -12.494 15.227 -8.564 1.00 72.81 704 PHE A N 1
ATOM 5755 C CA . PHE A 1 704 ? -11.193 14.614 -8.320 1.00 72.81 704 PHE A CA 1
ATOM 5756 C C . PHE A 1 704 ? -10.076 15.472 -8.906 1.00 72.81 704 PHE A C 1
ATOM 5758 O O . PHE A 1 704 ? -10.019 15.683 -10.118 1.00 72.81 704 PHE A O 1
ATOM 5765 N N . GLU A 1 705 ? -9.166 15.928 -8.047 1.00 69.12 705 GLU A N 1
ATOM 5766 C CA . GLU A 1 705 ? -8.046 16.782 -8.441 1.00 69.12 705 GLU A CA 1
ATOM 5767 C C . GLU A 1 705 ? -6.893 15.976 -9.064 1.00 69.12 705 GLU A C 1
ATOM 5769 O O . GLU A 1 705 ? -6.511 14.905 -8.583 1.00 69.12 705 GLU A O 1
ATOM 5774 N N . PHE A 1 706 ? -6.281 16.526 -10.116 1.00 77.62 706 PHE A N 1
ATOM 5775 C CA . PHE A 1 706 ? -5.020 16.016 -10.653 1.00 77.62 706 PHE A CA 1
ATOM 5776 C C . PHE A 1 706 ? -3.851 16.382 -9.726 1.00 77.62 706 PHE A C 1
ATOM 5778 O O . PHE A 1 706 ? -3.593 17.556 -9.456 1.00 77.62 706 PHE A O 1
ATOM 5785 N N . VAL A 1 707 ? -3.102 15.381 -9.261 1.00 82.31 707 VAL A N 1
ATOM 5786 C CA . VAL A 1 707 ? -2.073 15.564 -8.230 1.00 82.31 707 VAL A CA 1
ATOM 5787 C C . VAL A 1 707 ? -0.693 15.782 -8.846 1.00 82.31 707 VAL A C 1
ATOM 5789 O O . VAL A 1 707 ? -0.030 14.849 -9.301 1.00 82.31 707 VAL A O 1
ATOM 5792 N N . LEU A 1 708 ? -0.212 17.021 -8.818 1.00 82.69 708 LEU A N 1
ATOM 5793 C CA . LEU A 1 708 ? 1.155 17.343 -9.229 1.00 82.69 708 LEU A CA 1
ATOM 5794 C C . LEU A 1 708 ? 2.156 17.078 -8.101 1.00 82.69 708 LEU A C 1
ATOM 5796 O O . LEU A 1 708 ? 1.942 17.492 -6.963 1.00 82.69 708 LEU A O 1
ATOM 5800 N N . ALA A 1 709 ? 3.265 16.419 -8.437 1.00 87.38 709 ALA A N 1
ATOM 5801 C CA . ALA A 1 709 ? 4.397 16.182 -7.555 1.00 87.38 709 ALA A CA 1
ATOM 5802 C C . ALA A 1 709 ? 4.866 17.499 -6.934 1.00 87.38 709 ALA A C 1
ATOM 5804 O O . ALA A 1 709 ? 5.300 18.416 -7.632 1.00 87.38 709 ALA A O 1
ATOM 5805 N N . LYS A 1 710 ? 4.816 17.594 -5.610 1.00 87.00 710 LYS A N 1
ATOM 5806 C CA . LYS A 1 710 ? 5.189 18.809 -4.891 1.00 87.00 710 LYS A CA 1
ATOM 5807 C C . LYS A 1 710 ? 5.901 18.437 -3.610 1.00 87.00 710 LYS A C 1
ATOM 5809 O O . LYS A 1 710 ? 5.437 17.569 -2.880 1.00 87.00 710 LYS A O 1
ATOM 5814 N N . GLU A 1 711 ? 7.014 19.107 -3.335 1.00 81.94 711 GLU A N 1
ATOM 5815 C CA . GLU A 1 711 ? 7.725 18.925 -2.076 1.00 81.94 711 GLU A CA 1
ATOM 5816 C C . GLU A 1 711 ? 6.781 19.240 -0.906 1.00 81.94 711 GLU A C 1
ATOM 5818 O O . GLU A 1 711 ? 6.210 20.333 -0.817 1.00 81.94 711 GLU A O 1
ATOM 5823 N N . PHE A 1 712 ? 6.595 18.256 -0.031 1.00 73.00 712 PHE A N 1
ATOM 5824 C CA . PHE A 1 712 ? 5.795 18.394 1.175 1.00 73.00 712 PHE A CA 1
ATOM 5825 C C . PHE A 1 712 ? 6.730 18.731 2.333 1.00 73.00 712 PHE A C 1
ATOM 5827 O O . PHE A 1 712 ? 7.652 17.967 2.619 1.00 73.00 712 PHE A O 1
ATOM 5834 N N . LYS A 1 713 ? 6.520 19.906 2.934 1.00 56.34 713 LYS A N 1
ATOM 5835 C CA . LYS A 1 713 ? 7.348 20.439 4.020 1.00 56.34 713 LYS A CA 1
ATOM 5836 C C . LYS A 1 713 ? 6.835 20.040 5.401 1.00 56.34 713 LYS A C 1
ATOM 5838 O O . LYS A 1 713 ? 5.598 20.060 5.637 1.00 56.34 713 LYS A O 1
#

Foldseek 3Di:
DKEKDFLLRDAPVQQQQFAQLVVLLVVCCVPVPPDPDVDDYPPCVVQQADDPPDPPPPSSVSSSVCSQLRRMTIGGPPDPAHQWDDWDQDPVRDTDTDGPDDGDPRNVVSNVVSNVNHDDDDPPPDDDDPDDPDDPDPDPPDPQDKAKEKEAEAEDEDPQFAFDPWDKFFWWKAFPVVRATFDTDIDTRVPDGMGDMTMDGPPIDMFIWRHDPLLVVQVCCCVPVVHRVVCVVVLLTDTWDFPDWDQDPPRYIYTYTYDYGYGAQEEEEAFEAFQADPPDLLFDWLSNLQQVQQVCLCPVVVRDLSYYYDHFGHQLYPPPPPVRSQVCLQQVPCLLVSLLQVVQVVLVSQVSSCVPVVHGHQAYEYAYEYAECSLQSSLQSLVCLLLVLEAEPPNVVSSRRHSNRYAYLEYHYAFYFQRNHHFQPPCNFQGDNADDPVRHDPLHAYEYEHEFQAQDSRSFGADNDPPWDQATDDWDDDDRYTYHYAYAYRCLQTWRHGAPALQADARNFPRFLSNVVNSVVSVVVCVVSPSSGHDGPGDDRDPLLVVLRCLQCVQCNDVQLVRLVSQLVLLVVVLVVLVVQLVVLVVVPCVVCVVVNVVSVVVNVVSVVSNVVSLVVNCVSCPVSSVVNVVSVVSCVRHGHHRNDPPSDPDDRDPPPDCPPPDPVSSTRTYDYGDDDNQVVVQVVPQDFDQDPNDTDGDRDRSHHRRYNDNDD

Solvent-accessible surface area (backbone atoms only — not comparable to full-atom values): 39125 Å² total; per-residue (Å²): 118,41,31,58,36,44,46,90,68,50,46,55,78,44,53,70,16,25,31,30,45,75,57,35,48,52,52,48,46,57,42,69,52,93,46,96,52,96,64,67,60,42,61,42,85,80,58,62,52,73,53,103,83,56,92,65,94,55,32,67,61,56,43,44,50,31,33,54,42,31,61,33,42,41,32,30,82,82,53,92,54,28,33,44,61,43,82,42,79,44,96,88,71,50,72,51,69,45,60,65,58,96,67,50,70,52,23,48,48,35,48,50,50,26,62,68,71,22,68,72,85,76,83,83,74,84,73,84,71,81,84,76,85,71,76,87,69,83,73,75,87,69,85,78,53,72,42,39,35,31,39,35,51,42,69,46,67,63,81,91,56,61,60,67,95,70,54,65,28,32,42,36,29,31,32,67,73,78,67,38,77,59,42,77,44,79,40,47,57,89,75,40,63,61,56,73,78,36,69,44,53,70,90,60,49,71,47,40,30,74,46,41,85,82,41,52,70,51,51,46,39,35,69,75,70,58,44,55,65,69,31,42,74,69,52,55,46,66,67,54,61,74,78,48,76,46,82,46,90,90,72,26,40,38,32,34,35,60,47,74,50,70,56,42,34,36,34,37,43,29,26,27,26,57,48,22,38,92,84,44,80,57,29,40,26,41,45,53,56,52,46,50,17,30,53,46,27,42,64,75,68,58,51,51,82,44,56,52,71,50,78,42,65,12,53,47,18,92,84,52,55,76,77,46,25,66,46,20,54,39,42,40,60,57,47,64,52,52,44,12,23,51,46,30,53,50,47,53,50,48,50,53,33,26,70,73,69,35,43,78,60,74,38,38,36,31,36,38,27,11,19,29,50,10,19,36,41,44,31,27,43,52,41,32,47,60,73,52,36,54,42,51,80,58,62,71,50,55,77,66,55,46,43,82,24,50,28,31,37,34,34,47,33,21,38,29,28,58,36,32,42,62,58,58,71,79,62,39,75,56,64,48,61,41,78,65,74,87,50,36,34,96,81,19,40,36,40,33,39,33,43,57,47,43,57,42,77,60,60,24,35,50,49,97,49,85,76,61,44,83,56,76,76,60,71,46,73,58,91,49,39,33,36,41,54,39,85,26,9,59,42,30,45,27,28,41,49,51,52,60,49,50,80,25,75,64,28,84,44,68,65,36,62,48,13,49,53,40,37,52,55,50,48,54,54,40,44,76,55,68,46,68,61,39,82,78,94,70,83,84,72,54,67,69,58,55,54,28,49,51,54,39,52,66,52,44,70,39,66,74,50,31,59,45,47,52,52,35,54,48,45,52,54,50,48,54,49,40,53,47,51,35,51,51,38,46,72,75,41,44,82,85,30,44,67,60,35,49,58,38,60,68,46,49,66,58,47,54,50,52,37,51,54,37,51,54,52,48,36,72,74,42,53,90,49,31,65,62,38,51,52,25,45,52,53,40,52,52,32,58,35,52,48,49,45,69,93,48,44,82,79,82,69,66,89,72,71,75,73,79,69,84,38,96,88,59,71,54,40,48,37,43,48,60,71,82,77,61,57,68,64,52,28,68,71,45,56,44,73,45,74,56,95,89,38,85,39,79,50,89,50,69,50,53,73,73,35,54,34,34,90,64,128